Protein AF-A0A2U1KYH3-F1 (afdb_monomer_lite)

pLDDT: mean 78.87, std 19.78, range [24.53, 96.88]

Radius of gyration: 32.99 Å; chains: 1; bounding box: 86×54×106 Å

InterPro domains:
  IPR011709 DEAD-box helicase, OB fold [PF07717] (91-172)
  IPR011709 DEAD-box helicase, OB fold [PF07717] (262-343)
  IPR059023 RNA helicase, C-terminal domain [PF26026] (352-409)

Foldseek 3Di:
DVVVVQLLVLLLVLPPVQQFSVSSVVSLLVVLVVCVVVVNNVVSCVNNVHDPVVSVVVVVVVVVVVVVCVVVVVDVDPVVVCPCVPPPQVVLLVLQLVQPPQKWFWDQDPFAIWIQDPAFGTAAEDPSRSNRPDNDDPAGMKGARDWDDDPGIYTHGIHGHHPVSCVVRHDPVLVVQLLVLLLVLCVPQQFSVSSVVSLLVVLVVCVVVVNSVVSCVNNVHDPVVSVVVVVVVVVVVVVCVVLLLDVDPVVVCPCVPPVLVVVLVVQLVQPVQKWFWDQDPFAIFIQDPPAGTEAEDPSESCRPPRHDLAGMWGARDWDDDPGIYGDTIGGAHPLSCLQRYDDWDADDDQQWIADPVRQFIFHDHNVVSVLSNVLSVVVVVVVVVCSVPVNPPCDPPNLSVVLSSLSSSVGSNNNPGDPDDDPDPCPPVVVVVVVVVVVCVVVPPDPRPVVSVVSSVVVVVVPDDDDPPPPPPDDDDDDDDDDDDDDDDDDDD

Secondary structure (DSSP, 8-state):
-HHHHHHHHHHHHH-TTSSBHHHHHHHHHHHHHHHHHTT-HHHHHHHTT--HHHHHHHHHHHHHHHHHHHHTTS-S-HHHHTTTTT-HHHHHHHHHHHHTT-EEEEEEETTEEEEEETTTEEEEE-TTSGGGG-S--SSSEEEEEEEEESSSEEEEEEEEE-HHHHHHHSSHHHHHHHHHHHHHHHTTSSBHHHHHHHHHHHHHHHHHTT-HHHHHHHTT--HHHHHHHHHHHHHHHHHHHHTTS-S-TTGGGTTTT-HHHHHHHHHHHHTT-EEEEEEETTEEEEEETTTEEEEE-TTSTTTT-S--SSSEEE-S-EEESSSEEES--EEE-HHHHHHHSS--EE-SSTTEEEEGGGTEEEE--HHHHHHHHHHHHHHHHHHHHHHH-TT----S--HHHHHHHHHHHT------S-TT------HHHHHHHHHHHHHHHHTT---HHHHHHHHHHHHHHHSS--SSSSSSSS--S----------------

Organism: Artemisia annua (NCBI:txid35608)

Structure (mmCIF, N/CA/C/O backbone):
data_AF-A0A2U1KYH3-F1
#
_entry.id   AF-A0A2U1KYH3-F1
#
loop_
_atom_site.group_PDB
_atom_site.id
_atom_site.type_symbol
_atom_site.label_atom_id
_atom_site.label_alt_id
_atom_site.label_comp_id
_atom_site.label_asym_id
_atom_site.label_entity_id
_atom_site.label_seq_id
_atom_site.pdbx_PDB_ins_code
_atom_site.Cartn_x
_atom_site.Cartn_y
_atom_site.Cartn_z
_atom_site.occupancy
_atom_site.B_iso_or_equiv
_atom_site.auth_seq_id
_atom_site.auth_comp_id
_atom_site.auth_asym_id
_atom_site.auth_atom_id
_atom_site.pdbx_PDB_model_num
ATOM 1 N N . MET A 1 1 ? -3.238 9.992 -43.897 1.00 53.59 1 MET A N 1
ATOM 2 C CA . MET A 1 1 ? -3.005 8.532 -44.046 1.00 53.59 1 MET A CA 1
ATOM 3 C C . MET A 1 1 ? -1.708 8.155 -44.774 1.00 53.59 1 MET A C 1
ATOM 5 O O . MET A 1 1 ? -1.064 7.229 -44.307 1.00 53.59 1 MET A O 1
ATOM 9 N N . LYS A 1 2 ? -1.275 8.831 -45.859 1.00 61.88 2 LYS A N 1
ATOM 10 C CA . LYS A 1 2 ? -0.025 8.466 -46.575 1.00 61.88 2 LYS A CA 1
ATOM 11 C C . LYS A 1 2 ? 1.250 8.558 -45.713 1.00 61.88 2 LYS A C 1
ATOM 13 O O . LYS A 1 2 ? 2.054 7.641 -45.750 1.00 61.88 2 LYS A O 1
ATOM 18 N N . GLY A 1 3 ? 1.398 9.605 -44.894 1.00 66.50 3 GLY A N 1
ATOM 19 C CA . GLY A 1 3 ? 2.575 9.777 -44.024 1.00 66.50 3 GLY A CA 1
ATOM 20 C C . GLY A 1 3 ? 2.714 8.721 -42.919 1.00 66.50 3 GLY A C 1
ATOM 21 O O . GLY A 1 3 ? 3.819 8.273 -42.648 1.00 66.50 3 GLY A O 1
ATOM 22 N N . LEU A 1 4 ? 1.598 8.259 -42.337 1.00 71.31 4 LEU A N 1
ATOM 23 C CA . LEU A 1 4 ? 1.616 7.235 -41.284 1.00 71.31 4 LEU A CA 1
ATOM 24 C C . LEU A 1 4 ? 2.131 5.889 -41.817 1.00 71.31 4 LEU A C 1
ATOM 26 O O . LEU A 1 4 ? 3.005 5.286 -41.207 1.00 71.31 4 LEU A O 1
ATOM 30 N N . LYS A 1 5 ? 1.670 5.477 -43.006 1.00 75.75 5 LYS A N 1
ATOM 31 C CA . LYS A 1 5 ? 2.139 4.246 -43.662 1.00 75.75 5 LYS A CA 1
ATOM 32 C C . LYS A 1 5 ? 3.629 4.293 -44.014 1.00 75.75 5 LYS A C 1
ATOM 34 O O . LYS A 1 5 ? 4.300 3.270 -43.964 1.00 75.75 5 LYS A O 1
ATOM 39 N N . LEU A 1 6 ? 4.149 5.470 -44.372 1.00 80.44 6 LEU A N 1
ATOM 40 C CA . LEU A 1 6 ? 5.576 5.649 -44.655 1.00 80.44 6 LEU A CA 1
ATOM 41 C C . LEU A 1 6 ? 6.427 5.546 -43.382 1.00 80.44 6 LEU A C 1
ATOM 43 O O . LEU A 1 6 ? 7.482 4.921 -43.413 1.00 80.44 6 LEU A O 1
ATOM 47 N N . ALA A 1 7 ? 5.949 6.088 -42.259 1.00 78.81 7 ALA A N 1
ATOM 48 C CA . ALA A 1 7 ? 6.619 5.956 -40.966 1.00 78.81 7 ALA A CA 1
ATOM 49 C C . ALA A 1 7 ? 6.603 4.504 -40.446 1.00 78.81 7 ALA A C 1
ATOM 51 O O . ALA A 1 7 ? 7.620 4.012 -39.960 1.00 78.81 7 ALA A O 1
ATOM 52 N N . GLU A 1 8 ? 5.484 3.789 -40.601 1.00 81.69 8 GLU A N 1
ATOM 53 C CA . GLU A 1 8 ? 5.392 2.355 -40.279 1.00 81.69 8 GLU A CA 1
ATOM 54 C C . GLU A 1 8 ? 6.360 1.527 -41.142 1.00 81.69 8 GLU A C 1
ATOM 56 O O . GLU A 1 8 ? 7.094 0.686 -40.619 1.00 81.69 8 GLU A O 1
ATOM 61 N N . ALA A 1 9 ? 6.443 1.823 -42.444 1.00 81.88 9 ALA A N 1
ATOM 62 C CA . ALA A 1 9 ? 7.404 1.187 -43.343 1.00 81.88 9 ALA A CA 1
ATOM 63 C C . ALA A 1 9 ? 8.863 1.494 -42.961 1.00 81.88 9 ALA A C 1
ATOM 65 O O . ALA A 1 9 ? 9.711 0.606 -43.046 1.00 81.88 9 ALA A O 1
ATOM 66 N N . ALA A 1 10 ? 9.165 2.715 -42.508 1.00 84.19 10 ALA A N 1
ATOM 67 C CA . ALA A 1 10 ? 10.493 3.071 -42.011 1.00 84.19 10 ALA A CA 1
ATOM 68 C C . ALA A 1 10 ? 10.842 2.300 -40.726 1.00 84.19 10 ALA A C 1
ATOM 70 O O . ALA A 1 10 ? 11.925 1.727 -40.635 1.00 84.19 10 ALA A O 1
ATOM 71 N N . LYS A 1 11 ? 9.912 2.182 -39.766 1.00 86.00 11 LYS A N 1
ATOM 72 C CA . LYS A 1 11 ? 10.126 1.372 -38.551 1.00 86.00 11 LYS A CA 1
ATOM 73 C C . LYS A 1 11 ? 10.375 -0.105 -38.883 1.00 86.00 11 LYS A C 1
ATOM 75 O O . LYS A 1 11 ? 11.256 -0.725 -38.288 1.00 86.00 11 LYS A O 1
ATOM 80 N N . ALA A 1 12 ? 9.662 -0.653 -39.868 1.00 84.81 12 ALA A N 1
ATOM 81 C CA . ALA A 1 12 ? 9.851 -2.032 -40.318 1.00 84.81 12 ALA A CA 1
ATOM 82 C C . ALA A 1 12 ? 11.267 -2.304 -40.866 1.00 84.81 12 ALA A C 1
ATOM 84 O O . ALA A 1 12 ? 11.781 -3.409 -40.679 1.00 84.81 12 ALA A O 1
ATOM 85 N N . GLN A 1 13 ? 11.936 -1.308 -41.464 1.00 87.88 13 GLN A N 1
ATOM 86 C CA . GLN A 1 13 ? 13.327 -1.439 -41.935 1.00 87.88 13 GLN A CA 1
ATOM 87 C C . GLN A 1 13 ? 14.312 -1.677 -40.782 1.00 87.88 13 GLN A C 1
ATOM 89 O O . GLN A 1 13 ? 15.305 -2.380 -40.958 1.00 87.88 13 GLN A O 1
ATOM 94 N N . PHE A 1 14 ? 14.015 -1.161 -39.586 1.00 89.81 14 PHE A N 1
ATOM 95 C CA . PHE A 1 14 ? 14.838 -1.371 -38.393 1.00 89.81 14 PHE A CA 1
ATOM 96 C C . PHE A 1 14 ? 14.512 -2.666 -37.639 1.00 89.81 14 PHE A C 1
ATOM 98 O O . PHE A 1 14 ? 15.253 -3.052 -36.736 1.00 89.81 14 PHE A O 1
ATOM 105 N N . SER A 1 15 ? 13.433 -3.369 -37.995 1.00 85.19 15 SER A N 1
ATOM 106 C CA . SER A 1 15 ? 13.003 -4.576 -37.274 1.00 85.19 15 SER A CA 1
ATOM 107 C C . SER A 1 15 ? 14.056 -5.685 -37.262 1.00 85.19 15 SER A C 1
ATOM 109 O O . SER A 1 15 ? 14.092 -6.480 -36.334 1.00 85.19 15 SER A O 1
ATOM 111 N N . GLY A 1 16 ? 14.892 -5.792 -38.301 1.00 81.56 16 GLY A N 1
ATOM 112 C CA . GLY A 1 16 ? 15.810 -6.924 -38.462 1.00 81.56 16 GLY A CA 1
ATOM 113 C C . GLY A 1 16 ? 15.113 -8.295 -38.498 1.00 81.56 16 GLY A C 1
ATOM 114 O O . GLY A 1 16 ? 15.798 -9.308 -38.403 1.00 81.56 16 GLY A O 1
ATOM 115 N N . ARG A 1 17 ? 13.772 -8.330 -38.621 1.00 82.81 17 ARG A N 1
ATOM 116 C CA . ARG A 1 17 ? 12.914 -9.526 -38.496 1.00 82.81 17 ARG A CA 1
ATOM 117 C C . ARG A 1 17 ? 13.135 -10.331 -37.210 1.00 82.81 17 ARG A C 1
ATOM 119 O O . ARG A 1 17 ? 13.000 -11.550 -37.194 1.00 82.81 17 ARG A O 1
ATOM 126 N N . ASP A 1 18 ? 13.467 -9.647 -36.122 1.00 87.62 18 ASP A N 1
ATOM 127 C CA . ASP A 1 18 ? 13.776 -10.278 -34.839 1.00 87.62 18 ASP A CA 1
ATOM 128 C C . ASP A 1 18 ? 12.589 -10.274 -33.855 1.00 87.62 18 ASP A C 1
ATOM 130 O O . ASP A 1 18 ? 12.722 -10.697 -32.709 1.00 87.62 18 ASP A O 1
ATOM 134 N N . ASN A 1 19 ? 11.407 -9.836 -34.281 1.00 92.25 19 ASN A N 1
ATOM 135 C CA . ASN A 1 19 ? 10.214 -9.730 -33.444 1.00 92.25 19 ASN A CA 1
ATOM 136 C C . ASN A 1 19 ? 10.390 -8.820 -32.202 1.00 92.25 19 ASN A C 1
ATOM 138 O O . ASN A 1 19 ? 10.008 -9.180 -31.078 1.00 92.25 19 ASN A O 1
ATOM 142 N N . SER A 1 20 ? 11.039 -7.658 -32.348 1.00 94.38 20 SER A N 1
ATOM 143 C CA . SER A 1 20 ? 11.233 -6.724 -31.236 1.00 94.38 20 SER A CA 1
ATOM 144 C C . SER A 1 20 ? 11.179 -5.245 -31.634 1.00 94.38 20 SER A C 1
ATOM 146 O O . SER A 1 20 ? 12.121 -4.705 -32.215 1.00 94.38 20 SER A O 1
ATOM 148 N N . ASP A 1 21 ? 10.162 -4.532 -31.142 1.00 93.69 21 ASP A N 1
ATOM 149 C CA . ASP A 1 21 ? 10.045 -3.074 -31.265 1.00 93.69 21 ASP A CA 1
ATOM 150 C C . ASP A 1 21 ? 11.228 -2.340 -30.617 1.00 93.69 21 ASP A C 1
ATOM 152 O O . ASP A 1 21 ? 11.784 -1.415 -31.205 1.00 93.69 21 ASP A O 1
ATOM 156 N N . HIS A 1 22 ? 11.659 -2.777 -29.431 1.00 93.69 22 HIS A N 1
ATOM 157 C CA . HIS A 1 22 ? 12.738 -2.120 -28.688 1.00 93.69 22 HIS A CA 1
ATOM 158 C C . HIS A 1 22 ? 14.093 -2.213 -29.408 1.00 93.69 22 HIS A C 1
ATOM 160 O O . HIS A 1 22 ? 14.793 -1.212 -29.535 1.00 93.69 22 HIS A O 1
ATOM 166 N N . LEU A 1 23 ? 14.447 -3.387 -29.942 1.00 93.31 23 LEU A N 1
ATOM 167 C CA . LEU A 1 23 ? 15.618 -3.562 -30.811 1.00 93.31 23 LEU A CA 1
ATOM 168 C C . LEU A 1 23 ? 15.519 -2.740 -32.106 1.00 93.31 23 LEU A C 1
ATOM 170 O O . LEU A 1 23 ? 16.527 -2.182 -32.540 1.00 93.31 23 LEU A O 1
ATOM 174 N N . ALA A 1 24 ? 14.327 -2.598 -32.696 1.00 93.06 24 ALA A N 1
ATOM 175 C CA . ALA A 1 24 ? 14.135 -1.716 -33.847 1.00 93.06 24 ALA A CA 1
ATOM 176 C C . ALA A 1 24 ? 14.423 -0.245 -33.494 1.00 93.06 24 ALA A C 1
ATOM 178 O O . ALA A 1 24 ? 15.137 0.445 -34.224 1.00 93.06 24 ALA A O 1
ATOM 179 N N . LEU A 1 25 ? 13.934 0.224 -32.343 1.00 92.06 25 LEU A N 1
ATOM 180 C CA . LEU A 1 25 ? 14.223 1.571 -31.842 1.00 92.06 25 LEU A CA 1
ATOM 181 C C . LEU A 1 25 ? 15.712 1.759 -31.511 1.00 92.06 25 LEU A C 1
ATOM 183 O O . LEU A 1 25 ? 16.272 2.811 -31.819 1.00 92.06 25 LEU A O 1
ATOM 187 N N . LEU A 1 26 ? 16.365 0.739 -30.945 1.00 91.94 26 LEU A N 1
ATOM 188 C CA . LEU A 1 26 ? 17.802 0.757 -30.658 1.00 91.94 26 LEU A CA 1
ATOM 189 C C . LEU A 1 26 ? 18.621 0.937 -31.944 1.00 91.94 26 LEU A C 1
ATOM 191 O O . LEU A 1 26 ? 19.450 1.840 -32.019 1.00 91.94 26 LEU A O 1
ATOM 195 N N . ARG A 1 27 ? 18.320 0.165 -32.994 1.00 92.75 27 ARG A N 1
ATOM 196 C CA . ARG A 1 27 ? 18.986 0.298 -34.302 1.00 92.75 27 ARG A CA 1
ATOM 197 C C . ARG A 1 27 ? 18.735 1.654 -34.953 1.00 92.75 27 ARG A C 1
ATOM 199 O O . ARG A 1 27 ? 19.656 2.233 -35.526 1.00 92.75 27 ARG A O 1
ATOM 206 N N . ALA A 1 28 ? 17.511 2.174 -34.855 1.00 94.06 28 ALA A N 1
ATOM 207 C CA . ALA A 1 28 ? 17.188 3.504 -35.363 1.00 94.06 28 ALA A CA 1
ATOM 208 C C . ALA A 1 28 ? 18.034 4.587 -34.669 1.00 94.06 28 ALA A C 1
ATOM 210 O O . ALA A 1 28 ? 18.564 5.477 -35.342 1.00 94.06 28 ALA A O 1
ATOM 211 N N . PHE A 1 29 ? 18.205 4.479 -33.346 1.00 94.38 29 PHE A N 1
ATOM 212 C CA . PHE A 1 29 ? 19.055 5.368 -32.557 1.00 94.38 29 PHE A CA 1
ATOM 213 C C . PHE A 1 29 ? 20.539 5.228 -32.919 1.00 94.38 29 PHE A C 1
ATOM 215 O O . PHE A 1 29 ? 21.206 6.242 -33.125 1.00 94.38 29 PHE A O 1
ATOM 222 N N . ASP A 1 30 ? 21.058 4.005 -33.035 1.00 92.44 30 ASP A N 1
ATOM 223 C CA . ASP A 1 30 ? 22.470 3.765 -33.355 1.00 92.44 30 ASP A CA 1
ATOM 224 C C . ASP A 1 30 ? 22.827 4.274 -34.758 1.00 92.44 30 ASP A C 1
ATOM 226 O O . ASP A 1 30 ? 23.858 4.930 -34.941 1.00 92.44 30 ASP A O 1
ATOM 230 N N . GLY A 1 31 ? 21.939 4.064 -35.736 1.00 94.00 31 GLY A N 1
ATOM 231 C CA . GLY A 1 31 ? 22.087 4.616 -37.082 1.00 94.00 31 GLY A CA 1
ATOM 232 C C . GLY A 1 31 ? 22.068 6.146 -37.092 1.00 94.00 31 GLY A C 1
ATOM 233 O O . GLY A 1 31 ? 22.930 6.770 -37.716 1.00 94.00 31 GLY A O 1
ATOM 234 N N . TRP A 1 32 ? 21.167 6.770 -36.323 1.00 96.06 32 TRP A N 1
ATOM 235 C CA . TRP A 1 32 ? 21.182 8.224 -36.148 1.00 96.06 32 TRP A CA 1
ATOM 236 C C . TRP A 1 32 ? 22.474 8.697 -35.481 1.00 96.06 32 TRP A C 1
ATOM 238 O O . TRP A 1 32 ? 23.055 9.690 -35.912 1.00 96.06 32 TRP A O 1
ATOM 248 N N . LYS A 1 33 ? 22.974 7.981 -34.469 1.00 94.06 33 LYS A N 1
ATOM 249 C CA . LYS A 1 33 ? 24.205 8.361 -33.774 1.00 94.06 33 LYS A CA 1
ATOM 250 C C . LYS A 1 33 ? 25.423 8.295 -34.694 1.00 94.06 33 LYS A C 1
ATOM 252 O O . LYS A 1 33 ? 26.296 9.160 -34.601 1.00 94.06 33 LYS A O 1
ATOM 257 N N . ALA A 1 34 ? 25.473 7.313 -35.592 1.00 94.38 34 ALA A N 1
ATOM 258 C CA . ALA A 1 34 ? 26.490 7.233 -36.636 1.00 94.38 34 ALA A CA 1
ATOM 259 C C . ALA A 1 34 ? 26.385 8.404 -37.632 1.00 94.38 34 ALA A C 1
ATOM 261 O O . ALA A 1 34 ? 27.402 9.023 -37.942 1.00 94.38 34 ALA A O 1
ATOM 262 N N . ALA A 1 35 ? 25.172 8.764 -38.062 1.00 94.56 35 ALA A N 1
ATOM 263 C CA . ALA A 1 35 ? 24.935 9.910 -38.944 1.00 94.56 35 ALA A CA 1
ATOM 264 C C . ALA A 1 35 ? 25.272 11.257 -38.273 1.00 94.56 35 ALA A C 1
ATOM 266 O O . ALA A 1 35 ? 25.879 12.128 -38.890 1.00 94.56 35 ALA A O 1
ATOM 267 N N . GLU A 1 36 ? 24.958 11.432 -36.986 1.00 93.81 36 GLU A N 1
ATOM 268 C CA . GLU A 1 36 ? 25.286 12.650 -36.229 1.00 93.81 36 GLU A CA 1
ATOM 269 C C . GLU A 1 36 ? 26.813 12.846 -36.130 1.00 93.81 36 GLU A C 1
ATOM 271 O O . GLU A 1 36 ? 27.290 13.974 -36.234 1.00 93.81 36 GLU A O 1
ATOM 276 N N . ARG A 1 37 ? 27.604 11.761 -36.021 1.00 92.94 37 ARG A N 1
ATOM 277 C CA . ARG A 1 37 ? 29.084 11.829 -36.087 1.00 92.94 37 ARG A CA 1
ATOM 278 C C . ARG A 1 37 ? 29.595 12.320 -37.444 1.00 92.94 37 ARG A C 1
ATOM 280 O O . ARG A 1 37 ? 30.659 12.921 -37.504 1.00 92.94 37 ARG A O 1
ATOM 287 N N . GLN A 1 38 ? 28.836 12.073 -38.508 1.00 93.56 38 GLN A N 1
ATOM 288 C CA . GLN A 1 38 ? 29.122 12.523 -39.872 1.00 93.56 38 GLN A CA 1
ATOM 289 C C . GLN A 1 38 ? 28.406 13.840 -40.217 1.00 93.56 38 GLN A C 1
ATOM 291 O O . GLN A 1 38 ? 28.363 14.225 -41.379 1.00 93.56 38 GLN A O 1
ATOM 296 N N . GLN A 1 39 ? 27.818 14.523 -39.225 1.00 92.00 39 GLN A N 1
ATOM 297 C CA . GLN A 1 39 ? 27.040 15.759 -39.392 1.00 92.00 39 GLN A CA 1
ATOM 298 C C . GLN A 1 39 ? 25.805 15.633 -40.312 1.00 92.00 39 GLN A C 1
ATOM 300 O O . GLN A 1 39 ? 25.202 16.637 -40.680 1.00 92.00 39 GLN A O 1
ATOM 305 N N . SER A 1 40 ? 25.355 14.412 -40.618 1.00 93.25 40 SER A N 1
ATOM 306 C CA . SER A 1 40 ? 24.180 14.117 -41.457 1.00 93.25 40 SER A CA 1
ATOM 307 C C . SER A 1 40 ? 22.948 13.680 -40.647 1.00 93.25 40 SER A C 1
ATOM 309 O O . SER A 1 40 ? 21.957 13.193 -41.192 1.00 93.25 40 SER A O 1
ATOM 311 N N . GLY A 1 41 ? 22.965 13.877 -39.325 1.00 91.06 41 GLY A N 1
ATOM 312 C CA . GLY A 1 41 ? 21.908 13.407 -38.422 1.00 91.06 41 GLY A CA 1
ATOM 313 C C . GLY A 1 41 ? 20.515 13.982 -38.708 1.00 91.06 41 GLY A C 1
ATOM 314 O O . GLY A 1 41 ? 19.521 13.265 -38.582 1.00 91.06 41 GLY A O 1
ATOM 315 N N . HIS A 1 42 ? 20.420 15.239 -39.159 1.00 92.12 42 HIS A N 1
ATOM 316 C CA . HIS A 1 42 ? 19.142 15.839 -39.565 1.00 92.12 42 HIS A CA 1
ATOM 317 C C . HIS A 1 42 ? 18.555 15.148 -40.805 1.00 92.12 42 HIS A C 1
ATOM 319 O O . HIS A 1 42 ? 17.369 14.821 -40.831 1.00 92.12 42 HIS A O 1
ATOM 325 N N . GLU A 1 43 ? 19.388 14.874 -41.811 1.00 92.00 43 GLU A N 1
ATOM 326 C CA . GLU A 1 43 ? 18.976 14.164 -43.025 1.00 92.00 43 GLU A CA 1
ATOM 327 C C . GLU A 1 43 ? 18.542 12.727 -42.707 1.00 92.00 43 GLU A C 1
ATOM 329 O O . GLU A 1 43 ? 17.505 12.267 -43.189 1.00 92.00 43 GLU A O 1
ATOM 334 N N . TYR A 1 44 ? 19.279 12.040 -41.827 1.00 94.19 44 TYR A N 1
ATOM 335 C CA . TYR A 1 44 ? 18.904 10.710 -41.351 1.00 94.19 44 TYR A CA 1
ATOM 336 C C . TYR A 1 44 ? 17.523 10.713 -40.682 1.00 94.19 44 TYR A C 1
ATOM 338 O O . TYR A 1 44 ? 16.699 9.840 -40.961 1.00 94.19 44 TYR A O 1
ATOM 346 N N . CYS A 1 45 ? 17.249 11.702 -39.825 1.00 92.75 45 CYS A N 1
ATOM 347 C CA . CYS A 1 45 ? 15.948 11.843 -39.172 1.00 92.75 45 CYS A CA 1
ATOM 348 C C . CYS A 1 45 ? 14.831 12.074 -40.190 1.00 92.75 45 CYS A C 1
ATOM 350 O O . CYS A 1 45 ? 13.808 11.391 -40.146 1.00 92.75 45 CYS A O 1
ATOM 352 N N . TRP A 1 46 ? 15.058 12.990 -41.134 1.00 90.44 46 TRP A N 1
ATOM 353 C CA . TRP A 1 46 ? 14.106 13.318 -42.191 1.00 90.44 46 TRP A CA 1
ATOM 354 C C . TRP A 1 46 ? 13.745 12.093 -43.037 1.00 90.44 46 TRP A C 1
ATOM 356 O O . TRP A 1 46 ? 12.567 11.798 -43.236 1.00 90.44 46 TRP A O 1
ATOM 366 N N . ARG A 1 47 ? 14.752 11.336 -43.491 1.00 89.81 47 ARG A N 1
ATOM 367 C CA . ARG A 1 47 ? 14.557 10.141 -44.330 1.00 89.81 47 ARG A CA 1
ATOM 368 C C . ARG A 1 47 ? 13.801 9.018 -43.623 1.00 89.81 47 ARG A C 1
ATOM 370 O O . ARG A 1 47 ? 13.106 8.256 -44.288 1.00 89.81 47 ARG A O 1
ATOM 377 N N . ASN A 1 48 ? 13.936 8.917 -42.302 1.00 91.06 48 ASN A N 1
ATOM 378 C CA . ASN A 1 48 ? 13.373 7.826 -41.507 1.00 91.06 48 ASN A CA 1
ATOM 379 C C . ASN A 1 48 ? 12.148 8.234 -40.673 1.00 91.06 48 ASN A C 1
ATOM 381 O O . ASN A 1 48 ? 11.702 7.451 -39.839 1.00 91.06 48 ASN A O 1
ATOM 385 N N . PHE A 1 49 ? 11.593 9.434 -40.889 1.00 90.69 49 PHE A N 1
ATOM 386 C CA . PHE A 1 49 ? 10.447 9.964 -40.133 1.00 90.69 49 PHE A CA 1
ATOM 387 C C . PHE A 1 49 ? 10.687 10.015 -38.611 1.00 90.69 49 PHE A C 1
ATOM 389 O O . PHE A 1 49 ? 9.768 9.819 -37.815 1.00 90.69 49 PHE A O 1
ATOM 396 N N . LEU A 1 50 ? 11.931 10.280 -38.200 1.00 90.50 50 LEU A N 1
ATOM 397 C CA . LEU A 1 50 ? 12.334 10.381 -36.797 1.00 90.50 50 LEU A CA 1
ATOM 398 C C . LEU A 1 50 ? 12.433 11.847 -36.361 1.00 90.50 50 LEU A C 1
ATOM 400 O O . LEU A 1 50 ? 12.718 12.741 -37.155 1.00 90.50 50 LEU A O 1
ATOM 404 N N . SER A 1 51 ? 12.256 12.094 -35.064 1.00 91.94 51 SER A N 1
ATOM 405 C CA . SER A 1 51 ? 12.457 13.418 -34.472 1.00 91.94 51 SER A CA 1
ATOM 406 C C . SER A 1 51 ? 13.905 13.591 -34.010 1.00 91.94 51 SER A C 1
ATOM 408 O O . SER A 1 51 ? 14.346 12.939 -33.060 1.00 91.94 51 SER A O 1
ATOM 410 N N . SER A 1 52 ? 14.635 14.520 -34.638 1.00 91.12 52 SER A N 1
ATOM 411 C CA . SER A 1 52 ? 16.005 14.872 -34.228 1.00 91.12 52 SER A CA 1
ATOM 412 C C . SER A 1 52 ? 16.054 15.395 -32.786 1.00 91.12 52 SER A C 1
ATOM 414 O O . SER A 1 52 ? 16.959 15.046 -32.030 1.00 91.12 52 SER A O 1
ATOM 416 N N . GLN A 1 53 ? 15.045 16.166 -32.363 1.00 92.25 53 GLN A N 1
ATOM 417 C CA . GLN A 1 53 ? 14.943 16.660 -30.986 1.00 92.25 53 GLN A CA 1
ATOM 418 C C . GLN A 1 53 ? 14.795 15.506 -29.987 1.00 92.25 53 GLN A C 1
ATOM 420 O O . GLN A 1 53 ? 15.488 15.478 -28.971 1.00 92.25 53 GLN A O 1
ATOM 425 N N . THR A 1 54 ? 13.947 14.521 -30.298 1.00 91.19 54 THR A N 1
ATOM 426 C CA . THR A 1 54 ? 13.725 13.349 -29.440 1.00 91.19 54 THR A CA 1
ATOM 427 C C . THR A 1 54 ? 14.983 12.492 -29.334 1.00 91.19 54 THR A C 1
ATOM 429 O O . THR A 1 54 ? 15.363 12.105 -28.233 1.00 91.19 54 THR A O 1
ATOM 432 N N . LEU A 1 55 ? 15.680 12.236 -30.444 1.00 93.81 55 LEU A N 1
ATOM 433 C CA . LEU A 1 55 ? 16.917 11.448 -30.425 1.00 93.81 55 LEU A CA 1
ATOM 434 C C . LEU A 1 55 ? 18.045 12.154 -29.657 1.00 93.81 55 LEU A C 1
ATOM 436 O O . LEU A 1 55 ? 18.756 11.512 -28.883 1.00 93.81 55 LEU A O 1
ATOM 440 N N . ARG A 1 56 ? 18.158 13.484 -29.775 1.00 92.69 56 ARG A N 1
ATOM 441 C CA . ARG A 1 56 ? 19.079 14.285 -28.950 1.00 92.69 56 ARG A CA 1
ATOM 442 C C . ARG A 1 56 ? 18.720 14.250 -27.468 1.00 92.69 56 ARG A C 1
ATOM 444 O O . ARG A 1 56 ? 19.622 14.152 -26.637 1.00 92.69 56 ARG A O 1
ATOM 451 N N . ALA A 1 57 ? 17.432 14.291 -27.131 1.00 91.69 57 ALA A N 1
ATOM 452 C CA . ALA A 1 57 ? 16.977 14.135 -25.753 1.00 91.69 57 ALA A CA 1
ATOM 453 C C . ALA A 1 57 ? 17.346 12.748 -25.198 1.00 91.69 57 ALA A C 1
ATOM 455 O O . ALA A 1 57 ? 17.901 12.662 -24.106 1.00 91.69 57 ALA A O 1
ATOM 456 N N . ILE A 1 58 ? 17.140 11.678 -25.975 1.00 91.56 58 ILE A N 1
ATOM 457 C CA . ILE A 1 58 ? 17.552 10.315 -25.600 1.00 91.56 58 ILE A CA 1
ATOM 458 C C . ILE A 1 58 ? 19.075 10.236 -25.402 1.00 91.56 58 ILE A C 1
ATOM 460 O O . ILE A 1 58 ? 19.530 9.669 -24.411 1.00 91.56 58 ILE A O 1
ATOM 464 N N . ASP A 1 59 ? 19.880 10.833 -26.287 1.00 93.75 59 ASP A N 1
ATOM 465 C CA . ASP A 1 59 ? 21.345 10.870 -26.137 1.00 93.75 59 ASP A CA 1
ATOM 466 C C . ASP A 1 59 ? 21.784 11.606 -24.863 1.00 93.75 59 ASP A C 1
ATOM 468 O O . ASP A 1 59 ? 22.703 11.163 -24.171 1.00 93.75 59 ASP A O 1
ATOM 472 N N . SER A 1 60 ? 21.111 12.712 -24.535 1.00 93.06 60 SER A N 1
ATOM 473 C CA . SER A 1 60 ? 21.343 13.455 -23.296 1.00 93.06 60 SER A CA 1
ATOM 474 C C . SER A 1 60 ? 21.003 12.612 -22.065 1.00 93.06 60 SER A C 1
ATOM 476 O O . SER A 1 60 ? 21.835 12.476 -21.167 1.00 93.06 60 SER A O 1
ATOM 478 N N . LEU A 1 61 ? 19.839 11.954 -22.060 1.00 91.94 61 LEU A N 1
ATOM 479 C CA . LEU A 1 61 ? 19.418 11.067 -20.973 1.00 91.94 61 LEU A CA 1
ATOM 480 C C . LEU A 1 61 ? 20.389 9.896 -20.785 1.00 91.94 61 LEU A C 1
ATOM 482 O O . LEU A 1 61 ? 20.795 9.617 -19.659 1.00 91.94 61 LEU A O 1
ATOM 486 N N . LYS A 1 62 ? 20.844 9.249 -21.868 1.00 89.56 62 LYS A N 1
ATOM 487 C CA . LYS A 1 62 ? 21.847 8.169 -21.787 1.00 89.56 62 LYS A CA 1
ATOM 488 C C . LYS A 1 62 ? 23.143 8.643 -21.119 1.00 89.56 62 LYS A C 1
ATOM 490 O O . LYS A 1 62 ? 23.703 7.918 -20.298 1.00 89.56 62 LYS A O 1
ATOM 495 N N . LYS A 1 63 ? 23.605 9.861 -21.422 1.00 89.12 63 LYS A N 1
ATOM 496 C CA . LYS A 1 63 ? 24.790 10.458 -20.777 1.00 89.12 63 LYS A CA 1
ATOM 497 C C . LYS A 1 63 ? 24.560 10.749 -19.293 1.00 89.12 63 LYS A C 1
ATOM 499 O O . LYS A 1 63 ? 25.446 10.481 -18.488 1.00 89.12 63 LYS A O 1
ATOM 504 N N . GLN A 1 64 ? 23.381 11.247 -18.923 1.00 91.88 64 GLN A N 1
ATOM 505 C CA . GLN A 1 64 ? 23.027 11.485 -17.519 1.00 91.88 64 GLN A CA 1
ATOM 506 C C . GLN A 1 64 ? 22.980 10.178 -16.718 1.00 91.88 64 GLN A C 1
ATOM 508 O O . GLN A 1 64 ? 23.589 10.096 -15.654 1.00 91.88 64 GLN A O 1
ATOM 513 N N . PHE A 1 65 ? 22.348 9.127 -17.251 1.00 85.81 65 PHE A N 1
ATOM 514 C CA . PHE A 1 65 ? 22.351 7.807 -16.612 1.00 85.81 65 PHE A CA 1
ATOM 515 C C . PHE A 1 65 ? 23.763 7.237 -16.480 1.00 85.81 65 PHE A C 1
ATOM 517 O O . PHE A 1 65 ? 24.124 6.734 -15.421 1.00 85.81 65 PHE A O 1
ATOM 524 N N . SER A 1 66 ? 24.588 7.374 -17.520 1.00 85.94 66 SER A N 1
ATOM 525 C CA . SER A 1 66 ? 25.999 6.984 -17.461 1.00 85.94 66 SER A CA 1
ATOM 526 C C . SER A 1 66 ? 26.756 7.703 -16.344 1.00 85.94 66 SER A C 1
ATOM 528 O O . SER A 1 66 ? 27.603 7.085 -15.704 1.00 85.94 66 SER A O 1
ATOM 530 N N . TYR A 1 67 ? 26.487 8.993 -16.130 1.00 85.81 67 TYR A N 1
ATOM 531 C CA . TYR A 1 67 ? 27.105 9.755 -15.049 1.00 85.81 67 TYR A CA 1
ATOM 532 C C . TYR A 1 67 ? 26.658 9.232 -13.681 1.00 85.81 67 TYR A C 1
ATOM 534 O O . TYR A 1 67 ? 27.503 8.927 -12.849 1.00 85.81 67 TYR A O 1
ATOM 542 N N . LEU A 1 68 ? 25.351 9.043 -13.477 1.00 87.25 68 LEU A N 1
ATOM 543 C CA . LEU A 1 68 ? 24.798 8.545 -12.211 1.00 87.25 68 LEU A CA 1
ATOM 544 C C . LEU A 1 68 ? 25.295 7.136 -11.858 1.00 87.25 68 LEU A C 1
ATOM 546 O O . LEU A 1 68 ? 25.587 6.852 -10.698 1.00 87.25 68 LEU A O 1
ATOM 550 N N . LEU A 1 69 ? 25.431 6.251 -12.848 1.00 84.00 69 LEU A N 1
ATOM 551 C CA . LEU A 1 69 ? 25.984 4.907 -12.644 1.00 84.00 69 LEU A CA 1
ATOM 552 C C . LEU A 1 69 ? 27.455 4.940 -12.211 1.00 84.00 69 LEU A C 1
ATOM 554 O O . LEU A 1 69 ? 27.892 4.087 -11.443 1.00 84.00 69 LEU A O 1
ATOM 558 N N . ARG A 1 70 ? 28.213 5.933 -12.681 1.00 84.69 70 ARG A N 1
ATOM 559 C CA . ARG A 1 70 ? 29.601 6.137 -12.265 1.00 84.69 70 ARG A CA 1
ATOM 560 C C . ARG A 1 70 ? 29.691 6.773 -10.880 1.00 84.69 70 ARG A C 1
ATOM 562 O O . ARG A 1 70 ? 30.479 6.322 -10.061 1.00 84.69 70 ARG A O 1
ATOM 569 N N . ASP A 1 71 ? 28.876 7.792 -10.625 1.00 86.12 71 ASP A N 1
ATOM 570 C CA . ASP A 1 71 ? 28.823 8.523 -9.353 1.00 86.12 71 ASP A CA 1
ATOM 571 C C . ASP A 1 71 ? 28.393 7.618 -8.186 1.00 86.12 71 ASP A C 1
ATOM 573 O O . ASP A 1 71 ? 28.961 7.668 -7.102 1.00 86.12 71 ASP A O 1
ATOM 577 N N . SER A 1 72 ? 27.461 6.697 -8.445 1.00 86.00 72 SER A N 1
ATOM 578 C CA . SER A 1 72 ? 27.040 5.668 -7.483 1.00 86.00 72 SER A CA 1
ATOM 579 C C . SER A 1 72 ? 28.065 4.547 -7.255 1.00 86.00 72 SER A C 1
ATOM 581 O O . SER A 1 72 ? 27.821 3.671 -6.427 1.00 86.00 72 SER A O 1
ATOM 583 N N . GLY A 1 73 ? 29.184 4.529 -7.988 1.00 83.38 73 GLY A N 1
ATOM 584 C CA . GLY A 1 73 ? 30.197 3.472 -7.902 1.00 83.38 73 GLY A CA 1
ATOM 585 C C . GLY A 1 73 ? 29.784 2.132 -8.525 1.00 83.38 73 GLY A C 1
ATOM 586 O O . GLY A 1 73 ? 30.529 1.163 -8.424 1.00 83.38 73 GLY A O 1
ATOM 587 N N . LEU A 1 74 ? 28.624 2.054 -9.190 1.00 77.69 74 LEU A N 1
ATOM 588 C CA . LEU A 1 74 ? 28.151 0.826 -9.844 1.00 77.69 74 LEU A CA 1
ATOM 589 C C . LEU A 1 74 ? 28.934 0.496 -11.121 1.00 77.69 74 LEU A C 1
ATOM 591 O O . LEU A 1 74 ? 29.021 -0.669 -11.510 1.00 77.69 74 LEU A O 1
ATOM 595 N N . VAL A 1 75 ? 29.483 1.512 -11.794 1.00 82.12 75 VAL A N 1
ATOM 596 C CA . VAL A 1 75 ? 30.255 1.360 -13.032 1.00 82.12 75 VAL A CA 1
ATOM 597 C C . VAL A 1 75 ? 31.552 2.159 -12.944 1.00 82.12 75 VAL A C 1
ATOM 599 O O . VAL A 1 75 ? 31.559 3.379 -13.097 1.00 82.12 75 VAL A O 1
ATOM 602 N N . GLU A 1 76 ? 32.673 1.463 -12.764 1.00 76.44 76 GLU A N 1
ATOM 603 C CA . GLU A 1 76 ? 34.006 2.081 -12.776 1.00 76.44 76 GLU A CA 1
ATOM 604 C C . GLU A 1 76 ? 34.502 2.369 -14.203 1.00 76.44 76 GLU A C 1
ATOM 606 O O . GLU A 1 76 ? 35.110 3.410 -14.463 1.00 76.44 76 GLU A O 1
ATOM 611 N N . ASN A 1 77 ? 34.227 1.461 -15.150 1.00 77.69 77 ASN A N 1
ATOM 612 C CA . ASN A 1 77 ? 34.639 1.577 -16.549 1.00 77.69 77 ASN A CA 1
ATOM 613 C C . ASN A 1 77 ? 33.494 1.198 -17.502 1.00 77.69 77 ASN A C 1
ATOM 615 O O . ASN A 1 77 ? 33.145 0.026 -17.653 1.00 77.69 77 ASN A O 1
ATOM 619 N N . MET A 1 78 ? 32.959 2.204 -18.197 1.00 72.38 78 MET A N 1
ATOM 620 C CA . MET A 1 78 ? 31.818 2.044 -19.097 1.00 72.38 78 MET A CA 1
ATOM 621 C C . MET A 1 78 ? 32.125 1.173 -20.328 1.00 72.38 78 MET A C 1
ATOM 623 O O . MET A 1 78 ? 31.236 0.487 -20.825 1.00 72.38 78 MET A O 1
ATOM 627 N N . GLU A 1 79 ? 33.371 1.139 -20.806 1.00 72.06 79 GLU A N 1
ATOM 628 C CA . GLU A 1 79 ? 33.742 0.311 -21.962 1.00 72.06 79 GLU A CA 1
ATOM 629 C C . GLU A 1 79 ? 33.736 -1.182 -21.617 1.00 72.06 79 GLU A C 1
ATOM 631 O O . GLU A 1 79 ? 33.273 -1.999 -22.413 1.00 72.06 79 GLU A O 1
ATOM 636 N N . LYS A 1 80 ? 34.166 -1.540 -20.399 1.00 74.88 80 LYS A N 1
ATOM 637 C CA . LYS A 1 80 ? 34.111 -2.926 -19.903 1.00 74.88 80 LYS A CA 1
ATOM 638 C C . LYS A 1 80 ? 32.684 -3.377 -19.593 1.00 74.88 80 LYS A C 1
ATOM 640 O O . LYS A 1 80 ? 32.348 -4.534 -19.812 1.00 74.88 80 LYS A O 1
ATOM 645 N N . CYS A 1 81 ? 31.831 -2.483 -19.100 1.00 75.44 81 CYS A N 1
ATOM 646 C CA . CYS A 1 81 ? 30.444 -2.829 -18.781 1.00 75.44 81 CYS A CA 1
ATOM 647 C C . CYS A 1 81 ? 29.558 -2.986 -20.028 1.00 75.44 81 CYS A C 1
ATOM 649 O O . CYS A 1 81 ? 28.506 -3.614 -19.953 1.00 75.44 81 CYS A O 1
ATOM 651 N N . ASN A 1 82 ? 29.984 -2.462 -21.183 1.00 80.44 82 ASN A N 1
ATOM 652 C CA . ASN A 1 82 ? 29.198 -2.472 -22.417 1.00 80.44 82 ASN A CA 1
ATOM 653 C C . ASN A 1 82 ? 29.579 -3.604 -23.399 1.00 80.44 82 ASN A C 1
ATOM 655 O O . ASN A 1 82 ? 29.172 -3.572 -24.563 1.00 80.44 82 ASN A O 1
ATOM 659 N N . THR A 1 83 ? 30.344 -4.612 -22.959 1.00 82.62 83 THR A N 1
ATOM 660 C CA . THR A 1 83 ? 30.834 -5.721 -23.807 1.00 82.62 83 THR A CA 1
ATOM 661 C C . THR A 1 83 ? 29.711 -6.490 -24.508 1.00 82.62 83 THR A C 1
ATOM 663 O O . THR A 1 83 ? 29.832 -6.821 -25.683 1.00 82.62 83 THR A O 1
ATOM 666 N N . TRP A 1 84 ? 28.588 -6.717 -23.826 1.00 83.38 84 TRP A N 1
ATOM 667 C CA . TRP A 1 84 ? 27.460 -7.507 -24.340 1.00 83.38 84 TRP A CA 1
ATOM 668 C C . TRP A 1 84 ? 26.359 -6.659 -24.989 1.00 83.38 84 TRP A C 1
ATOM 670 O O . TRP A 1 84 ? 25.247 -7.131 -25.205 1.00 83.38 84 TRP A O 1
ATOM 680 N N . SER A 1 85 ? 26.659 -5.405 -25.328 1.00 83.56 85 SER A N 1
ATOM 681 C CA . SER A 1 85 ? 25.700 -4.441 -25.895 1.00 83.56 85 SER A CA 1
ATOM 682 C C . SER A 1 85 ? 25.070 -4.839 -27.227 1.00 83.56 85 SER A C 1
ATOM 684 O O . SER A 1 85 ? 24.086 -4.230 -27.633 1.00 83.56 85 SER A O 1
ATOM 686 N N . HIS A 1 86 ? 25.621 -5.847 -27.899 1.00 84.19 86 HIS A N 1
ATOM 687 C CA . HIS A 1 86 ? 25.115 -6.365 -29.168 1.00 84.19 86 HIS A CA 1
ATOM 688 C C . HIS A 1 86 ? 24.432 -7.736 -29.018 1.00 84.19 86 HIS A C 1
ATOM 690 O O . HIS A 1 86 ? 23.886 -8.252 -29.996 1.00 84.19 86 HIS A O 1
ATOM 696 N N . ASP A 1 87 ? 24.435 -8.333 -27.818 1.00 91.25 87 ASP A N 1
ATOM 697 C CA . ASP A 1 87 ? 23.768 -9.612 -27.569 1.00 91.25 87 ASP A CA 1
ATOM 698 C C . ASP A 1 87 ? 22.255 -9.404 -27.431 1.00 91.25 87 ASP A C 1
ATOM 700 O O . ASP A 1 87 ? 21.735 -8.944 -26.414 1.00 91.25 87 ASP A O 1
ATOM 704 N N . GLN A 1 88 ? 21.529 -9.781 -28.479 1.00 90.06 88 GLN A N 1
ATOM 705 C CA . GLN A 1 88 ? 20.081 -9.614 -28.545 1.00 90.06 88 GLN A CA 1
ATOM 706 C C . GLN A 1 88 ? 19.331 -10.426 -27.483 1.00 90.06 88 GLN A C 1
ATOM 708 O O . GLN A 1 88 ? 18.265 -9.993 -27.044 1.00 90.06 88 GLN A O 1
ATOM 713 N N . HIS A 1 89 ? 19.847 -11.584 -27.064 1.00 89.81 89 HIS A N 1
ATOM 714 C CA . HIS A 1 89 ? 19.189 -12.414 -26.053 1.00 89.81 89 HIS A CA 1
ATOM 715 C C . HIS A 1 89 ? 19.317 -11.775 -24.675 1.00 89.81 89 HIS A C 1
ATOM 717 O O . HIS A 1 89 ? 18.331 -11.708 -23.937 1.00 89.81 89 HIS A O 1
ATOM 723 N N . LEU A 1 90 ? 20.495 -11.233 -24.359 1.00 90.19 90 LEU A N 1
ATOM 724 C CA . LEU A 1 90 ? 20.698 -10.502 -23.114 1.00 90.19 90 LEU A CA 1
ATOM 725 C C . LEU A 1 90 ? 19.872 -9.211 -23.083 1.00 90.19 90 LEU A C 1
ATOM 727 O O . LEU A 1 90 ? 19.232 -8.915 -22.076 1.00 90.19 90 LEU A O 1
ATOM 731 N N . ILE A 1 91 ? 19.809 -8.474 -24.195 1.00 91.94 91 ILE A N 1
ATOM 732 C CA . ILE A 1 91 ? 18.970 -7.271 -24.290 1.00 91.94 91 ILE A CA 1
ATOM 733 C C . ILE A 1 91 ? 17.494 -7.620 -24.058 1.00 91.94 91 ILE A C 1
ATOM 735 O O . ILE A 1 91 ? 16.823 -6.941 -23.285 1.00 91.94 91 ILE A O 1
ATOM 739 N N . ARG A 1 92 ? 16.989 -8.709 -24.653 1.00 93.00 92 ARG A N 1
ATOM 740 C CA . ARG A 1 92 ? 15.627 -9.215 -24.394 1.00 93.00 92 ARG A CA 1
ATOM 741 C C . ARG A 1 92 ? 15.406 -9.559 -22.927 1.00 93.00 92 ARG A C 1
ATOM 743 O O . ARG A 1 92 ? 14.342 -9.253 -22.397 1.00 93.00 92 ARG A O 1
ATOM 750 N N . ALA A 1 93 ? 16.394 -10.171 -22.278 1.00 91.38 93 ALA A N 1
ATOM 751 C CA . ALA A 1 93 ? 16.330 -10.490 -20.858 1.00 91.38 93 ALA A CA 1
ATOM 752 C C . ALA A 1 93 ? 16.243 -9.234 -19.983 1.00 91.38 93 ALA A C 1
ATOM 754 O O . ALA A 1 93 ? 15.390 -9.157 -19.099 1.00 91.38 93 ALA A O 1
ATOM 755 N N . ILE A 1 94 ? 17.050 -8.215 -20.285 1.00 90.38 94 ILE A N 1
ATOM 756 C CA . ILE A 1 94 ? 17.020 -6.925 -19.586 1.00 90.38 94 ILE A CA 1
ATOM 757 C C . ILE A 1 94 ? 15.675 -6.223 -19.812 1.00 90.38 94 ILE A C 1
ATOM 759 O O . ILE A 1 94 ? 15.058 -5.774 -18.845 1.00 90.38 94 ILE A O 1
ATOM 763 N N . ILE A 1 95 ? 15.176 -6.189 -21.053 1.00 92.06 95 ILE A N 1
ATOM 764 C CA . ILE A 1 95 ? 13.850 -5.637 -21.379 1.00 92.06 95 ILE A CA 1
ATOM 765 C C . ILE A 1 95 ? 12.762 -6.376 -20.593 1.00 92.06 95 ILE A C 1
ATOM 767 O O . ILE A 1 95 ? 11.918 -5.732 -19.977 1.00 92.06 95 ILE A O 1
ATOM 771 N N . CYS A 1 96 ? 12.806 -7.712 -20.559 1.00 91.25 96 CYS A N 1
ATOM 772 C CA . CYS A 1 96 ? 11.887 -8.519 -19.761 1.00 91.25 96 CYS A CA 1
ATOM 773 C C . CYS A 1 96 ? 11.940 -8.124 -18.285 1.00 91.25 96 CYS A C 1
ATOM 775 O O . CYS A 1 96 ? 10.894 -7.894 -17.693 1.00 91.25 96 CYS A O 1
ATOM 777 N N . SER A 1 97 ? 13.134 -7.985 -17.704 1.00 88.00 97 SER A N 1
ATOM 778 C CA . SER A 1 97 ? 13.283 -7.622 -16.291 1.00 88.00 97 SER A CA 1
ATOM 779 C C . SER A 1 97 ? 12.738 -6.228 -15.964 1.00 88.00 97 SER A C 1
ATOM 781 O O . SER A 1 97 ? 12.134 -6.040 -14.912 1.00 88.00 97 SER A O 1
ATOM 783 N N . GLY A 1 98 ? 12.926 -5.261 -16.869 1.00 86.50 98 GLY A N 1
ATOM 784 C CA . GLY A 1 98 ? 12.516 -3.874 -16.658 1.00 86.50 98 GLY A CA 1
ATOM 785 C C . GLY A 1 98 ? 11.035 -3.617 -16.932 1.00 86.50 98 GLY A C 1
ATOM 786 O O . GLY A 1 98 ? 10.460 -2.717 -16.329 1.00 86.50 98 GLY A O 1
ATOM 787 N N . LEU A 1 99 ? 10.420 -4.396 -17.827 1.00 87.00 99 LEU A N 1
ATOM 788 C CA . LEU A 1 99 ? 9.019 -4.224 -18.228 1.00 87.00 99 LEU A CA 1
ATOM 789 C C . LEU A 1 99 ? 8.069 -5.259 -17.609 1.00 87.00 99 LEU A C 1
ATOM 791 O O . LEU A 1 99 ? 6.857 -5.154 -17.781 1.00 87.00 99 LEU A O 1
ATOM 795 N N . PHE A 1 100 ? 8.568 -6.258 -16.875 1.00 81.25 100 PHE A N 1
ATOM 796 C CA . PHE A 1 100 ? 7.708 -7.167 -16.115 1.00 81.25 100 PHE A CA 1
ATOM 797 C C . PHE A 1 100 ? 6.896 -6.378 -15.062 1.00 81.25 100 PHE A C 1
ATOM 799 O O . PHE A 1 100 ? 7.479 -5.553 -14.358 1.00 81.25 100 PHE A O 1
ATOM 806 N N . PRO A 1 101 ? 5.574 -6.608 -14.891 1.00 78.56 101 PRO A N 1
ATOM 807 C CA . PRO A 1 101 ? 4.765 -7.744 -15.350 1.00 78.56 101 PRO A CA 1
ATOM 808 C C . PRO A 1 101 ? 4.062 -7.567 -16.706 1.00 78.56 101 PRO A C 1
ATOM 810 O O . PRO A 1 101 ? 3.120 -8.309 -16.986 1.00 78.56 101 PRO A O 1
ATOM 813 N N . GLY A 1 102 ? 4.474 -6.618 -17.549 1.00 83.75 102 GLY A N 1
ATOM 814 C CA . GLY A 1 102 ? 3.929 -6.410 -18.893 1.00 83.75 102 GLY A CA 1
ATOM 815 C C . GLY A 1 102 ? 4.231 -7.576 -19.835 1.00 83.75 102 GLY A C 1
ATOM 816 O O . GLY A 1 102 ? 5.096 -7.468 -20.696 1.00 83.75 102 GLY A O 1
ATOM 817 N N . ILE A 1 103 ? 3.540 -8.707 -19.668 1.00 87.75 103 ILE A N 1
ATOM 818 C CA . ILE A 1 103 ? 3.744 -9.938 -20.436 1.00 87.75 103 ILE A CA 1
ATOM 819 C C . ILE A 1 103 ? 2.447 -10.457 -21.063 1.00 87.75 103 ILE A C 1
ATOM 821 O O . ILE A 1 103 ? 1.353 -10.361 -20.501 1.00 87.75 103 ILE A O 1
ATOM 825 N N . CYS A 1 104 ? 2.587 -11.036 -22.248 1.00 88.00 104 CYS A N 1
ATOM 826 C CA . CYS A 1 104 ? 1.522 -11.596 -23.055 1.00 88.00 104 CYS A CA 1
ATOM 827 C C . CYS A 1 104 ? 1.930 -12.978 -23.574 1.00 88.00 104 CYS A C 1
ATOM 829 O O . CYS A 1 104 ? 3.028 -13.154 -24.097 1.00 88.00 104 CYS A O 1
ATOM 831 N N . SER A 1 105 ? 1.025 -13.948 -23.466 1.00 86.62 105 SER A N 1
ATOM 832 C CA . SER A 1 105 ? 1.167 -15.267 -24.082 1.00 86.62 105 SER A CA 1
ATOM 833 C C . SER A 1 105 ? 0.900 -15.186 -25.582 1.00 86.62 105 SER A C 1
ATOM 835 O O . SER A 1 105 ? -0.031 -14.499 -26.020 1.00 86.62 105 SER A O 1
ATOM 837 N N . VAL A 1 106 ? 1.713 -15.903 -26.353 1.00 91.38 106 VAL A N 1
ATOM 838 C CA . VAL A 1 106 ? 1.636 -16.015 -27.808 1.00 91.38 106 VAL A CA 1
ATOM 839 C C . VAL A 1 106 ? 1.165 -17.413 -28.180 1.00 91.38 106 VAL A C 1
ATOM 841 O O . VAL A 1 106 ? 1.770 -18.411 -27.798 1.00 91.38 106 VAL A O 1
ATOM 844 N N . VAL A 1 107 ? 0.099 -17.491 -28.974 1.00 87.06 107 VAL A N 1
ATOM 845 C CA . VAL A 1 107 ? -0.392 -18.750 -29.542 1.00 87.06 107 VAL A CA 1
ATOM 846 C C . VAL A 1 107 ? -0.508 -18.597 -31.053 1.00 87.06 107 VAL A C 1
ATOM 848 O O . VAL A 1 107 ? -1.418 -17.927 -31.549 1.00 87.06 107 VAL A O 1
ATOM 851 N N . ASN A 1 108 ? 0.407 -19.228 -31.790 1.00 87.06 108 ASN A N 1
ATOM 852 C CA . ASN A 1 108 ? 0.365 -19.265 -33.251 1.00 87.06 108 ASN A CA 1
ATOM 853 C C . ASN A 1 108 ? -0.770 -20.190 -33.725 1.00 87.06 108 ASN A C 1
ATOM 855 O O . ASN A 1 108 ? -0.867 -21.340 -33.296 1.00 87.06 108 ASN A O 1
ATOM 859 N N . LYS A 1 109 ? -1.627 -19.686 -34.614 1.00 84.75 109 LYS A N 1
ATOM 860 C CA . LYS A 1 109 ? -2.643 -20.442 -35.364 1.00 84.75 109 LYS A CA 1
ATOM 861 C C . LYS A 1 109 ? -2.214 -20.528 -36.832 1.00 84.75 109 LYS A C 1
ATOM 863 O O . LYS A 1 109 ? -1.327 -19.797 -37.253 1.00 84.75 109 LYS A O 1
ATOM 868 N N . GLU A 1 110 ? -2.888 -21.355 -37.635 1.00 76.75 110 GLU A N 1
ATOM 869 C CA . GLU A 1 110 ? -2.530 -21.585 -39.051 1.00 76.75 110 GLU A CA 1
ATOM 870 C C . GLU A 1 110 ? -2.374 -20.308 -39.899 1.00 76.75 110 GLU A C 1
ATOM 872 O O . GLU A 1 110 ? -1.590 -20.298 -40.844 1.00 76.75 110 GLU A O 1
ATOM 877 N N . LYS A 1 111 ? -3.124 -19.237 -39.596 1.00 79.31 111 LYS A N 1
ATOM 878 C CA . LYS A 1 111 ? -3.113 -17.977 -40.367 1.00 79.31 111 LYS A CA 1
ATOM 879 C C . LYS A 1 111 ? -3.058 -16.707 -39.512 1.00 79.31 111 LYS A C 1
ATOM 881 O O . LYS A 1 111 ? -3.243 -15.615 -40.043 1.00 79.31 111 LYS A O 1
ATOM 886 N N . SER A 1 112 ? -2.889 -16.823 -38.196 1.00 83.50 112 SER A N 1
ATOM 887 C CA . SER A 1 112 ? -2.867 -15.657 -37.305 1.00 83.50 112 SER A CA 1
ATOM 888 C C . SER A 1 112 ? -2.236 -15.967 -35.956 1.00 83.50 112 SER A C 1
ATOM 890 O O . SER A 1 112 ? -2.149 -17.120 -35.543 1.00 83.50 112 SER A O 1
ATOM 892 N N . VAL A 1 113 ? -1.858 -14.922 -35.225 1.00 88.94 113 VAL A N 1
ATOM 893 C CA . VAL A 1 113 ? -1.388 -15.037 -33.844 1.00 88.94 113 VAL A CA 1
ATOM 894 C C . VAL A 1 113 ? -2.502 -14.623 -32.888 1.00 88.94 113 VAL A C 1
ATOM 896 O O . VAL A 1 113 ? -3.125 -13.574 -33.046 1.00 88.94 113 VAL A O 1
ATOM 899 N N . SER A 1 114 ? -2.767 -15.456 -31.883 1.00 90.56 114 SER A N 1
ATOM 900 C CA . SER A 1 114 ? -3.642 -15.123 -30.762 1.00 90.56 114 SER A CA 1
ATOM 901 C C . SER A 1 114 ? -2.797 -14.690 -29.576 1.00 90.56 114 SER A C 1
ATOM 903 O O . SER A 1 114 ? -1.932 -15.436 -29.124 1.00 90.56 114 SER A O 1
ATOM 905 N N . LEU A 1 115 ? -3.110 -13.519 -29.034 1.00 92.00 115 LEU A N 1
ATOM 906 C CA . LEU A 1 115 ? -2.392 -12.921 -27.919 1.00 92.00 115 LEU A CA 1
ATOM 907 C C . LEU A 1 115 ? -3.302 -12.825 -26.701 1.00 92.00 115 LEU A C 1
ATOM 909 O O . LEU A 1 115 ? -4.476 -12.459 -26.829 1.00 92.00 115 LEU A O 1
ATOM 913 N N . LYS A 1 116 ? -2.779 -13.193 -25.528 1.00 78.62 116 LYS A N 1
ATOM 914 C CA . LYS A 1 116 ? -3.529 -13.115 -24.271 1.00 78.62 116 LYS A CA 1
ATOM 915 C C . LYS A 1 116 ? -2.684 -12.614 -23.108 1.00 78.62 116 LYS A C 1
ATOM 917 O O . LYS A 1 116 ? -1.582 -13.111 -22.890 1.00 78.62 116 LYS A O 1
ATOM 922 N N . THR A 1 117 ? -3.235 -11.706 -22.311 1.00 78.12 117 THR A N 1
ATOM 923 C CA . THR A 1 117 ? -2.686 -11.340 -20.998 1.00 78.12 117 THR A CA 1
ATOM 924 C C . THR A 1 117 ? -3.484 -12.024 -19.891 1.00 78.12 117 THR A C 1
ATOM 926 O O . THR A 1 117 ? -4.621 -12.455 -20.096 1.00 78.12 117 THR A O 1
ATOM 929 N N . MET A 1 118 ? -2.888 -12.135 -18.701 1.00 67.94 118 MET A N 1
ATOM 930 C CA . MET A 1 118 ? -3.579 -12.700 -17.537 1.00 67.94 118 MET A CA 1
ATOM 931 C C . MET A 1 118 ? -4.756 -11.818 -17.088 1.00 67.94 118 MET A C 1
ATOM 933 O O . MET A 1 118 ? -5.792 -12.336 -16.686 1.00 67.94 118 MET A O 1
ATOM 937 N N . GLU A 1 119 ? -4.599 -10.496 -17.180 1.00 62.81 119 GLU A N 1
ATOM 938 C CA . GLU A 1 119 ? -5.579 -9.527 -16.680 1.00 62.81 119 GLU A CA 1
ATOM 939 C C . GLU A 1 119 ? -6.749 -9.299 -17.641 1.00 62.81 119 GLU A C 1
ATOM 941 O O . GLU A 1 119 ? -7.894 -9.215 -17.204 1.00 62.81 119 GLU A O 1
ATOM 946 N N . ASP A 1 120 ? -6.475 -9.193 -18.943 1.00 73.06 120 ASP A N 1
ATOM 947 C CA . ASP A 1 120 ? -7.469 -8.755 -19.932 1.00 73.06 120 ASP A CA 1
ATOM 948 C C . ASP A 1 120 ? -7.964 -9.897 -20.829 1.00 73.06 120 ASP A C 1
ATOM 950 O O . ASP A 1 120 ? -8.883 -9.709 -21.629 1.00 73.06 120 ASP A O 1
ATOM 954 N N . GLY A 1 121 ? -7.368 -11.088 -20.723 1.00 80.88 121 GLY A N 1
ATOM 955 C CA . GLY A 1 121 ? -7.648 -12.179 -21.646 1.00 80.88 121 GLY A CA 1
ATOM 956 C C . GLY A 1 121 ? -7.158 -11.818 -23.056 1.00 80.88 121 GLY A C 1
ATOM 957 O O . GLY A 1 121 ? -5.976 -11.514 -23.198 1.00 80.88 121 GLY A O 1
ATOM 958 N N . PRO A 1 122 ? -7.992 -11.886 -24.113 1.00 88.12 122 PRO A N 1
ATOM 959 C CA . PRO A 1 122 ? -7.575 -11.568 -25.481 1.00 88.12 122 PRO A CA 1
ATOM 960 C C . PRO A 1 122 ? -7.124 -10.113 -25.663 1.00 88.12 122 PRO A C 1
ATOM 962 O O . PRO A 1 122 ? -7.856 -9.177 -25.346 1.00 88.12 122 PRO A O 1
ATOM 965 N N . VAL A 1 123 ? -5.949 -9.933 -26.261 1.00 90.94 123 VAL A N 1
ATOM 966 C CA . VAL A 1 123 ? -5.377 -8.619 -26.595 1.00 90.94 123 VAL A CA 1
ATOM 967 C C . VAL A 1 123 ? -4.894 -8.591 -28.045 1.00 90.94 123 VAL A C 1
ATOM 969 O O . VAL A 1 123 ? -4.773 -9.632 -28.692 1.00 90.94 123 VAL A O 1
ATOM 972 N N . LEU A 1 124 ? -4.617 -7.398 -28.567 1.00 93.75 124 LEU A N 1
ATOM 973 C CA . LEU A 1 124 ? -4.086 -7.177 -29.914 1.00 93.75 124 LEU A CA 1
ATOM 974 C C . LEU A 1 124 ? -2.793 -6.361 -29.853 1.00 93.75 124 LEU A C 1
ATOM 976 O O . LEU A 1 124 ? -2.555 -5.640 -28.890 1.00 93.75 124 LEU A O 1
ATOM 980 N N . LEU A 1 125 ? -1.965 -6.434 -30.892 1.00 92.12 125 LEU A N 1
ATOM 981 C CA . LEU A 1 125 ? -0.842 -5.509 -31.057 1.00 92.12 125 LEU A CA 1
ATOM 982 C C . LEU A 1 125 ? -1.311 -4.233 -31.745 1.00 92.12 125 LEU A C 1
ATOM 984 O O . LEU A 1 125 ? -2.139 -4.270 -32.657 1.00 92.12 125 LEU A O 1
ATOM 988 N N . TYR A 1 126 ? -0.776 -3.096 -31.316 1.00 89.75 126 TYR A N 1
ATOM 989 C CA . TYR A 1 126 ? -1.006 -1.833 -32.004 1.00 89.75 126 TYR A CA 1
ATOM 990 C C . TYR A 1 126 ? -0.384 -1.868 -33.413 1.00 89.75 126 TYR A C 1
ATOM 992 O O . TYR A 1 126 ? 0.666 -2.477 -33.614 1.00 89.75 126 TYR A O 1
ATOM 1000 N N . SER A 1 127 ? -1.004 -1.195 -34.392 1.00 85.31 127 SER A N 1
ATOM 1001 C CA . SER A 1 127 ? -0.631 -1.298 -35.820 1.00 85.31 127 SER A CA 1
ATOM 1002 C C . SER A 1 127 ? 0.812 -0.894 -36.136 1.00 85.31 127 SER A C 1
ATOM 1004 O O . SER A 1 127 ? 1.381 -1.345 -37.122 1.00 85.31 127 SER A O 1
ATOM 1006 N N . ASN A 1 128 ? 1.407 -0.047 -35.296 1.00 84.81 128 ASN A N 1
ATOM 1007 C CA . ASN A 1 128 ? 2.776 0.438 -35.446 1.00 84.81 128 ASN A CA 1
ATOM 1008 C C . ASN A 1 128 ? 3.830 -0.497 -34.826 1.00 84.81 128 ASN A C 1
ATOM 1010 O O . ASN A 1 128 ? 5.018 -0.162 -34.838 1.00 84.81 128 ASN A O 1
ATOM 1014 N N . SER A 1 129 ? 3.422 -1.617 -34.228 1.00 89.88 129 SER A N 1
ATOM 1015 C CA . SER A 1 129 ? 4.354 -2.627 -33.738 1.00 89.88 129 SER A CA 1
ATOM 1016 C C . SER A 1 129 ? 4.909 -3.426 -34.911 1.00 89.88 129 SER A C 1
ATOM 1018 O O . SER A 1 129 ? 4.147 -3.837 -35.793 1.00 89.88 129 SER A O 1
ATOM 1020 N N . VAL A 1 130 ? 6.216 -3.702 -34.899 1.00 89.06 130 VAL A N 1
ATOM 1021 C CA . VAL A 1 130 ? 6.852 -4.571 -35.905 1.00 89.06 130 VAL A CA 1
ATOM 1022 C C . VAL A 1 130 ? 6.276 -5.989 -35.875 1.00 89.06 130 VAL A C 1
ATOM 1024 O O . VAL A 1 130 ? 6.204 -6.630 -36.912 1.00 89.06 130 VAL A O 1
ATOM 1027 N N . ASN A 1 131 ? 5.760 -6.416 -34.718 1.00 90.12 131 ASN A N 1
ATOM 1028 C CA . ASN A 1 131 ? 5.153 -7.730 -34.510 1.00 90.12 131 ASN A CA 1
ATOM 1029 C C . ASN A 1 131 ? 3.695 -7.804 -34.999 1.00 90.12 131 ASN A C 1
ATOM 1031 O O . ASN A 1 131 ? 3.116 -8.884 -35.048 1.00 90.12 131 ASN A O 1
ATOM 1035 N N . SER A 1 132 ? 3.058 -6.668 -35.320 1.00 86.69 132 SER A N 1
ATOM 1036 C CA . SER A 1 132 ? 1.624 -6.631 -35.663 1.00 86.69 132 SER A CA 1
ATOM 1037 C C . SER A 1 132 ? 1.300 -7.246 -37.026 1.00 86.69 132 SER A C 1
ATOM 1039 O O . SER A 1 132 ? 0.163 -7.653 -37.254 1.00 86.69 132 SER A O 1
ATOM 1041 N N . GLN A 1 133 ? 2.287 -7.288 -37.925 1.00 76.94 133 GLN A N 1
ATOM 1042 C CA . GLN A 1 133 ? 2.140 -7.771 -39.300 1.00 76.94 133 GLN A CA 1
ATOM 1043 C C . GLN A 1 133 ? 2.743 -9.165 -39.506 1.00 76.94 133 GLN A C 1
ATOM 1045 O O . GLN A 1 133 ? 2.614 -9.726 -40.595 1.00 76.94 133 GLN A O 1
ATOM 1050 N N . ASP A 1 134 ? 3.388 -9.728 -38.482 1.00 82.50 134 ASP A N 1
ATOM 1051 C CA . ASP A 1 134 ? 4.017 -11.037 -38.582 1.00 82.50 134 ASP A CA 1
ATOM 1052 C C . ASP A 1 134 ? 2.968 -12.148 -38.390 1.00 82.50 134 ASP A C 1
ATOM 1054 O O . ASP A 1 134 ? 2.258 -12.178 -37.380 1.00 82.50 134 ASP A O 1
ATOM 1058 N N . PRO A 1 135 ? 2.845 -13.092 -39.345 1.00 81.50 135 PRO A N 1
ATOM 1059 C CA . PRO A 1 135 ? 1.841 -14.155 -39.275 1.00 81.50 135 PRO A CA 1
ATOM 1060 C C . PRO A 1 135 ? 2.162 -15.200 -38.198 1.00 81.50 135 PRO A C 1
ATOM 1062 O O . PRO A 1 135 ? 1.284 -15.965 -37.801 1.00 81.50 135 PRO A O 1
ATOM 1065 N N . THR A 1 136 ? 3.412 -15.236 -37.735 1.00 87.00 136 THR A N 1
ATOM 1066 C CA . THR A 1 136 ? 3.921 -16.175 -36.737 1.00 87.00 136 THR A CA 1
ATOM 1067 C C . THR A 1 136 ? 4.989 -15.497 -35.893 1.00 87.00 136 THR A C 1
ATOM 1069 O O . THR A 1 136 ? 5.944 -14.955 -36.450 1.00 87.00 136 THR A O 1
ATOM 1072 N N . ILE A 1 137 ? 4.884 -15.603 -34.570 1.00 90.31 137 ILE A N 1
ATOM 1073 C CA . ILE A 1 137 ? 5.921 -15.137 -33.643 1.00 90.31 137 ILE A CA 1
ATOM 1074 C C . ILE A 1 137 ? 6.635 -16.377 -33.080 1.00 90.31 137 ILE A C 1
ATOM 1076 O O . ILE A 1 137 ? 5.979 -17.231 -32.481 1.00 90.31 137 ILE A O 1
ATOM 1080 N N . PRO A 1 138 ? 7.960 -16.524 -33.264 1.00 87.56 138 PRO A N 1
ATOM 1081 C CA . PRO A 1 138 ? 8.692 -17.752 -32.932 1.00 87.56 138 PRO A CA 1
ATOM 1082 C C . PRO A 1 138 ? 8.955 -17.936 -31.428 1.00 87.56 138 PRO A C 1
ATOM 1084 O O . PRO A 1 138 ? 9.626 -18.885 -31.034 1.00 87.56 138 PRO A O 1
ATOM 1087 N N . TYR A 1 139 ? 8.436 -17.041 -30.587 1.00 90.88 139 TYR A N 1
ATOM 1088 C CA . TYR A 1 139 ? 8.593 -17.081 -29.140 1.00 90.88 139 TYR A CA 1
ATOM 1089 C C . TYR A 1 139 ? 7.234 -17.241 -28.448 1.00 90.88 139 TYR A C 1
ATOM 1091 O O . TYR A 1 139 ? 6.247 -16.669 -28.915 1.00 90.88 139 TYR A O 1
ATOM 1099 N N . PRO A 1 140 ? 7.180 -17.956 -27.312 1.00 88.81 140 PRO A N 1
ATOM 1100 C CA . PRO A 1 140 ? 5.935 -18.203 -26.584 1.00 88.81 140 PRO A CA 1
ATOM 1101 C C . PRO A 1 140 ? 5.398 -16.969 -25.845 1.00 88.81 140 PRO A C 1
ATOM 1103 O O . PRO A 1 140 ? 4.228 -16.950 -25.452 1.00 88.81 140 PRO A O 1
ATOM 1106 N N . TRP A 1 141 ? 6.220 -15.928 -25.677 1.00 93.06 141 TRP A N 1
ATOM 1107 C CA . TRP A 1 141 ? 5.865 -14.732 -24.918 1.00 93.06 141 TRP A CA 1
ATOM 1108 C C . TRP A 1 141 ? 6.246 -13.444 -25.646 1.00 93.06 141 TRP A C 1
ATOM 1110 O O . TRP A 1 141 ? 7.262 -13.370 -26.339 1.00 93.06 141 TRP A O 1
ATOM 1120 N N . LEU A 1 142 ? 5.449 -12.403 -25.417 1.00 94.81 142 LEU A N 1
ATOM 1121 C CA . LEU A 1 142 ? 5.779 -11.010 -25.701 1.00 94.81 142 LEU A CA 1
ATOM 1122 C C . LEU A 1 142 ? 5.831 -10.237 -24.386 1.00 94.81 142 LEU A C 1
ATOM 1124 O O . LEU A 1 142 ? 4.898 -10.308 -23.590 1.00 94.81 142 LEU A O 1
ATOM 1128 N N . VAL A 1 143 ? 6.877 -9.446 -24.197 1.00 93.44 143 VAL A N 1
ATOM 1129 C CA . VAL A 1 143 ? 6.928 -8.389 -23.184 1.00 93.44 143 VAL A CA 1
ATOM 1130 C C . VAL A 1 143 ? 6.514 -7.078 -23.842 1.00 93.44 143 VAL A C 1
ATOM 1132 O O . VAL A 1 143 ? 6.902 -6.835 -24.984 1.00 93.44 143 VAL A O 1
ATOM 1135 N N . PHE A 1 144 ? 5.727 -6.248 -23.164 1.00 94.00 144 PHE A N 1
ATOM 1136 C CA . PHE A 1 144 ? 5.228 -4.975 -23.684 1.00 94.00 144 PHE A CA 1
ATOM 1137 C C . PHE A 1 144 ? 5.394 -3.840 -22.669 1.00 94.00 144 PHE A C 1
ATOM 1139 O O . PHE A 1 144 ? 5.398 -4.083 -21.464 1.00 94.00 144 PHE A O 1
ATOM 1146 N N . ASN A 1 145 ? 5.511 -2.605 -23.159 1.00 88.81 145 ASN A N 1
ATOM 1147 C CA . ASN A 1 145 ? 5.666 -1.426 -22.302 1.00 88.81 145 ASN A CA 1
ATOM 1148 C C . ASN A 1 145 ? 4.313 -0.865 -21.837 1.00 88.81 145 ASN A C 1
ATOM 1150 O O . ASN A 1 145 ? 4.088 -0.642 -20.652 1.00 88.81 145 ASN A O 1
ATOM 1154 N N . GLU A 1 146 ? 3.383 -0.662 -22.772 1.00 83.69 146 GLU A N 1
ATOM 1155 C CA . GLU A 1 146 ? 2.092 -0.036 -22.482 1.00 83.69 146 GLU A CA 1
ATOM 1156 C C . GLU A 1 146 ? 0.933 -0.818 -23.096 1.00 83.69 146 GLU A C 1
ATOM 1158 O O . GLU A 1 146 ? 1.059 -1.440 -24.153 1.00 83.69 146 GLU A O 1
ATOM 1163 N N . LYS A 1 147 ? -0.236 -0.734 -22.453 1.00 85.56 147 LYS A N 1
ATOM 1164 C CA . LYS A 1 147 ? -1.505 -1.195 -23.019 1.00 85.56 147 LYS A CA 1
ATOM 1165 C C . LYS A 1 147 ? -2.525 -0.064 -23.030 1.00 85.56 147 LYS A C 1
ATOM 1167 O O . LYS A 1 147 ? -2.637 0.691 -22.069 1.00 85.56 147 LYS A O 1
ATOM 1172 N N . VAL A 1 148 ? -3.290 0.036 -24.112 1.00 84.38 148 VAL A N 1
ATOM 1173 C CA . VAL A 1 148 ? -4.344 1.043 -24.282 1.00 84.38 148 VAL A CA 1
ATOM 1174 C C . VAL A 1 148 ? -5.662 0.335 -24.556 1.00 84.38 148 VAL A C 1
ATOM 1176 O O . VAL A 1 148 ? -5.736 -0.536 -25.424 1.00 84.38 148 VAL A O 1
ATOM 1179 N N . LYS A 1 149 ? -6.714 0.713 -23.826 1.00 83.38 149 LYS A N 1
ATOM 1180 C CA . LYS A 1 149 ? -8.063 0.173 -24.006 1.00 83.38 149 LYS A CA 1
ATOM 1181 C C . LYS A 1 149 ? -8.939 1.195 -24.720 1.00 83.38 149 LYS A C 1
ATOM 1183 O O . LYS A 1 149 ? -9.156 2.287 -24.208 1.00 83.38 149 LYS A O 1
ATOM 1188 N N . VAL A 1 150 ? -9.439 0.814 -25.892 1.00 80.69 150 VAL A N 1
ATOM 1189 C CA . VAL A 1 150 ? -10.469 1.573 -26.619 1.00 80.69 150 VAL A CA 1
ATOM 1190 C C . VAL A 1 150 ? -11.706 0.680 -26.745 1.00 80.69 150 VAL A C 1
ATOM 1192 O O . VAL A 1 150 ? -12.437 0.523 -25.774 1.00 80.69 150 VAL A O 1
ATOM 1195 N N . ASN A 1 151 ? -11.871 -0.007 -27.879 1.00 83.56 151 ASN A N 1
ATOM 1196 C CA . ASN A 1 151 ? -12.876 -1.067 -28.071 1.00 83.56 151 ASN A CA 1
ATOM 1197 C C . ASN A 1 151 ? -12.304 -2.465 -27.784 1.00 83.56 151 ASN A C 1
ATOM 1199 O O . ASN A 1 151 ? -13.024 -3.432 -27.555 1.00 83.56 151 ASN A O 1
ATOM 1203 N N . SER A 1 152 ? -10.981 -2.575 -27.820 1.00 87.50 152 SER A N 1
ATOM 1204 C CA . SER A 1 152 ? -10.198 -3.758 -27.480 1.00 87.50 152 SER A CA 1
ATOM 1205 C C . SER A 1 152 ? -8.913 -3.285 -26.804 1.00 87.50 152 SER A C 1
ATOM 1207 O O . SER A 1 152 ? -8.595 -2.089 -26.841 1.00 87.50 152 SER A O 1
ATOM 1209 N N . VAL A 1 153 ? -8.205 -4.198 -26.147 1.00 87.88 153 VAL A N 1
ATOM 1210 C CA . VAL A 1 153 ? -6.926 -3.891 -25.500 1.00 87.88 153 VAL A CA 1
ATOM 1211 C C . VAL A 1 153 ? -5.806 -4.056 -26.521 1.00 87.88 153 VAL A C 1
ATOM 1213 O O . VAL A 1 153 ? -5.648 -5.132 -27.097 1.00 87.88 153 VAL A O 1
ATOM 1216 N N . PHE A 1 154 ? -5.044 -2.986 -26.741 1.00 92.44 154 PHE A N 1
ATOM 1217 C CA . PHE A 1 154 ? -3.907 -2.957 -27.656 1.00 92.44 154 PHE A CA 1
ATOM 1218 C C . PHE A 1 154 ? -2.599 -2.799 -26.887 1.00 92.44 154 PHE A C 1
ATOM 1220 O O . PHE A 1 154 ? -2.464 -1.867 -26.095 1.00 92.44 154 PHE A O 1
ATOM 1227 N N . LEU A 1 155 ? -1.633 -3.671 -27.158 1.00 91.38 155 LEU A N 1
ATOM 1228 C CA . LEU A 1 155 ? -0.280 -3.612 -26.617 1.00 91.38 155 LEU A CA 1
ATOM 1229 C C . LEU A 1 155 ? 0.619 -2.753 -27.514 1.00 91.38 155 LEU A C 1
ATOM 1231 O O . LEU A 1 155 ? 0.565 -2.861 -28.745 1.00 91.38 155 LEU A O 1
ATOM 1235 N N . ARG A 1 156 ? 1.453 -1.919 -26.895 1.00 89.19 156 ARG A N 1
ATOM 1236 C CA . ARG A 1 156 ? 2.450 -1.062 -27.546 1.00 89.19 156 ARG A CA 1
ATOM 1237 C C . ARG A 1 156 ? 3.853 -1.433 -27.091 1.00 89.19 156 ARG A C 1
ATOM 1239 O O . ARG A 1 156 ? 4.047 -1.832 -25.946 1.00 89.19 156 ARG A O 1
ATOM 1246 N N . ASP A 1 157 ? 4.792 -1.268 -28.020 1.00 91.38 157 ASP A N 1
ATOM 1247 C CA . ASP A 1 157 ? 6.220 -1.542 -27.860 1.00 91.38 157 ASP A CA 1
ATOM 1248 C C . ASP A 1 157 ? 6.470 -2.938 -27.291 1.00 91.38 157 ASP A C 1
ATOM 1250 O O . ASP A 1 157 ? 6.630 -3.138 -26.091 1.00 91.38 157 ASP A O 1
ATOM 1254 N N . SER A 1 158 ? 6.450 -3.928 -28.180 1.00 94.25 158 SER A N 1
ATOM 1255 C CA . SER A 1 158 ? 6.511 -5.341 -27.827 1.00 94.25 158 SER A CA 1
ATOM 1256 C C . SER A 1 158 ? 7.823 -6.004 -28.249 1.00 94.25 158 SER A C 1
ATOM 1258 O O . SER A 1 158 ? 8.364 -5.741 -29.325 1.00 94.25 158 SER A O 1
ATOM 1260 N N . THR A 1 159 ? 8.326 -6.906 -27.412 1.00 95.62 159 THR A N 1
ATOM 1261 C CA . THR A 1 159 ? 9.524 -7.710 -27.665 1.00 95.62 159 THR A CA 1
ATOM 1262 C C . THR A 1 159 ? 9.257 -9.167 -27.342 1.00 95.62 159 THR A C 1
ATOM 1264 O O . THR A 1 159 ? 8.838 -9.502 -26.238 1.00 95.62 159 THR A O 1
ATOM 1267 N N . ALA A 1 160 ? 9.530 -10.039 -28.305 1.00 94.94 160 ALA A N 1
ATOM 1268 C CA . ALA A 1 160 ? 9.377 -11.474 -28.150 1.00 94.94 160 ALA A CA 1
ATOM 1269 C C . ALA A 1 160 ? 10.479 -12.079 -27.268 1.00 94.94 160 ALA A C 1
ATOM 1271 O O . ALA A 1 160 ? 11.654 -11.737 -27.422 1.00 94.94 160 ALA A O 1
ATOM 1272 N N . VAL A 1 161 ? 10.116 -12.956 -26.332 1.00 94.69 161 VAL A N 1
ATOM 1273 C CA . VAL A 1 161 ? 11.049 -13.546 -25.357 1.00 94.69 161 VAL A CA 1
ATOM 1274 C C . VAL A 1 161 ? 10.772 -15.035 -25.136 1.00 94.69 161 VAL A C 1
ATOM 1276 O O . VAL A 1 161 ? 9.635 -15.495 -25.226 1.00 94.69 161 VAL A O 1
ATOM 1279 N N . SER A 1 162 ? 11.826 -15.807 -24.864 1.00 92.25 162 SER A N 1
ATOM 1280 C CA . SER A 1 162 ? 11.730 -17.250 -24.617 1.00 92.25 162 SER A CA 1
ATOM 1281 C C . SER A 1 162 ? 11.252 -17.570 -23.200 1.00 92.25 162 SER A C 1
ATOM 1283 O O . SER A 1 162 ? 11.318 -16.725 -22.307 1.00 92.25 162 SER A O 1
ATOM 1285 N N . ASP A 1 163 ? 10.841 -18.822 -22.975 1.00 85.62 163 ASP A N 1
ATOM 1286 C CA . ASP A 1 163 ? 10.467 -19.316 -21.644 1.00 85.62 163 ASP A CA 1
ATOM 1287 C C . ASP A 1 163 ? 11.583 -19.097 -20.621 1.00 85.62 163 ASP A C 1
ATOM 1289 O O . ASP A 1 163 ? 11.331 -18.594 -19.532 1.00 85.62 163 ASP A O 1
ATOM 1293 N N . SER A 1 164 ? 12.835 -19.396 -20.984 1.00 86.25 164 SER A N 1
ATOM 1294 C CA . SER A 1 164 ? 13.986 -19.228 -20.090 1.00 86.25 164 SER A CA 1
ATOM 1295 C C . SER A 1 164 ? 14.166 -17.780 -19.637 1.00 86.25 164 SER A C 1
ATOM 1297 O O . SER A 1 164 ? 14.503 -17.536 -18.481 1.00 86.25 164 SER A O 1
ATOM 1299 N N . VAL A 1 165 ? 13.915 -16.811 -20.524 1.00 89.44 165 VAL A N 1
ATOM 1300 C CA . VAL A 1 165 ? 13.985 -15.387 -20.172 1.00 89.44 165 VAL A CA 1
ATOM 1301 C C . VAL A 1 165 ? 12.894 -15.033 -19.167 1.00 89.44 165 VAL A C 1
ATOM 1303 O O . VAL A 1 165 ? 13.187 -14.410 -18.152 1.00 89.44 165 VAL A O 1
ATOM 1306 N N . VAL A 1 166 ? 11.658 -15.471 -19.402 1.00 83.75 166 VAL A N 1
ATOM 1307 C CA . VAL A 1 166 ? 10.537 -15.210 -18.486 1.00 83.75 166 VAL A CA 1
ATOM 1308 C C . VAL A 1 166 ? 10.738 -15.914 -17.146 1.00 83.75 166 VAL A C 1
ATOM 1310 O O . VAL A 1 166 ? 10.460 -15.331 -16.110 1.00 83.75 166 VAL A O 1
ATOM 1313 N N . LEU A 1 167 ? 11.264 -17.136 -17.130 1.00 79.38 167 LEU A N 1
ATOM 1314 C CA . LEU A 1 167 ? 11.497 -17.882 -15.892 1.00 79.38 167 LEU A CA 1
ATOM 1315 C C . LEU A 1 167 ? 12.591 -17.255 -15.019 1.00 79.38 167 LEU A C 1
ATOM 1317 O O . LEU A 1 167 ? 12.455 -17.236 -13.798 1.00 79.38 167 LEU A O 1
ATOM 1321 N N . ILE A 1 168 ? 13.666 -16.753 -15.634 1.00 80.06 168 ILE A N 1
ATOM 1322 C CA . ILE A 1 168 ? 14.816 -16.192 -14.908 1.00 80.06 168 ILE A CA 1
ATOM 1323 C C . ILE A 1 168 ? 14.588 -14.714 -14.561 1.00 80.06 168 ILE A C 1
ATOM 1325 O O . ILE A 1 168 ? 14.914 -14.284 -13.457 1.00 80.06 168 ILE A O 1
ATOM 1329 N N . PHE A 1 169 ? 14.026 -13.934 -15.489 1.00 80.31 169 PHE A N 1
ATOM 1330 C CA . PHE A 1 169 ? 13.906 -12.474 -15.378 1.00 80.31 169 PHE A CA 1
ATOM 1331 C C . PHE A 1 169 ? 12.466 -11.985 -15.170 1.00 80.31 169 PHE A C 1
ATOM 1333 O O . PHE A 1 169 ? 12.255 -10.822 -14.829 1.00 80.31 169 PHE A O 1
ATOM 1340 N N . GLY A 1 170 ? 11.468 -12.850 -15.351 1.00 70.19 170 GLY A N 1
ATOM 1341 C CA . GLY A 1 170 ? 10.062 -12.551 -15.111 1.00 70.19 170 GLY A CA 1
ATOM 1342 C C . GLY A 1 170 ? 9.613 -12.946 -13.703 1.00 70.19 170 GLY A C 1
ATOM 1343 O O . GLY A 1 170 ? 9.223 -14.079 -13.440 1.00 70.19 170 GLY A O 1
ATOM 1344 N N . GLY A 1 171 ? 9.598 -11.973 -12.792 1.00 65.19 171 GLY A N 1
ATOM 1345 C CA . GLY A 1 171 ? 8.539 -11.858 -11.782 1.00 65.19 171 GLY A CA 1
ATOM 1346 C C . GLY A 1 171 ? 8.464 -12.807 -10.593 1.00 65.19 171 GLY A C 1
ATOM 1347 O O . GLY A 1 171 ? 7.708 -12.506 -9.674 1.00 65.19 171 GLY A O 1
ATOM 1348 N N . SER A 1 172 ? 9.191 -13.917 -10.549 1.00 55.97 172 SER A N 1
ATOM 1349 C CA . SER A 1 172 ? 9.137 -14.824 -9.391 1.00 55.97 172 SER A CA 1
ATOM 1350 C C . SER A 1 172 ? 10.027 -14.334 -8.244 1.00 55.97 172 SER A C 1
ATOM 1352 O O . SER A 1 172 ? 9.606 -14.324 -7.088 1.00 55.97 172 SER A O 1
ATOM 1354 N N . VAL A 1 173 ? 11.225 -13.835 -8.560 1.00 53.84 173 VAL A N 1
ATOM 1355 C CA . VAL A 1 173 ? 12.191 -13.387 -7.547 1.00 53.84 173 VAL A CA 1
ATOM 1356 C C . VAL A 1 173 ? 11.800 -12.029 -6.956 1.00 53.84 173 VAL A C 1
ATOM 1358 O O . VAL A 1 173 ? 11.691 -11.908 -5.743 1.00 53.84 173 VAL A O 1
ATOM 1361 N N . SER A 1 174 ? 11.515 -11.005 -7.768 1.00 59.84 174 SER A N 1
ATOM 1362 C CA . SER A 1 174 ? 11.229 -9.655 -7.245 1.00 59.84 174 SER A CA 1
ATOM 1363 C C . SER A 1 174 ? 9.898 -9.563 -6.499 1.00 59.84 174 SER A C 1
ATOM 1365 O O . SER A 1 174 ? 9.840 -8.949 -5.437 1.00 59.84 174 SER A O 1
ATOM 1367 N N . ARG A 1 175 ? 8.835 -10.203 -7.006 1.00 65.19 175 ARG A N 1
ATOM 1368 C CA . ARG A 1 175 ? 7.526 -10.205 -6.343 1.00 65.19 175 ARG A CA 1
ATOM 1369 C C . ARG A 1 175 ? 7.561 -10.984 -5.033 1.00 65.19 175 ARG A C 1
ATOM 1371 O O . ARG A 1 175 ? 7.092 -10.463 -4.030 1.00 65.19 175 ARG A O 1
ATOM 1378 N N . GLY A 1 176 ? 8.143 -12.185 -5.030 1.00 67.81 176 GLY A N 1
ATOM 1379 C CA . GLY A 1 176 ? 8.273 -12.990 -3.815 1.00 67.81 176 GLY A CA 1
ATOM 1380 C C . GLY A 1 176 ? 9.145 -12.307 -2.758 1.00 67.81 176 GLY A C 1
ATOM 1381 O O . GLY A 1 176 ? 8.791 -12.300 -1.582 1.00 67.81 176 GLY A O 1
ATOM 1382 N N . LEU A 1 177 ? 10.242 -11.660 -3.168 1.00 72.56 177 LEU A N 1
ATOM 1383 C CA . LEU A 1 177 ? 11.082 -10.882 -2.255 1.00 72.56 177 LEU A CA 1
ATOM 1384 C C . LEU A 1 177 ? 10.376 -9.617 -1.740 1.00 72.56 177 LEU A C 1
ATOM 1386 O O . LEU A 1 177 ? 10.523 -9.292 -0.565 1.00 72.56 177 LEU A O 1
ATOM 1390 N N . ALA A 1 178 ? 9.579 -8.933 -2.566 1.00 76.00 178 ALA A N 1
ATOM 1391 C CA . ALA A 1 178 ? 8.784 -7.783 -2.134 1.00 76.00 178 ALA A CA 1
ATOM 1392 C C . ALA A 1 178 ? 7.652 -8.188 -1.173 1.00 76.00 178 ALA A C 1
ATOM 1394 O O . ALA A 1 178 ? 7.437 -7.528 -0.156 1.00 76.00 178 ALA A O 1
ATOM 1395 N N . GLU A 1 179 ? 6.954 -9.293 -1.451 1.00 82.25 179 GLU A N 1
ATOM 1396 C CA . GLU A 1 179 ? 5.942 -9.869 -0.557 1.00 82.25 179 GLU A CA 1
ATOM 1397 C C . GLU A 1 179 ? 6.580 -10.305 0.774 1.00 82.25 179 GLU A C 1
ATOM 1399 O O . GLU A 1 179 ? 6.052 -9.987 1.841 1.00 82.25 179 GLU A O 1
ATOM 1404 N N . ALA A 1 180 ? 7.764 -10.926 0.734 1.00 82.94 180 ALA A N 1
ATOM 1405 C CA . ALA A 1 180 ? 8.529 -11.279 1.928 1.00 82.94 180 ALA A CA 1
ATOM 1406 C C . ALA A 1 180 ? 8.992 -10.043 2.720 1.00 82.94 180 ALA A C 1
ATOM 1408 O O . ALA A 1 180 ? 8.863 -10.027 3.943 1.00 82.94 180 ALA A O 1
ATOM 1409 N N . ALA A 1 181 ? 9.480 -8.993 2.051 1.00 85.31 181 ALA A N 1
ATOM 1410 C CA . ALA A 1 181 ? 9.856 -7.734 2.696 1.00 85.31 181 ALA A CA 1
ATOM 1411 C C . ALA A 1 181 ? 8.643 -7.078 3.379 1.00 85.31 181 ALA A C 1
ATOM 1413 O O . ALA A 1 181 ? 8.714 -6.679 4.542 1.00 85.31 181 ALA A O 1
ATOM 1414 N N . LYS A 1 182 ? 7.485 -7.046 2.706 1.00 89.62 182 LYS A N 1
ATOM 1415 C CA . LYS A 1 182 ? 6.238 -6.539 3.295 1.00 89.62 182 LYS A CA 1
ATOM 1416 C C . LYS A 1 182 ? 5.791 -7.369 4.504 1.00 89.62 182 LYS A C 1
ATOM 1418 O O . LYS A 1 182 ? 5.391 -6.797 5.518 1.00 89.62 182 LYS A O 1
ATOM 1423 N N . ALA A 1 183 ? 5.894 -8.697 4.429 1.00 87.94 183 ALA A N 1
ATOM 1424 C CA . ALA A 1 183 ? 5.587 -9.586 5.549 1.00 87.94 183 ALA A CA 1
ATOM 1425 C C . ALA A 1 183 ? 6.520 -9.348 6.751 1.00 87.94 183 ALA A C 1
ATOM 1427 O O . ALA A 1 183 ? 6.051 -9.328 7.890 1.00 87.94 183 ALA A O 1
ATOM 1428 N N . GLN A 1 184 ? 7.812 -9.087 6.509 1.00 90.50 184 GLN A N 1
ATOM 1429 C CA . GLN A 1 184 ? 8.762 -8.709 7.564 1.00 90.50 184 GLN A CA 1
ATOM 1430 C C . GLN A 1 184 ? 8.345 -7.408 8.255 1.00 90.50 184 GLN A C 1
ATOM 1432 O O . GLN A 1 184 ? 8.296 -7.364 9.484 1.00 90.50 184 GLN A O 1
ATOM 1437 N N . PHE A 1 185 ? 7.965 -6.375 7.495 1.00 92.75 185 PHE A N 1
ATOM 1438 C CA . PHE A 1 185 ? 7.458 -5.132 8.084 1.00 92.75 185 PHE A CA 1
ATOM 1439 C C . PHE A 1 185 ? 6.161 -5.332 8.869 1.00 92.75 185 PHE A C 1
ATOM 1441 O O . PHE A 1 185 ? 5.954 -4.696 9.902 1.00 92.75 185 PHE A O 1
ATOM 1448 N N . SER A 1 186 ? 5.288 -6.231 8.418 1.00 90.81 186 SER A N 1
ATOM 1449 C CA . SER A 1 186 ? 4.039 -6.519 9.123 1.00 90.81 186 SER A CA 1
ATOM 1450 C C . SER A 1 186 ? 4.255 -7.110 10.512 1.00 90.81 186 SER A C 1
ATOM 1452 O O . SER A 1 186 ? 3.392 -6.940 11.366 1.00 90.81 186 SER A O 1
ATOM 1454 N N . GLY A 1 187 ? 5.380 -7.787 10.769 1.00 85.38 187 GLY A N 1
ATOM 1455 C CA . GLY A 1 187 ? 5.674 -8.361 12.087 1.00 85.38 187 GLY A CA 1
ATOM 1456 C C . GLY A 1 187 ? 4.646 -9.394 12.568 1.00 85.38 187 GLY A C 1
ATOM 1457 O O . GLY A 1 187 ? 4.609 -9.691 13.754 1.00 85.38 187 GLY A O 1
ATOM 1458 N N . ARG A 1 188 ? 3.822 -9.941 11.658 1.00 83.31 188 ARG A N 1
ATOM 1459 C CA . ARG A 1 188 ? 2.636 -10.773 11.953 1.00 83.31 188 ARG A CA 1
ATOM 1460 C C . ARG A 1 188 ? 1.541 -10.061 12.755 1.00 83.31 188 ARG A C 1
ATOM 1462 O O . ARG A 1 188 ? 0.725 -10.708 13.397 1.00 83.31 188 ARG A O 1
ATOM 1469 N N . ASP A 1 189 ? 1.463 -8.738 12.646 1.00 89.38 189 ASP A N 1
ATOM 1470 C CA . ASP A 1 189 ? 0.453 -7.927 13.329 1.00 89.38 189 ASP A CA 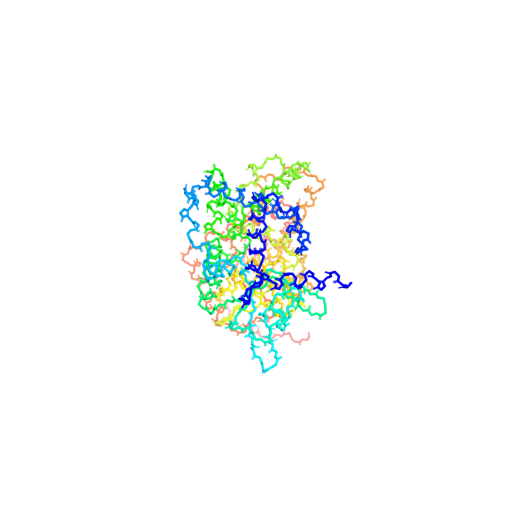1
ATOM 1471 C C . ASP A 1 189 ? -0.836 -7.751 12.507 1.00 89.38 189 ASP A C 1
ATOM 1473 O O . ASP A 1 189 ? -1.652 -6.871 12.778 1.00 89.38 189 ASP A O 1
ATOM 1477 N N . ASN A 1 190 ? -1.048 -8.548 11.461 1.00 93.25 190 ASN A N 1
ATOM 1478 C CA . ASN A 1 190 ? -2.281 -8.541 10.670 1.00 93.25 190 ASN A CA 1
ATOM 1479 C C . ASN A 1 190 ? -2.738 -7.140 10.193 1.00 93.25 190 ASN A C 1
ATOM 1481 O O . ASN A 1 190 ? -3.931 -6.810 10.198 1.00 93.25 190 ASN A O 1
ATOM 1485 N N . SER A 1 191 ? -1.792 -6.275 9.820 1.00 95.56 191 SER A N 1
ATOM 1486 C CA . SER A 1 191 ? -2.075 -4.909 9.371 1.00 95.56 191 SER A CA 1
ATOM 1487 C C . SER A 1 191 ? -1.121 -4.463 8.268 1.00 95.56 191 SER A C 1
ATOM 1489 O O . SER A 1 191 ? 0.093 -4.369 8.470 1.00 95.56 191 SER A O 1
ATOM 1491 N N . ASP A 1 192 ? -1.693 -4.148 7.104 1.00 95.50 192 ASP A N 1
ATOM 1492 C CA . ASP A 1 192 ? -0.986 -3.527 5.983 1.00 95.50 192 ASP A CA 1
ATOM 1493 C C . ASP A 1 192 ? -0.511 -2.113 6.350 1.00 95.50 192 ASP A C 1
ATOM 1495 O O . ASP A 1 192 ? 0.608 -1.717 6.029 1.00 95.50 192 ASP A O 1
ATOM 1499 N N . HIS A 1 193 ? -1.342 -1.367 7.075 1.00 95.81 193 HIS A N 1
ATOM 1500 C CA . HIS A 1 193 ? -1.069 0.012 7.469 1.00 95.81 193 HIS A CA 1
ATOM 1501 C C . HIS A 1 193 ? 0.090 0.112 8.475 1.00 95.81 193 HIS A C 1
ATOM 1503 O O . HIS A 1 193 ? 0.959 0.971 8.323 1.00 95.81 193 HIS A O 1
ATOM 1509 N N . LEU A 1 194 ? 0.167 -0.797 9.458 1.00 95.06 194 LEU A N 1
ATOM 1510 C CA . LEU A 1 194 ? 1.314 -0.873 10.374 1.00 95.06 194 LEU A CA 1
ATOM 1511 C C . LEU A 1 194 ? 2.597 -1.305 9.651 1.00 95.06 194 LEU A C 1
ATOM 1513 O O . LEU A 1 194 ? 3.674 -0.802 9.972 1.00 95.06 194 LEU A O 1
ATOM 1517 N N . ALA A 1 195 ? 2.495 -2.190 8.651 1.00 95.12 195 ALA A N 1
ATOM 1518 C CA . ALA A 1 195 ? 3.640 -2.563 7.822 1.00 95.12 195 ALA A CA 1
ATOM 1519 C C . ALA A 1 195 ? 4.199 -1.344 7.065 1.00 95.12 195 ALA A C 1
ATOM 1521 O O . ALA A 1 195 ? 5.408 -1.111 7.070 1.00 95.12 195 ALA A O 1
ATOM 1522 N N . LEU A 1 196 ? 3.324 -0.520 6.475 1.00 94.56 196 LEU A N 1
ATOM 1523 C CA . LEU A 1 196 ? 3.725 0.723 5.807 1.00 94.56 196 LEU A CA 1
ATOM 1524 C C . LEU A 1 196 ? 4.348 1.733 6.779 1.00 94.56 196 LEU A C 1
ATOM 1526 O O . LEU A 1 196 ? 5.362 2.346 6.443 1.00 94.56 196 LEU A O 1
ATOM 1530 N N . LEU A 1 197 ? 3.786 1.876 7.985 1.00 94.81 197 LEU A N 1
ATOM 1531 C CA . LEU A 1 197 ? 4.332 2.755 9.024 1.00 94.81 197 LEU A CA 1
ATOM 1532 C C . LEU A 1 197 ? 5.773 2.366 9.384 1.00 94.81 197 LEU A C 1
ATOM 1534 O O . LEU A 1 197 ? 6.663 3.213 9.383 1.00 94.81 197 LEU A O 1
ATOM 1538 N N . ARG A 1 198 ? 6.032 1.073 9.600 1.00 95.38 198 ARG A N 1
ATOM 1539 C CA . ARG A 1 198 ? 7.374 0.563 9.931 1.00 95.38 198 ARG A CA 1
ATOM 1540 C C . ARG A 1 198 ? 8.365 0.701 8.785 1.00 95.38 198 ARG A C 1
ATOM 1542 O O . ARG A 1 198 ? 9.518 1.055 9.026 1.00 95.38 198 ARG A O 1
ATOM 1549 N N . ALA A 1 199 ? 7.925 0.453 7.551 1.00 95.75 199 ALA A N 1
ATOM 1550 C CA . ALA A 1 199 ? 8.748 0.678 6.366 1.00 95.75 199 ALA A CA 1
ATOM 1551 C C . ALA A 1 199 ? 9.152 2.159 6.244 1.00 95.75 199 ALA A C 1
ATOM 1553 O O . ALA A 1 199 ? 10.307 2.474 5.950 1.00 95.75 199 ALA A O 1
ATOM 1554 N N . PHE A 1 200 ? 8.221 3.077 6.523 1.00 96.62 200 PHE A N 1
ATOM 1555 C CA . PHE A 1 200 ? 8.494 4.512 6.525 1.00 96.62 200 PHE A CA 1
ATOM 1556 C C . PHE A 1 200 ? 9.450 4.924 7.652 1.00 96.62 200 PHE A C 1
ATOM 1558 O O . PHE A 1 200 ? 10.408 5.655 7.396 1.00 96.62 200 PHE A O 1
ATOM 1565 N N . ASP A 1 201 ? 9.233 4.448 8.880 1.00 94.94 201 ASP A N 1
ATOM 1566 C CA . ASP A 1 201 ? 10.091 4.773 10.025 1.00 94.94 201 ASP A CA 1
ATOM 1567 C C . ASP A 1 201 ? 11.521 4.251 9.827 1.00 94.94 201 ASP A C 1
ATOM 1569 O O . ASP A 1 201 ? 12.492 4.976 10.077 1.00 94.94 201 ASP A O 1
ATOM 1573 N N . GLY A 1 202 ? 11.662 3.032 9.296 1.00 95.69 202 GLY A N 1
ATOM 1574 C CA . GLY A 1 202 ? 12.957 2.465 8.931 1.00 95.69 202 GLY A CA 1
ATOM 1575 C C . GLY A 1 202 ? 13.655 3.264 7.829 1.00 95.69 202 GLY A C 1
ATOM 1576 O O . GLY A 1 202 ? 14.839 3.585 7.962 1.00 95.69 202 GLY A O 1
ATOM 1577 N N . TRP A 1 203 ? 12.923 3.684 6.792 1.00 96.00 203 TRP A N 1
ATOM 1578 C CA . TRP A 1 203 ? 13.478 4.569 5.768 1.00 96.00 203 TRP A CA 1
ATOM 1579 C C . TRP A 1 203 ? 13.890 5.929 6.341 1.00 96.00 203 TRP A C 1
ATOM 1581 O O . TRP A 1 203 ? 14.979 6.406 6.032 1.00 96.00 203 TRP A O 1
ATOM 1591 N N . LYS A 1 204 ? 13.091 6.549 7.221 1.00 95.75 204 LYS A N 1
ATOM 1592 C CA . LYS A 1 204 ? 13.464 7.821 7.867 1.00 95.75 204 LYS A CA 1
ATOM 1593 C C . LYS A 1 204 ? 14.734 7.693 8.698 1.00 95.75 204 LYS A C 1
ATOM 1595 O O . LYS A 1 204 ? 15.528 8.633 8.710 1.00 95.75 204 LYS A O 1
ATOM 1600 N N . ALA A 1 205 ? 14.932 6.571 9.388 1.00 95.81 205 ALA A N 1
ATOM 1601 C CA . ALA A 1 205 ? 16.167 6.302 10.118 1.00 95.81 205 ALA A CA 1
ATOM 1602 C C . ALA A 1 205 ? 17.371 6.154 9.169 1.00 95.81 205 ALA A C 1
ATOM 1604 O O . ALA A 1 205 ? 18.412 6.760 9.422 1.00 95.81 205 ALA A O 1
ATOM 1605 N N . ALA A 1 206 ? 17.212 5.434 8.055 1.00 92.75 206 ALA A N 1
ATOM 1606 C CA . ALA A 1 206 ? 18.251 5.285 7.033 1.00 92.75 206 ALA A CA 1
ATOM 1607 C C . ALA A 1 206 ? 18.577 6.611 6.319 1.00 92.75 206 ALA A C 1
ATOM 1609 O O . ALA A 1 206 ? 19.740 6.932 6.091 1.00 92.75 206 ALA A O 1
ATOM 1610 N N . GLU A 1 207 ? 17.573 7.440 6.020 1.00 91.69 207 GLU A N 1
ATOM 1611 C CA . GLU A 1 207 ? 17.773 8.751 5.387 1.00 91.69 207 GLU A CA 1
ATOM 1612 C C . GLU A 1 207 ? 18.586 9.692 6.299 1.00 91.69 207 GLU A C 1
ATOM 1614 O O . GLU A 1 207 ? 19.431 10.436 5.805 1.00 91.69 207 GLU A O 1
ATOM 1619 N N . ARG A 1 208 ? 18.421 9.616 7.634 1.00 94.06 208 ARG A N 1
ATOM 1620 C CA . ARG A 1 208 ? 19.278 10.352 8.594 1.00 94.06 20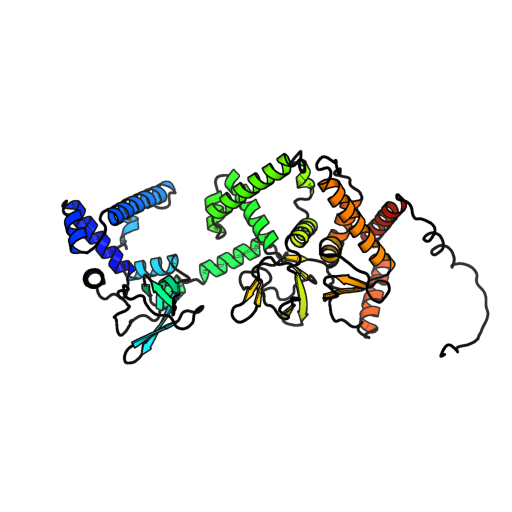8 ARG A CA 1
ATOM 1621 C C . ARG A 1 208 ? 20.745 9.918 8.530 1.00 94.06 208 ARG A C 1
ATOM 1623 O O . ARG A 1 208 ? 21.619 10.715 8.847 1.00 94.06 208 ARG A O 1
ATOM 1630 N N . GLN A 1 209 ? 21.002 8.678 8.124 1.00 93.69 209 GLN A N 1
ATOM 1631 C CA . GLN A 1 209 ? 22.338 8.105 7.940 1.00 93.69 209 GLN A CA 1
ATOM 1632 C C . GLN A 1 209 ? 22.814 8.186 6.480 1.00 93.69 209 GLN A C 1
ATOM 1634 O O . GLN A 1 209 ? 23.808 7.561 6.130 1.00 93.69 209 GLN A O 1
ATOM 1639 N N . GLN A 1 210 ? 22.103 8.926 5.618 1.00 89.44 210 GLN A N 1
ATOM 1640 C CA . GLN A 1 210 ? 22.378 9.044 4.179 1.00 89.44 210 GLN A CA 1
ATOM 1641 C C . GLN A 1 210 ? 22.349 7.708 3.402 1.00 89.44 210 GLN A C 1
ATOM 1643 O O . GLN A 1 210 ? 22.781 7.650 2.255 1.00 89.44 210 GLN A O 1
ATOM 1648 N N . SER A 1 211 ? 21.766 6.650 3.973 1.00 82.19 211 SER A N 1
ATOM 1649 C CA . SER A 1 211 ? 21.638 5.314 3.367 1.00 82.19 211 SER A CA 1
ATOM 1650 C C . SER A 1 211 ? 20.213 4.999 2.889 1.00 82.19 211 SER A C 1
ATOM 1652 O O . SER A 1 211 ? 19.881 3.859 2.563 1.00 82.19 211 SER A O 1
ATOM 1654 N N . GLY A 1 212 ? 19.338 6.006 2.807 1.00 75.75 212 GLY A N 1
ATOM 1655 C CA . GLY A 1 212 ? 17.927 5.809 2.465 1.00 75.75 212 GLY A CA 1
ATOM 1656 C C . GLY A 1 212 ? 17.683 5.224 1.069 1.00 75.75 212 GLY A C 1
ATOM 1657 O O . GLY A 1 212 ? 16.733 4.462 0.892 1.00 75.75 212 GLY A O 1
ATOM 1658 N N . HIS A 1 213 ? 18.560 5.495 0.093 1.00 69.44 213 HIS A N 1
ATOM 1659 C CA . HIS A 1 213 ? 18.496 4.860 -1.230 1.00 69.44 213 HIS A CA 1
ATOM 1660 C C . HIS A 1 213 ? 18.746 3.346 -1.151 1.00 69.44 213 HIS A C 1
ATOM 1662 O O . HIS A 1 213 ? 17.975 2.564 -1.706 1.00 69.44 213 HIS A O 1
ATOM 1668 N N . GLU A 1 214 ? 19.780 2.924 -0.417 1.00 69.31 214 GLU A N 1
ATOM 1669 C CA . GLU A 1 214 ? 20.084 1.505 -0.198 1.00 69.31 214 GLU A CA 1
ATOM 1670 C C . GLU A 1 214 ? 18.943 0.808 0.554 1.00 69.31 214 GLU A C 1
ATOM 1672 O O . GLU A 1 214 ? 18.523 -0.287 0.177 1.00 69.31 214 GLU A O 1
ATOM 1677 N N . TYR A 1 215 ? 18.378 1.469 1.570 1.00 78.50 215 TYR A N 1
ATOM 1678 C CA . TYR A 1 215 ? 17.215 0.960 2.295 1.00 78.50 215 TYR A CA 1
ATOM 1679 C C . TYR A 1 215 ? 16.021 0.724 1.363 1.00 78.50 215 TYR A C 1
ATOM 1681 O O . TYR A 1 215 ? 15.384 -0.328 1.434 1.00 78.50 215 TYR A O 1
ATOM 1689 N N . CYS A 1 216 ? 15.728 1.678 0.473 1.00 73.75 216 CYS A N 1
ATOM 1690 C CA . CYS A 1 216 ? 14.646 1.544 -0.502 1.00 73.75 216 CYS A CA 1
ATOM 1691 C C . CYS A 1 216 ? 14.886 0.364 -1.446 1.00 73.75 216 CYS A C 1
ATOM 1693 O O . CYS A 1 216 ? 13.990 -0.456 -1.642 1.00 73.75 216 CYS A O 1
ATOM 1695 N N . TRP A 1 217 ? 16.108 0.254 -1.973 1.00 69.81 217 TRP A N 1
ATOM 1696 C CA . TRP A 1 217 ? 16.508 -0.823 -2.873 1.00 69.81 217 TRP A CA 1
ATOM 1697 C C . TRP A 1 217 ? 16.338 -2.204 -2.232 1.00 69.81 217 TRP A C 1
ATOM 1699 O O . TRP A 1 217 ? 15.690 -3.080 -2.802 1.00 69.81 217 TRP A O 1
ATOM 1709 N N . ARG A 1 218 ? 16.856 -2.385 -1.012 1.00 70.62 218 ARG A N 1
ATOM 1710 C CA . ARG A 1 218 ? 16.807 -3.667 -0.289 1.00 70.62 218 ARG A CA 1
ATOM 1711 C C . ARG A 1 218 ? 15.393 -4.121 0.068 1.00 70.62 218 ARG A C 1
ATOM 1713 O O . ARG A 1 218 ? 15.176 -5.314 0.248 1.00 70.62 218 ARG A O 1
ATOM 1720 N N . ASN A 1 219 ? 14.459 -3.182 0.188 1.00 76.56 219 ASN A N 1
ATOM 1721 C CA . ASN A 1 219 ? 13.101 -3.439 0.662 1.00 76.56 219 ASN A CA 1
ATOM 1722 C C . ASN A 1 219 ? 12.024 -3.226 -0.413 1.00 76.56 219 ASN A C 1
ATOM 1724 O O . ASN A 1 219 ? 10.840 -3.227 -0.084 1.00 76.56 219 ASN A O 1
ATOM 1728 N N . PHE A 1 220 ? 12.412 -3.059 -1.683 1.00 81.44 220 PHE A N 1
ATOM 1729 C CA . PHE A 1 220 ? 11.488 -2.861 -2.810 1.00 81.44 220 PHE A CA 1
ATOM 1730 C C . PHE A 1 220 ? 10.567 -1.637 -2.643 1.00 81.44 220 PHE A C 1
ATOM 1732 O O . PHE A 1 220 ? 9.397 -1.661 -3.026 1.00 81.44 220 PHE A O 1
ATOM 1739 N N . LEU A 1 221 ? 11.092 -0.555 -2.061 1.00 80.44 221 LEU A N 1
ATOM 1740 C CA . LEU A 1 221 ? 10.360 0.692 -1.826 1.00 80.44 221 LEU A CA 1
ATOM 1741 C C . LEU A 1 221 ? 10.786 1.775 -2.825 1.00 80.44 221 LEU A C 1
ATOM 1743 O O . LEU A 1 221 ? 11.928 1.811 -3.279 1.00 80.44 221 LEU A O 1
ATOM 1747 N N . SER A 1 222 ? 9.889 2.716 -3.127 1.00 82.75 222 SER A N 1
ATOM 1748 C CA . SER A 1 222 ? 10.235 3.909 -3.909 1.00 82.75 222 SER A CA 1
ATOM 1749 C C . SER A 1 222 ? 10.701 5.044 -2.997 1.00 82.75 222 SER A C 1
ATOM 1751 O O . SER A 1 222 ? 9.938 5.550 -2.170 1.00 82.75 222 SER A O 1
ATOM 1753 N N . SER A 1 223 ? 11.936 5.510 -3.211 1.00 79.44 223 SER A N 1
ATOM 1754 C CA . SER A 1 223 ? 12.469 6.694 -2.527 1.00 79.44 223 SER A CA 1
ATOM 1755 C C . SER A 1 223 ? 11.657 7.956 -2.849 1.00 79.44 223 SER A C 1
ATOM 1757 O O . SER A 1 223 ? 11.408 8.766 -1.956 1.00 79.44 223 SER A O 1
ATOM 1759 N N . GLN A 1 224 ? 11.175 8.117 -4.092 1.00 79.69 224 GLN A N 1
ATOM 1760 C CA . GLN A 1 224 ? 10.343 9.273 -4.449 1.00 79.69 224 GLN A CA 1
ATOM 1761 C C . GLN A 1 224 ? 9.015 9.263 -3.685 1.00 79.69 224 GLN A C 1
ATOM 1763 O O . GLN A 1 224 ? 8.624 10.291 -3.132 1.00 79.69 224 GLN A O 1
ATOM 1768 N N . THR A 1 225 ? 8.348 8.107 -3.601 1.00 82.38 225 THR A N 1
ATOM 1769 C CA . THR A 1 225 ? 7.086 7.968 -2.861 1.00 82.38 225 THR A CA 1
ATOM 1770 C C . THR A 1 225 ? 7.276 8.243 -1.372 1.00 82.38 225 THR A C 1
ATOM 1772 O O . THR A 1 225 ? 6.502 8.997 -0.789 1.00 82.38 225 THR A O 1
ATOM 1775 N N . LEU A 1 226 ? 8.327 7.701 -0.752 1.00 90.56 226 LEU A N 1
ATOM 1776 C CA . LEU A 1 226 ? 8.597 7.928 0.671 1.00 90.56 226 LEU A CA 1
ATOM 1777 C C . LEU A 1 226 ? 8.919 9.398 0.977 1.00 90.56 226 LEU A C 1
ATOM 1779 O O . LEU A 1 226 ? 8.416 9.949 1.957 1.00 90.56 226 LEU A O 1
ATOM 1783 N N . ARG A 1 227 ? 9.667 10.078 0.098 1.00 88.31 227 ARG A N 1
ATOM 1784 C CA . ARG A 1 227 ? 9.892 11.531 0.194 1.00 88.31 227 ARG A CA 1
ATOM 1785 C C . ARG A 1 227 ? 8.602 12.333 0.035 1.00 88.31 227 ARG A C 1
ATOM 1787 O O . ARG A 1 227 ? 8.407 13.305 0.765 1.00 88.31 227 ARG A O 1
ATOM 1794 N N . ALA A 1 228 ? 7.713 11.925 -0.869 1.00 90.44 228 ALA A N 1
ATOM 1795 C CA . ALA A 1 228 ? 6.400 12.548 -1.015 1.00 90.44 228 ALA A CA 1
ATOM 1796 C C . ALA A 1 228 ? 5.552 12.377 0.258 1.00 90.44 228 ALA A C 1
ATOM 1798 O O . ALA A 1 228 ? 4.981 13.354 0.740 1.00 90.44 228 ALA A O 1
ATOM 1799 N N . ILE A 1 229 ? 5.546 11.183 0.861 1.00 93.56 229 ILE A N 1
ATOM 1800 C CA . ILE A 1 229 ? 4.867 10.920 2.141 1.00 93.56 229 ILE A CA 1
ATOM 1801 C C . ILE A 1 229 ? 5.468 11.777 3.268 1.00 93.56 229 ILE A C 1
ATOM 1803 O O . ILE A 1 229 ? 4.719 12.374 4.039 1.00 93.56 229 ILE A O 1
ATOM 1807 N N . ASP A 1 230 ? 6.798 11.911 3.354 1.00 95.44 230 ASP A N 1
ATOM 1808 C CA . ASP A 1 230 ? 7.452 12.775 4.355 1.00 95.44 230 ASP A CA 1
ATOM 1809 C C . ASP A 1 230 ? 7.071 14.251 4.186 1.00 95.44 230 ASP A C 1
ATOM 1811 O O . ASP A 1 230 ? 6.861 14.960 5.171 1.00 95.44 230 ASP A O 1
ATOM 1815 N N . SER A 1 231 ? 6.948 14.710 2.939 1.00 94.81 231 SER A N 1
ATOM 1816 C CA . SER A 1 231 ? 6.461 16.053 2.622 1.00 94.81 231 SER A CA 1
ATOM 1817 C C . SER A 1 231 ? 5.009 16.246 3.077 1.00 94.81 231 SER A C 1
ATOM 1819 O O . SER A 1 231 ? 4.720 17.195 3.807 1.00 94.81 231 SER A O 1
ATOM 1821 N N . LEU A 1 232 ? 4.113 15.310 2.743 1.00 95.94 232 LEU A N 1
ATOM 1822 C CA . LEU A 1 232 ? 2.706 15.347 3.163 1.00 95.94 232 LEU A CA 1
ATOM 1823 C C . LEU A 1 232 ? 2.559 15.317 4.689 1.00 95.94 232 LEU A C 1
ATOM 1825 O O . LEU A 1 232 ? 1.798 16.100 5.253 1.00 95.94 232 LEU A O 1
ATOM 1829 N N . LYS A 1 233 ? 3.343 14.489 5.385 1.00 94.19 233 LYS A N 1
ATOM 1830 C CA . LYS A 1 233 ? 3.348 14.430 6.853 1.00 94.19 233 LYS A CA 1
ATOM 1831 C C . LYS A 1 233 ? 3.731 15.779 7.478 1.00 94.19 233 LYS A C 1
ATOM 1833 O O . LYS A 1 233 ? 3.108 16.198 8.453 1.00 94.19 233 LYS A O 1
ATOM 1838 N N . LYS A 1 234 ? 4.709 16.493 6.904 1.00 92.88 234 LYS A N 1
ATOM 1839 C CA . LYS A 1 234 ? 5.076 17.855 7.343 1.00 92.88 234 LYS A CA 1
ATOM 1840 C C . LYS A 1 234 ? 3.970 18.870 7.059 1.00 92.88 234 LYS A C 1
ATOM 1842 O O . LYS A 1 234 ? 3.732 19.742 7.889 1.00 92.88 234 LYS A O 1
ATOM 1847 N N . GLN A 1 235 ? 3.281 18.750 5.926 1.00 95.56 235 GLN A N 1
ATOM 1848 C CA . GLN A 1 235 ? 2.146 19.617 5.600 1.00 95.56 235 GLN A CA 1
ATOM 1849 C C . GLN A 1 235 ? 0.983 19.409 6.577 1.00 95.56 235 GLN A C 1
ATOM 1851 O O . GLN A 1 235 ? 0.492 20.382 7.143 1.00 95.56 235 GLN A O 1
ATOM 1856 N N . PHE A 1 236 ? 0.603 18.160 6.871 1.00 94.00 236 PHE A N 1
ATOM 1857 C CA . PHE A 1 236 ? -0.413 17.869 7.889 1.00 94.00 236 PHE A CA 1
ATOM 1858 C C . PHE A 1 236 ? 0.002 18.370 9.272 1.00 94.00 236 PHE A C 1
ATOM 1860 O O . PHE A 1 236 ? -0.801 18.981 9.971 1.00 94.00 236 PHE A O 1
ATOM 1867 N N . SER A 1 237 ? 1.274 18.196 9.643 1.00 91.12 237 SER A N 1
ATOM 1868 C CA . SER A 1 237 ? 1.823 18.759 10.879 1.00 91.12 237 SER A CA 1
ATOM 1869 C C . SER A 1 237 ? 1.668 20.276 10.952 1.00 91.12 237 SER A C 1
ATOM 1871 O O . SER A 1 237 ? 1.369 20.801 12.023 1.00 91.12 237 SER A O 1
ATOM 1873 N N . TYR A 1 238 ? 1.912 20.980 9.848 1.00 91.50 238 TYR A N 1
ATOM 1874 C CA . TYR A 1 238 ? 1.768 22.428 9.794 1.00 91.50 238 TYR A CA 1
ATOM 1875 C C . TYR A 1 238 ? 0.304 22.842 9.965 1.00 91.50 238 TYR A C 1
ATOM 1877 O O . TYR A 1 238 ? 0.026 23.691 10.803 1.00 91.50 238 TYR A O 1
ATOM 1885 N N . LEU A 1 239 ? -0.624 22.196 9.253 1.00 93.56 239 LEU A N 1
ATOM 1886 C CA . LEU A 1 239 ? -2.062 22.479 9.343 1.00 93.56 239 LEU A CA 1
ATOM 1887 C C . LEU A 1 239 ? -2.627 22.213 10.749 1.00 93.56 239 LEU A C 1
ATOM 1889 O O . LEU A 1 239 ? -3.399 23.011 11.278 1.00 93.56 239 LEU A O 1
ATOM 1893 N N . LEU A 1 240 ? -2.211 21.119 11.394 1.00 90.12 240 LEU A N 1
ATOM 1894 C CA . LEU A 1 240 ? -2.617 20.807 12.770 1.00 90.12 240 LEU A CA 1
ATOM 1895 C C . LEU A 1 240 ? -2.110 21.848 13.776 1.00 90.12 240 LEU A C 1
ATOM 1897 O O . LEU A 1 240 ? -2.809 22.174 14.734 1.00 90.12 240 LEU A O 1
ATOM 1901 N N . ARG A 1 241 ? -0.916 22.401 13.545 1.00 88.69 241 ARG A N 1
ATOM 1902 C CA . ARG A 1 241 ? -0.380 23.487 14.369 1.00 88.69 241 ARG A CA 1
ATOM 1903 C C . ARG A 1 241 ? -1.086 24.813 14.105 1.00 88.69 241 ARG A C 1
ATOM 1905 O O . ARG A 1 241 ? -1.421 25.517 15.049 1.00 88.69 241 ARG A O 1
ATOM 1912 N N . ASP A 1 242 ? -1.320 25.137 12.839 1.00 90.56 242 ASP A N 1
ATOM 1913 C CA . ASP A 1 242 ? -1.979 26.377 12.419 1.00 90.56 242 ASP A CA 1
ATOM 1914 C C . ASP A 1 242 ? -3.431 26.452 12.920 1.00 90.56 242 ASP A C 1
ATOM 1916 O O . ASP A 1 242 ? -3.868 27.475 13.440 1.00 90.56 242 ASP A O 1
ATOM 1920 N N . SER A 1 243 ? -4.143 25.321 12.900 1.00 89.31 243 SER A N 1
ATOM 1921 C CA . SER A 1 243 ? -5.482 25.192 13.496 1.00 89.31 243 SER A CA 1
ATOM 1922 C C . SER A 1 243 ? -5.506 25.269 15.031 1.00 89.31 243 SER A C 1
ATOM 1924 O O . SER A 1 243 ? -6.583 25.318 15.624 1.00 89.31 243 SER A O 1
ATOM 1926 N N . GLY A 1 244 ? -4.346 25.269 15.697 1.00 86.12 244 GLY A N 1
ATOM 1927 C CA . GLY A 1 244 ? -4.237 25.282 17.156 1.00 86.12 244 GLY A CA 1
ATOM 1928 C C . GLY A 1 244 ? -4.578 23.952 17.834 1.00 86.12 244 GLY A C 1
ATOM 1929 O O . GLY A 1 244 ? -4.625 23.906 19.059 1.00 86.12 244 GLY A O 1
ATOM 1930 N N . LEU A 1 245 ? -4.798 22.874 17.071 1.00 84.00 245 LEU A N 1
ATOM 1931 C CA . LEU A 1 245 ? -5.058 21.538 17.621 1.00 84.00 245 LEU A CA 1
ATOM 1932 C C . LEU A 1 245 ? -3.803 20.908 18.239 1.00 84.00 245 LEU A C 1
ATOM 1934 O O . LEU A 1 245 ? -3.916 20.116 19.176 1.00 84.00 245 LEU A O 1
ATOM 1938 N N . VAL A 1 246 ? -2.620 21.253 17.718 1.00 83.00 246 VAL A N 1
ATOM 1939 C CA . VAL A 1 246 ? -1.323 20.719 18.154 1.00 83.00 246 VAL A CA 1
ATOM 1940 C C . VAL A 1 246 ? -0.336 21.852 18.422 1.00 83.00 246 VAL A C 1
ATOM 1942 O O . VAL A 1 246 ? 0.122 22.514 17.496 1.00 83.00 246 VAL A O 1
ATOM 1945 N N . GLU A 1 247 ? 0.054 22.043 19.682 1.00 74.31 247 GLU A N 1
ATOM 1946 C CA . GLU A 1 247 ? 1.038 23.072 20.052 1.00 74.31 247 GLU A CA 1
ATOM 1947 C C . GLU A 1 247 ? 2.479 22.543 20.019 1.00 74.31 247 GLU A C 1
ATOM 1949 O O . GLU A 1 247 ? 3.362 23.167 19.428 1.00 74.31 247 GLU A O 1
ATOM 1954 N N . ASN A 1 248 ? 2.724 21.366 20.612 1.00 73.38 248 ASN A N 1
ATOM 1955 C CA . ASN A 1 248 ? 4.047 20.742 20.664 1.00 73.38 248 ASN A CA 1
ATOM 1956 C C . ASN A 1 248 ? 4.017 19.306 20.123 1.00 73.38 248 ASN A C 1
ATOM 1958 O O . ASN A 1 248 ? 3.524 18.386 20.774 1.00 73.38 248 ASN A O 1
ATOM 1962 N N . MET A 1 249 ? 4.636 19.114 18.958 1.00 71.38 249 MET A N 1
ATOM 1963 C CA . MET A 1 249 ? 4.724 17.816 18.288 1.00 71.38 249 MET A CA 1
ATOM 1964 C C . MET A 1 249 ? 5.477 16.738 19.077 1.00 71.38 249 MET A C 1
ATOM 1966 O O . MET A 1 249 ? 5.192 15.555 18.898 1.00 71.38 249 MET A O 1
ATOM 1970 N N . GLU A 1 250 ? 6.420 17.098 19.950 1.00 70.62 250 GLU A N 1
ATOM 1971 C CA . GLU A 1 250 ? 7.155 16.110 20.752 1.00 70.62 250 GLU A CA 1
ATOM 1972 C C . GLU A 1 250 ? 6.267 15.499 21.839 1.00 70.62 250 GLU A C 1
ATOM 1974 O O . GLU A 1 250 ? 6.307 14.289 22.060 1.00 70.62 250 GLU A O 1
ATOM 1979 N N . LYS A 1 251 ? 5.385 16.306 22.444 1.00 71.31 251 LYS A N 1
ATOM 1980 C CA . LYS A 1 251 ? 4.396 15.823 23.419 1.00 71.31 251 LYS A CA 1
ATOM 1981 C C . LYS A 1 251 ? 3.304 14.969 22.769 1.00 71.31 251 LYS A C 1
ATOM 1983 O O . LYS A 1 251 ? 2.788 14.060 23.403 1.00 71.31 251 LYS A O 1
ATOM 1988 N N . CYS A 1 252 ? 2.978 15.202 21.497 1.00 76.38 252 CYS A N 1
ATOM 1989 C CA . CYS A 1 252 ? 1.921 14.457 20.804 1.00 76.38 252 CYS A CA 1
ATOM 1990 C C . CYS A 1 252 ? 2.288 13.007 20.442 1.00 76.38 252 CYS A C 1
ATOM 1992 O O . CYS A 1 252 ? 1.413 12.248 20.034 1.00 76.38 252 CYS A O 1
ATOM 1994 N N . ASN A 1 253 ? 3.554 12.598 20.582 1.00 85.62 253 ASN A N 1
ATOM 1995 C CA . ASN A 1 253 ? 4.009 11.258 20.195 1.00 85.62 253 ASN A CA 1
ATOM 1996 C C . ASN A 1 253 ? 4.168 10.281 21.373 1.00 85.62 253 ASN A C 1
ATOM 1998 O O . ASN A 1 253 ? 4.654 9.168 21.162 1.00 85.62 253 ASN A O 1
ATOM 2002 N N . THR A 1 254 ? 3.727 10.638 22.588 1.00 83.38 254 THR A N 1
ATOM 2003 C CA . THR A 1 254 ? 3.878 9.804 23.799 1.00 83.38 254 THR A CA 1
ATOM 2004 C C . THR A 1 254 ? 3.338 8.383 23.628 1.00 83.38 254 THR A C 1
ATOM 2006 O O . THR A 1 254 ? 3.910 7.440 24.171 1.00 83.38 254 THR A O 1
ATOM 2009 N N . TRP A 1 255 ? 2.270 8.198 22.847 1.00 83.56 255 TRP A N 1
ATOM 2010 C CA . TRP A 1 255 ? 1.669 6.883 22.585 1.00 83.56 255 TRP A CA 1
ATOM 2011 C C . TRP A 1 255 ? 1.872 6.378 21.150 1.00 83.56 255 TRP A C 1
ATOM 2013 O O . TRP A 1 255 ? 1.211 5.435 20.729 1.00 83.56 255 TRP A O 1
ATOM 2023 N N . SER A 1 256 ? 2.809 6.960 20.396 1.00 86.81 256 SER A N 1
ATOM 2024 C CA . SER A 1 256 ? 3.049 6.603 18.985 1.00 86.81 256 SER A CA 1
ATOM 2025 C C . SER A 1 256 ? 3.532 5.162 18.758 1.00 86.81 256 SER A C 1
ATOM 2027 O O . SER A 1 256 ? 3.487 4.678 17.633 1.00 86.81 256 SER A O 1
ATOM 2029 N N . HIS A 1 257 ? 3.973 4.463 19.807 1.00 86.50 257 HIS A N 1
ATOM 2030 C CA . HIS A 1 257 ? 4.395 3.060 19.744 1.00 86.50 257 HIS A CA 1
ATOM 2031 C C . HIS A 1 257 ? 3.314 2.062 20.189 1.00 86.50 257 HIS A C 1
ATOM 2033 O O . HIS A 1 257 ? 3.515 0.853 20.061 1.00 86.50 257 HIS A O 1
ATOM 2039 N N . ASP A 1 258 ? 2.174 2.5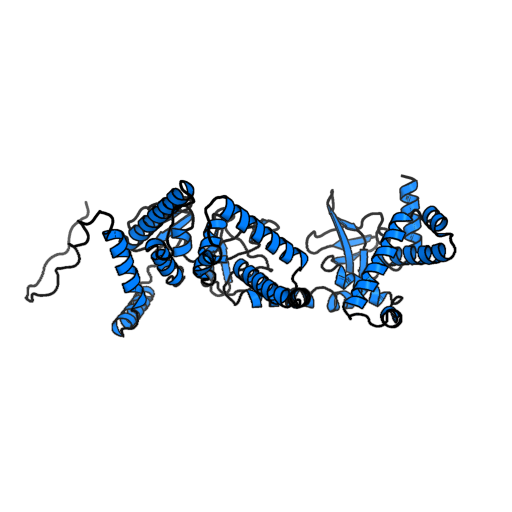36 20.698 1.00 88.94 258 ASP A N 1
ATOM 2040 C CA . ASP A 1 258 ? 1.065 1.670 21.094 1.00 88.94 258 ASP A CA 1
ATOM 2041 C C . ASP A 1 258 ? 0.264 1.250 19.854 1.00 88.94 258 ASP A C 1
ATOM 2043 O O . ASP A 1 258 ? -0.504 2.017 19.269 1.00 88.94 258 ASP A O 1
ATOM 2047 N N . GLN A 1 259 ? 0.460 0.003 19.430 1.00 89.81 259 GLN A N 1
ATOM 2048 C CA . GLN A 1 259 ? -0.164 -0.522 18.220 1.00 89.81 259 GLN A CA 1
ATOM 2049 C C . GLN A 1 259 ? -1.687 -0.603 18.323 1.00 89.81 259 GLN A C 1
ATOM 2051 O O . GLN A 1 259 ? -2.367 -0.459 17.305 1.00 89.81 259 GLN A O 1
ATOM 2056 N N . HIS A 1 260 ? -2.230 -0.839 19.521 1.00 88.94 260 HIS A N 1
ATOM 2057 C CA . HIS A 1 260 ? -3.674 -0.915 19.712 1.00 88.94 260 HIS A CA 1
ATOM 2058 C C . HIS A 1 260 ? -4.297 0.466 19.510 1.00 88.94 260 HIS A C 1
ATOM 2060 O O . HIS A 1 260 ? -5.278 0.590 18.780 1.00 88.94 260 HIS A O 1
ATOM 2066 N N . LEU A 1 261 ? -3.661 1.520 20.030 1.00 90.06 261 LEU A N 1
ATOM 2067 C CA . LEU A 1 261 ? -4.078 2.897 19.759 1.00 90.06 261 LEU A CA 1
ATOM 2068 C C . LEU A 1 261 ? -3.923 3.286 18.284 1.00 90.06 261 LEU A C 1
ATOM 2070 O O . LEU A 1 261 ? -4.810 3.927 17.726 1.00 90.06 261 LEU A O 1
ATOM 2074 N N . ILE A 1 262 ? -2.853 2.868 17.605 1.00 93.75 262 ILE A N 1
ATOM 2075 C CA . ILE A 1 262 ? -2.717 3.142 16.165 1.00 93.75 262 ILE A CA 1
ATOM 2076 C C . ILE A 1 262 ? -3.854 2.480 15.370 1.00 93.75 262 ILE A C 1
ATOM 2078 O O . ILE A 1 262 ? -4.460 3.128 14.514 1.00 93.75 262 ILE A O 1
ATOM 2082 N N . ARG A 1 263 ? -4.199 1.218 15.671 1.00 94.38 263 ARG A N 1
ATOM 2083 C CA . ARG A 1 263 ? -5.352 0.529 15.055 1.00 94.38 263 ARG A CA 1
ATOM 2084 C C . ARG A 1 263 ? -6.653 1.275 15.286 1.00 94.38 263 ARG A C 1
ATOM 2086 O O . ARG A 1 263 ? -7.479 1.335 14.381 1.00 94.38 263 ARG A O 1
ATOM 2093 N N . THR A 1 264 ? -6.816 1.847 16.470 1.00 93.06 264 THR A N 1
ATOM 2094 C CA . THR A 1 264 ? -7.976 2.657 16.820 1.00 93.06 264 THR A CA 1
ATOM 2095 C C . THR A 1 264 ? -8.135 3.865 15.913 1.00 93.06 264 THR A C 1
ATOM 2097 O O . THR A 1 264 ? -9.208 4.072 15.346 1.00 93.06 264 THR A O 1
ATOM 2100 N N . ILE A 1 265 ? -7.060 4.627 15.711 1.00 94.44 265 ILE A N 1
ATOM 2101 C CA . ILE A 1 265 ? -7.089 5.798 14.828 1.00 94.44 265 ILE A CA 1
ATOM 2102 C C . ILE A 1 265 ? -7.302 5.379 13.366 1.00 94.44 265 ILE A C 1
ATOM 2104 O O . ILE A 1 265 ? -8.082 6.013 12.657 1.00 94.44 265 ILE A O 1
ATOM 2108 N N . ILE A 1 266 ? -6.686 4.273 12.927 1.00 95.94 266 ILE A N 1
ATOM 2109 C CA . ILE A 1 266 ? -6.928 3.703 11.591 1.00 95.94 266 ILE A CA 1
ATOM 2110 C C . ILE A 1 266 ? -8.404 3.315 11.429 1.00 95.94 266 ILE A C 1
ATOM 2112 O O . ILE A 1 266 ? -9.013 3.650 10.419 1.00 95.94 266 ILE A O 1
ATOM 2116 N N . CYS A 1 267 ? -8.998 2.650 12.423 1.00 96.12 267 CYS A N 1
ATOM 2117 C CA . CYS A 1 267 ? -10.416 2.299 12.412 1.00 96.12 267 CYS A CA 1
ATOM 2118 C C . CYS A 1 267 ? -11.288 3.549 12.286 1.00 96.12 267 CYS A C 1
ATOM 2120 O O . CYS A 1 267 ? -12.156 3.585 11.422 1.00 96.12 267 CYS A O 1
ATOM 2122 N N . SER A 1 268 ? -11.021 4.586 13.084 1.00 94.81 268 SER A N 1
ATOM 2123 C CA . SER A 1 268 ? -11.776 5.841 13.032 1.00 94.81 268 SER A CA 1
ATOM 2124 C C . SER A 1 268 ? -11.696 6.533 11.670 1.00 94.81 268 SER A C 1
ATOM 2126 O O . SER A 1 268 ? -12.674 7.149 11.257 1.00 94.81 268 SER A O 1
ATOM 2128 N N . GLY A 1 269 ? -10.549 6.463 10.988 1.00 95.38 269 GLY A N 1
ATOM 2129 C CA . GLY A 1 269 ? -10.354 7.101 9.684 1.00 95.38 269 GLY A CA 1
ATOM 2130 C C . GLY A 1 269 ? -10.911 6.307 8.501 1.00 95.38 269 GLY A C 1
ATOM 2131 O O . GLY A 1 269 ? -11.294 6.909 7.503 1.00 95.38 269 GLY A O 1
ATOM 2132 N N . LEU A 1 270 ? -10.945 4.974 8.596 1.00 95.81 270 LEU A N 1
ATOM 2133 C CA . LEU A 1 270 ? -11.377 4.092 7.503 1.00 95.81 270 LEU A CA 1
ATOM 2134 C C . LEU A 1 270 ? -12.827 3.618 7.632 1.00 95.81 270 LEU A C 1
ATOM 2136 O O . LEU A 1 270 ? -13.405 3.135 6.659 1.00 95.81 270 LEU A O 1
ATOM 2140 N N . PHE A 1 271 ? -13.443 3.737 8.809 1.00 94.38 271 PHE A N 1
ATOM 2141 C CA . PHE A 1 271 ? -14.860 3.428 8.983 1.00 94.38 271 PHE A CA 1
ATOM 2142 C C . PHE A 1 271 ? -15.719 4.334 8.070 1.00 94.38 271 PHE A C 1
ATOM 2144 O O . PHE A 1 271 ? -15.469 5.537 8.015 1.00 94.38 271 PHE A O 1
ATOM 2151 N N . PRO A 1 272 ? -16.739 3.812 7.352 1.00 93.19 272 PRO A N 1
ATOM 2152 C CA . PRO A 1 272 ? -17.406 2.513 7.510 1.00 93.19 272 PRO A CA 1
ATOM 2153 C C . PRO A 1 272 ? -16.823 1.352 6.686 1.00 93.19 272 PRO A C 1
ATOM 2155 O O . PRO A 1 272 ? -17.482 0.320 6.560 1.00 93.19 272 PRO A O 1
ATOM 2158 N N . GLY A 1 273 ? -15.611 1.474 6.137 1.00 94.69 273 GLY A N 1
ATOM 2159 C CA . GLY A 1 273 ? -14.895 0.388 5.461 1.00 94.69 273 GLY A CA 1
ATOM 2160 C C . GLY A 1 273 ? -14.525 -0.743 6.424 1.00 94.69 273 GLY A C 1
ATOM 2161 O O . GLY A 1 273 ? -13.401 -0.809 6.913 1.00 94.69 273 GLY A O 1
ATOM 2162 N N . ILE A 1 274 ? -15.484 -1.625 6.725 1.00 94.50 274 ILE A N 1
ATOM 2163 C CA . ILE A 1 274 ? -15.350 -2.727 7.686 1.00 94.50 274 ILE A CA 1
ATOM 2164 C C . ILE A 1 274 ? -15.805 -4.068 7.100 1.00 94.50 274 ILE A C 1
ATOM 2166 O O . ILE A 1 274 ? -16.764 -4.166 6.330 1.00 94.50 274 ILE A O 1
ATOM 2170 N N . CYS A 1 275 ? -15.110 -5.128 7.493 1.00 93.00 275 CYS A N 1
ATOM 2171 C CA . CYS A 1 275 ? -15.326 -6.497 7.061 1.00 93.00 275 CYS A CA 1
ATOM 2172 C C . CYS A 1 275 ? -15.340 -7.440 8.270 1.00 93.00 275 CYS A C 1
ATOM 2174 O O . CYS A 1 275 ? -14.440 -7.397 9.107 1.00 93.00 275 CYS A O 1
ATOM 2176 N N . SER A 1 276 ? -16.333 -8.330 8.343 1.00 91.19 276 SER A N 1
ATOM 2177 C CA . SER A 1 276 ? -16.391 -9.388 9.356 1.00 91.19 276 SER A CA 1
ATOM 2178 C C . SER A 1 276 ? -15.413 -10.507 9.027 1.00 91.19 276 SER A C 1
ATOM 2180 O O . SER A 1 276 ? -15.344 -10.933 7.868 1.00 91.19 276 SER A O 1
ATOM 2182 N N . VAL A 1 277 ? -14.750 -11.039 10.046 1.00 91.31 277 VAL A N 1
ATOM 2183 C CA . VAL A 1 277 ? -13.820 -12.163 9.946 1.00 91.31 277 VAL A CA 1
ATOM 2184 C C . VAL A 1 277 ? -14.425 -13.386 10.620 1.00 91.31 277 VAL A C 1
ATOM 2186 O O . VAL A 1 277 ? -14.796 -13.355 11.790 1.00 91.31 277 VAL A O 1
ATOM 2189 N N . VAL A 1 278 ? -14.499 -14.497 9.889 1.00 87.81 278 VAL A N 1
ATOM 2190 C CA . VAL A 1 278 ? -14.914 -15.791 10.441 1.00 87.81 278 VAL A CA 1
ATOM 2191 C C . VAL A 1 278 ? -13.885 -16.851 10.070 1.00 87.81 278 VAL A C 1
ATOM 2193 O O . VAL A 1 278 ? -13.824 -17.295 8.921 1.00 87.81 278 VAL A O 1
ATOM 2196 N N . ASN A 1 279 ? -13.092 -17.280 11.052 1.00 86.31 279 ASN A N 1
ATOM 2197 C CA . ASN A 1 279 ? -12.143 -18.380 10.889 1.00 86.31 279 ASN A CA 1
ATOM 2198 C C . ASN A 1 279 ? -12.899 -19.718 10.779 1.00 86.31 279 ASN A C 1
ATOM 2200 O O . ASN A 1 279 ? -13.679 -20.079 11.663 1.00 86.31 279 ASN A O 1
ATOM 2204 N N . LYS A 1 280 ? -12.677 -20.453 9.685 1.00 83.81 280 LYS A N 1
ATOM 2205 C CA . LYS A 1 280 ? -13.100 -21.851 9.485 1.00 83.81 280 LYS A CA 1
ATOM 2206 C C . LYS A 1 280 ? -11.880 -22.764 9.638 1.00 83.81 280 LYS A C 1
ATOM 2208 O O . LYS A 1 280 ? -10.755 -22.285 9.616 1.00 83.81 280 LYS A O 1
ATOM 2213 N N . GLU A 1 281 ? -12.088 -24.081 9.704 1.00 77.56 281 GLU A N 1
ATOM 2214 C CA . GLU A 1 281 ? -11.011 -25.067 9.933 1.00 77.56 281 GLU A CA 1
ATOM 2215 C C . GLU A 1 281 ? -9.791 -24.929 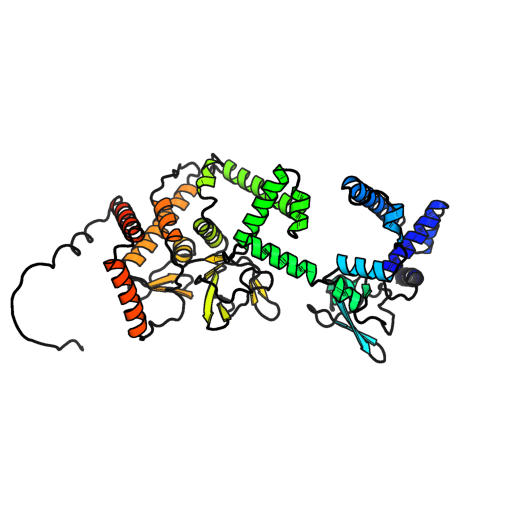9.003 1.00 77.56 281 GLU A C 1
ATOM 2217 O O . GLU A 1 281 ? -8.677 -25.225 9.421 1.00 77.56 281 GLU A O 1
ATOM 2222 N N . LYS A 1 282 ? -9.987 -24.504 7.745 1.00 80.38 282 LYS A N 1
ATOM 2223 C CA . LYS A 1 282 ? -8.919 -24.405 6.730 1.00 80.38 282 LYS A CA 1
ATOM 2224 C C . LYS A 1 282 ? -8.893 -23.077 5.965 1.00 80.38 282 LYS A C 1
ATOM 2226 O O . LYS A 1 282 ? -8.231 -22.984 4.937 1.00 80.38 282 LYS A O 1
ATOM 2231 N N . SER A 1 283 ? -9.678 -22.084 6.379 1.00 84.12 283 SER A N 1
ATOM 2232 C CA . SER A 1 283 ? -9.842 -20.849 5.599 1.00 84.12 283 SER A CA 1
ATOM 2233 C C . SER A 1 283 ? -10.465 -19.732 6.421 1.00 84.12 283 SER A C 1
ATOM 2235 O O . SER A 1 283 ? -11.298 -20.004 7.286 1.00 84.12 283 SER A O 1
ATOM 2237 N N . VAL A 1 284 ? -10.209 -18.485 6.043 1.00 89.00 284 VAL A N 1
ATOM 2238 C CA . VAL A 1 284 ? -10.909 -17.317 6.586 1.00 89.00 284 VAL A CA 1
ATOM 2239 C C . VAL A 1 284 ? -12.053 -16.914 5.655 1.00 89.00 284 VAL A C 1
ATOM 2241 O O . VAL A 1 284 ? -11.873 -16.776 4.447 1.00 89.00 284 VAL A O 1
ATOM 2244 N N . SER A 1 285 ? -13.253 -16.737 6.207 1.00 90.50 285 SER A N 1
ATOM 2245 C CA . SER A 1 285 ? -14.403 -16.184 5.490 1.00 90.50 285 SER A CA 1
ATOM 2246 C C . SER A 1 285 ? -14.546 -14.708 5.824 1.00 90.50 285 SER A C 1
ATOM 2248 O O . SER A 1 285 ? -14.705 -14.353 6.990 1.00 90.50 285 SER A O 1
ATOM 2250 N N . LEU A 1 286 ? -14.566 -13.875 4.789 1.00 93.06 286 LEU A N 1
ATOM 2251 C CA . LEU A 1 286 ? -14.656 -12.426 4.900 1.00 93.06 286 LEU A CA 1
ATOM 2252 C C . LEU A 1 286 ? -15.962 -11.931 4.289 1.00 93.06 286 LEU A C 1
ATOM 2254 O O . LEU A 1 286 ? -16.367 -12.411 3.225 1.00 93.06 286 LEU A O 1
ATOM 2258 N N . LYS A 1 287 ? -16.644 -11.013 4.980 1.00 91.25 287 LYS A N 1
ATOM 2259 C CA . LYS A 1 287 ? -17.895 -10.428 4.488 1.00 91.25 287 LYS A CA 1
ATOM 2260 C C . LYS A 1 287 ? -18.020 -8.940 4.793 1.00 91.25 287 LYS A C 1
ATOM 2262 O O . LYS A 1 287 ? -17.737 -8.511 5.910 1.00 91.25 287 LYS A O 1
ATOM 2267 N N . THR A 1 288 ? -18.501 -8.182 3.818 1.00 92.00 288 THR A N 1
ATOM 2268 C CA . THR A 1 288 ? -18.895 -6.776 3.968 1.00 92.00 288 THR A CA 1
ATOM 2269 C C . THR A 1 288 ? -20.415 -6.645 3.942 1.00 92.00 288 THR A C 1
ATOM 2271 O O . THR A 1 288 ? -21.124 -7.530 3.457 1.00 92.00 288 THR A O 1
ATOM 2274 N N . MET A 1 289 ? -20.916 -5.521 4.460 1.00 87.62 289 MET A N 1
ATOM 2275 C CA . MET A 1 289 ? -22.350 -5.216 4.476 1.00 87.62 289 MET A CA 1
ATOM 2276 C C . MET A 1 289 ? -22.929 -5.104 3.064 1.00 87.62 289 MET A C 1
ATOM 2278 O O . MET A 1 289 ? -24.024 -5.591 2.804 1.00 87.62 289 MET A O 1
ATOM 2282 N N . GLU A 1 290 ? -22.187 -4.463 2.162 1.00 87.00 290 GLU A N 1
ATOM 2283 C CA . GLU A 1 290 ? -22.666 -4.099 0.826 1.00 87.00 290 GLU A CA 1
ATOM 2284 C C . GLU A 1 290 ? -22.535 -5.239 -0.188 1.00 87.00 290 GLU A C 1
ATOM 2286 O O . GLU A 1 290 ? -23.418 -5.424 -1.022 1.00 87.00 290 GLU A O 1
ATOM 2291 N N . ASP A 1 291 ? -21.444 -6.010 -0.125 1.00 89.12 291 ASP A N 1
ATOM 2292 C CA . ASP A 1 291 ? -21.113 -7.000 -1.160 1.00 89.12 291 ASP A CA 1
ATOM 2293 C C . ASP A 1 291 ? -21.292 -8.449 -0.692 1.00 89.12 291 ASP A C 1
ATOM 2295 O O . ASP A 1 291 ? -21.180 -9.381 -1.492 1.00 89.12 291 ASP A O 1
ATOM 2299 N N . GLY A 1 292 ? -21.553 -8.672 0.599 1.00 90.25 292 GLY A N 1
ATOM 2300 C CA . GLY A 1 292 ? -21.551 -10.011 1.170 1.00 90.25 292 GLY A CA 1
ATOM 2301 C C . GLY A 1 292 ? -20.133 -10.598 1.140 1.00 90.25 292 GLY A C 1
ATOM 2302 O O . GLY A 1 292 ? -19.233 -9.981 1.702 1.00 90.25 292 GLY A O 1
ATOM 2303 N N . PRO A 1 293 ? -19.895 -11.792 0.562 1.00 92.06 293 PRO A N 1
ATOM 2304 C CA . PRO A 1 293 ? -18.564 -12.400 0.525 1.00 92.06 293 PRO A CA 1
ATOM 2305 C C . PRO A 1 293 ? -17.529 -11.563 -0.239 1.00 92.06 293 PRO A C 1
ATOM 2307 O O . PRO A 1 293 ? -17.725 -11.228 -1.407 1.00 92.06 293 PRO A O 1
ATOM 2310 N N . VAL A 1 294 ? -16.386 -11.313 0.399 1.00 94.44 294 VAL A N 1
ATOM 2311 C CA . VAL A 1 294 ? -15.235 -10.620 -0.199 1.00 94.44 294 VAL A CA 1
ATOM 2312 C C . VAL A 1 294 ? -13.954 -11.432 -0.012 1.00 94.44 294 VAL A C 1
ATOM 2314 O O . VAL A 1 294 ? -13.911 -12.370 0.785 1.00 94.44 294 VAL A O 1
ATOM 2317 N N . LEU A 1 295 ? -12.903 -11.074 -0.745 1.00 93.88 295 LEU A N 1
ATOM 2318 C CA . LEU A 1 295 ? -11.568 -11.664 -0.631 1.00 93.88 295 LEU A CA 1
ATOM 2319 C C . LEU A 1 295 ? -10.527 -10.578 -0.332 1.00 93.88 295 LEU A C 1
ATOM 2321 O O . LEU A 1 295 ? -10.751 -9.399 -0.594 1.00 93.88 295 LEU A O 1
ATOM 2325 N N . LEU A 1 296 ? -9.368 -10.969 0.195 1.00 93.31 296 LEU A N 1
ATOM 2326 C CA . LEU A 1 296 ? -8.211 -10.077 0.291 1.00 93.31 296 LEU A CA 1
ATOM 2327 C C . LEU A 1 296 ? -7.401 -10.155 -0.997 1.00 93.31 296 LEU A C 1
ATOM 2329 O O . LEU A 1 296 ? -7.215 -11.235 -1.562 1.00 93.31 296 LEU A O 1
ATOM 2333 N N . TYR A 1 297 ? -6.908 -9.013 -1.464 1.00 89.31 297 TYR A N 1
ATOM 2334 C CA . TYR A 1 297 ? -5.976 -8.991 -2.581 1.00 89.31 297 TYR A CA 1
ATOM 2335 C C . TYR A 1 297 ? -4.660 -9.673 -2.184 1.00 89.31 297 TYR A C 1
ATOM 2337 O O . TYR A 1 297 ? -4.216 -9.563 -1.044 1.00 89.31 297 TYR A O 1
ATOM 2345 N N . SER A 1 298 ? -3.999 -10.347 -3.129 1.00 84.88 298 SER A N 1
ATOM 2346 C CA . SER A 1 298 ? -2.811 -11.176 -2.855 1.00 84.88 298 SER A CA 1
ATOM 2347 C C . SER A 1 298 ? -1.621 -10.419 -2.255 1.00 84.88 298 SER A C 1
ATOM 2349 O O . SER A 1 298 ? -0.712 -11.036 -1.723 1.00 84.88 298 SER A O 1
ATOM 2351 N N . ASN A 1 299 ? -1.589 -9.090 -2.385 1.00 82.75 299 ASN A N 1
ATOM 2352 C CA . ASN A 1 299 ? -0.527 -8.247 -1.838 1.00 82.75 299 ASN A CA 1
ATOM 2353 C C . ASN A 1 299 ? -0.804 -7.802 -0.392 1.00 82.75 299 ASN A C 1
ATOM 2355 O O . ASN A 1 299 ? 0.063 -7.164 0.206 1.00 82.75 299 ASN A O 1
ATOM 2359 N N . SER A 1 300 ? -1.993 -8.074 0.157 1.00 91.31 300 SER A N 1
ATOM 2360 C CA . SER A 1 300 ? -2.294 -7.803 1.559 1.00 91.31 300 SER A CA 1
ATOM 2361 C C . SER A 1 300 ? -1.570 -8.815 2.438 1.00 91.31 300 SER A C 1
ATOM 2363 O O . SER A 1 300 ? -1.570 -10.015 2.143 1.00 91.31 300 SER A O 1
ATOM 2365 N N . VAL A 1 301 ? -1.004 -8.339 3.548 1.00 92.12 301 VAL A N 1
ATOM 2366 C CA . VAL A 1 301 ? -0.317 -9.186 4.541 1.00 92.12 301 VAL A CA 1
ATOM 2367 C C . VAL A 1 301 ? -1.251 -10.227 5.159 1.00 92.12 301 VAL A C 1
ATOM 2369 O O . VAL A 1 301 ? -0.796 -11.280 5.579 1.00 92.12 301 VAL A O 1
ATOM 2372 N N . ASN A 1 302 ? -2.561 -9.968 5.155 1.00 92.62 302 ASN A N 1
ATOM 2373 C CA . ASN A 1 302 ? -3.576 -10.875 5.687 1.00 92.62 302 ASN A CA 1
ATOM 2374 C C . ASN A 1 302 ? -4.054 -11.923 4.669 1.00 92.62 302 ASN A C 1
ATOM 2376 O O . ASN A 1 302 ? -4.806 -12.822 5.033 1.00 92.62 302 ASN A O 1
ATOM 2380 N N . SER A 1 303 ? -3.665 -11.820 3.391 1.00 88.75 303 SER A N 1
ATOM 2381 C CA . SER A 1 303 ? -4.205 -12.687 2.329 1.00 88.75 303 SER A CA 1
ATOM 2382 C C . SER A 1 303 ? -3.739 -14.141 2.414 1.00 88.75 303 SER A C 1
ATOM 2384 O O . SER A 1 303 ? -4.450 -15.032 1.955 1.00 88.75 303 SER A O 1
ATOM 2386 N N . GLN A 1 304 ? -2.561 -14.374 3.000 1.00 80.62 304 GLN A N 1
ATOM 2387 C CA . GLN A 1 304 ? -1.948 -15.699 3.148 1.00 80.62 304 GLN A CA 1
ATOM 2388 C C . GLN A 1 304 ? -2.019 -16.229 4.586 1.00 80.62 304 GLN A C 1
ATOM 2390 O O . GLN A 1 304 ? -1.491 -17.302 4.873 1.00 80.62 304 GLN A O 1
ATOM 2395 N N . GLU A 1 305 ? -2.660 -15.492 5.495 1.00 85.31 305 GLU A N 1
ATOM 2396 C CA . GLU A 1 305 ? -2.773 -15.904 6.890 1.00 85.31 305 GLU A CA 1
ATOM 2397 C C . GLU A 1 305 ? -3.875 -16.966 7.039 1.00 85.31 305 GLU A C 1
ATOM 2399 O O . GLU A 1 305 ? -5.021 -16.732 6.639 1.00 85.31 305 GLU A O 1
ATOM 2404 N N . PRO A 1 306 ? -3.574 -18.143 7.621 1.00 85.19 306 PRO A N 1
ATOM 2405 C CA . PRO A 1 306 ? -4.552 -19.224 7.753 1.00 85.19 306 PRO A CA 1
ATOM 2406 C C . PRO A 1 306 ? -5.679 -18.869 8.729 1.00 85.19 306 PRO A C 1
ATOM 2408 O O . PRO A 1 306 ? -6.793 -19.385 8.618 1.00 85.19 306 PRO A O 1
ATOM 2411 N N . THR A 1 307 ? -5.385 -17.990 9.687 1.00 88.50 307 THR A N 1
ATOM 2412 C CA . THR A 1 307 ? -6.312 -17.504 10.706 1.00 88.50 307 THR A CA 1
ATOM 2413 C C . THR A 1 307 ? -6.007 -16.050 11.015 1.00 88.50 307 THR A C 1
ATOM 2415 O O . THR A 1 307 ? -4.844 -15.697 11.194 1.00 88.50 307 THR A O 1
ATOM 2418 N N . ILE A 1 308 ? -7.042 -15.228 11.161 1.00 90.56 308 ILE A N 1
ATOM 2419 C CA . ILE A 1 308 ? -6.901 -13.839 11.610 1.00 90.56 308 ILE A CA 1
ATOM 2420 C C . ILE A 1 308 ? -7.449 -13.761 13.044 1.00 90.56 308 ILE A C 1
ATOM 2422 O O . ILE A 1 308 ? -8.639 -14.025 13.240 1.00 90.56 308 ILE A O 1
ATOM 2426 N N . PRO A 1 309 ? -6.625 -13.436 14.059 1.00 88.25 309 PRO A N 1
ATOM 2427 C CA . PRO A 1 309 ? -7.005 -13.456 15.477 1.00 88.25 309 PRO A CA 1
ATOM 2428 C C . PRO A 1 309 ? -7.800 -12.206 15.899 1.00 88.25 309 PRO A C 1
ATOM 2430 O O . PRO A 1 309 ? -7.654 -11.709 17.009 1.00 88.25 309 PRO A O 1
ATOM 2433 N N . TYR A 1 310 ? -8.627 -11.681 14.996 1.00 90.69 310 TYR A N 1
ATOM 2434 C CA . TYR A 1 310 ? -9.462 -10.507 15.212 1.00 90.69 310 TYR A CA 1
ATOM 2435 C C . TYR A 1 310 ? -10.827 -10.714 14.550 1.00 90.69 310 TYR A C 1
ATOM 2437 O O . TYR A 1 310 ? -10.890 -11.317 13.475 1.00 90.69 310 TYR A O 1
ATOM 2445 N N . PRO A 1 311 ? -11.912 -10.195 15.145 1.00 89.38 311 PRO A N 1
ATOM 2446 C CA . PRO A 1 311 ? -13.259 -10.327 14.592 1.00 89.38 311 PRO A CA 1
ATOM 2447 C C . PRO A 1 311 ? -13.509 -9.456 13.355 1.00 89.38 311 PRO A C 1
ATOM 2449 O O . PRO A 1 311 ? -14.402 -9.769 12.563 1.00 89.38 311 PRO A O 1
ATOM 2452 N N . TRP A 1 312 ? -12.727 -8.388 13.164 1.00 92.31 312 TRP A N 1
ATOM 2453 C CA . TRP A 1 312 ? -12.957 -7.407 12.107 1.00 92.31 312 TRP A CA 1
ATOM 2454 C C . TRP A 1 312 ? -11.671 -7.034 11.370 1.00 92.31 312 TRP A C 1
ATOM 2456 O O . TRP A 1 312 ? -10.586 -6.988 11.953 1.00 92.31 312 TRP A O 1
ATOM 2466 N N . LEU A 1 313 ? -11.819 -6.704 10.089 1.00 95.62 313 LEU A N 1
ATOM 2467 C CA . LEU A 1 313 ? -10.830 -5.971 9.302 1.00 95.62 313 LEU A CA 1
ATOM 2468 C C . LEU A 1 313 ? -11.428 -4.626 8.896 1.00 95.62 313 LEU A C 1
ATOM 2470 O O . LEU A 1 313 ? -12.555 -4.586 8.407 1.00 95.62 313 LEU A O 1
ATOM 2474 N N . VAL A 1 314 ? -10.664 -3.548 9.032 1.00 96.88 314 VAL A N 1
ATOM 2475 C CA . VAL A 1 314 ? -10.958 -2.270 8.368 1.00 96.88 314 VAL A CA 1
ATOM 2476 C C . VAL A 1 314 ? -10.115 -2.128 7.108 1.00 96.88 314 VAL A C 1
ATOM 2478 O O . VAL A 1 314 ? -8.984 -2.618 7.075 1.00 96.88 314 VAL A O 1
ATOM 2481 N N . PHE A 1 315 ? -10.665 -1.493 6.078 1.00 96.44 315 PHE A N 1
ATOM 2482 C CA . PHE A 1 315 ? -10.035 -1.340 4.766 1.00 96.44 315 PHE A CA 1
ATOM 2483 C C . PHE A 1 315 ? -10.355 0.030 4.168 1.00 96.44 315 PHE A C 1
ATOM 2485 O O . PHE A 1 315 ? -11.404 0.601 4.462 1.00 96.44 315 PHE A O 1
ATOM 2492 N N . ASN A 1 316 ? -9.471 0.534 3.311 1.00 93.31 316 ASN A N 1
ATOM 2493 C CA . ASN A 1 316 ? -9.668 1.796 2.605 1.00 93.31 316 ASN A CA 1
ATOM 2494 C C . ASN A 1 316 ? -10.337 1.583 1.238 1.00 93.31 316 ASN A C 1
ATOM 2496 O O . ASN A 1 316 ? -11.394 2.144 0.955 1.00 93.31 316 ASN A O 1
ATOM 2500 N N . GLU A 1 317 ? -9.750 0.729 0.393 1.00 88.31 317 GLU A N 1
ATOM 2501 C CA . GLU A 1 317 ? -10.224 0.523 -0.978 1.00 88.31 317 GLU A CA 1
ATOM 2502 C C . GLU A 1 317 ? -10.637 -0.925 -1.259 1.00 88.31 317 GLU A C 1
ATOM 2504 O O . GLU A 1 317 ? -9.971 -1.894 -0.875 1.00 88.31 317 GLU A O 1
ATOM 2509 N N . LYS A 1 318 ? -11.723 -1.070 -2.026 1.00 91.25 318 LYS A N 1
ATOM 2510 C CA . LYS A 1 318 ? -12.159 -2.341 -2.610 1.00 91.25 318 LYS A CA 1
ATOM 2511 C C . LYS A 1 318 ? -12.253 -2.227 -4.127 1.00 91.25 318 LYS A C 1
ATOM 2513 O O . LYS A 1 318 ? -12.663 -1.201 -4.663 1.00 91.25 318 LYS A O 1
ATOM 2518 N N . VAL A 1 319 ? -11.904 -3.300 -4.829 1.00 89.19 319 VAL A N 1
ATOM 2519 C CA . VAL A 1 319 ? -11.993 -3.391 -6.291 1.00 89.19 319 VAL A CA 1
ATOM 2520 C C . VAL A 1 319 ? -12.822 -4.604 -6.690 1.00 89.19 319 VAL A C 1
ATOM 2522 O O . VAL A 1 319 ? -12.680 -5.683 -6.116 1.00 89.19 319 VAL A O 1
ATOM 2525 N N . LYS A 1 320 ? -13.685 -4.441 -7.696 1.00 86.94 320 LYS A N 1
ATOM 2526 C CA . LYS A 1 320 ? -14.465 -5.536 -8.275 1.00 86.94 320 LYS A CA 1
ATOM 2527 C C . LYS A 1 320 ? -13.929 -5.872 -9.659 1.00 86.94 320 LYS A C 1
ATOM 2529 O O . LYS A 1 320 ? -13.963 -5.035 -10.556 1.00 86.94 320 LYS A O 1
ATOM 2534 N N . VAL A 1 321 ? -13.457 -7.105 -9.813 1.00 78.81 321 VAL A N 1
ATOM 2535 C CA . VAL A 1 321 ? -13.096 -7.677 -11.120 1.00 78.81 321 VAL A CA 1
ATOM 2536 C C . VAL A 1 321 ? -14.058 -8.831 -11.407 1.00 78.81 321 VAL A C 1
ATOM 2538 O O . VAL A 1 321 ? -15.155 -8.596 -11.898 1.00 78.81 321 VAL A O 1
ATOM 2541 N N . ASN A 1 322 ? -13.709 -10.049 -10.978 1.00 79.25 322 ASN A N 1
ATOM 2542 C CA . ASN A 1 322 ? -14.598 -11.224 -10.976 1.00 79.25 322 ASN A CA 1
ATOM 2543 C C . ASN A 1 322 ? -15.217 -11.485 -9.593 1.00 79.25 322 ASN A C 1
ATOM 2545 O O . ASN A 1 322 ? -16.240 -12.148 -9.450 1.00 79.25 322 ASN A O 1
ATOM 2549 N N . SER A 1 323 ? -14.575 -10.966 -8.555 1.00 87.19 323 SER A N 1
ATOM 2550 C CA . SER A 1 323 ? -15.016 -10.973 -7.163 1.00 87.19 323 SER A CA 1
ATOM 2551 C C . SER A 1 323 ? -14.596 -9.644 -6.540 1.00 87.19 323 SER A C 1
ATOM 2553 O O . SER A 1 323 ? -13.821 -8.896 -7.148 1.00 87.19 323 SER A O 1
ATOM 2555 N N . VAL A 1 324 ? -15.144 -9.318 -5.373 1.00 90.75 324 VAL A N 1
ATOM 2556 C CA . VAL A 1 324 ? -14.767 -8.103 -4.644 1.00 90.75 324 VAL A CA 1
ATOM 2557 C C . VAL A 1 324 ? -13.523 -8.397 -3.813 1.00 90.75 324 VAL A C 1
ATOM 2559 O O . VAL A 1 324 ? -13.522 -9.326 -3.004 1.00 90.75 324 VAL A O 1
ATOM 2562 N N . PHE A 1 325 ? -12.470 -7.612 -4.032 1.00 92.81 325 PHE A N 1
ATOM 2563 C CA . PHE A 1 325 ? -11.196 -7.716 -3.331 1.00 92.81 325 PHE A CA 1
ATOM 2564 C C . PHE A 1 325 ? -10.925 -6.455 -2.517 1.00 92.81 325 PHE A C 1
ATOM 2566 O O . PHE A 1 325 ? -10.969 -5.355 -3.068 1.00 92.81 325 PHE A O 1
ATOM 2573 N N . LEU A 1 326 ? -10.591 -6.615 -1.239 1.00 94.62 326 LEU A N 1
ATOM 2574 C CA . LEU A 1 326 ? -10.070 -5.532 -0.404 1.00 94.62 326 LEU A CA 1
ATOM 2575 C C . LEU A 1 326 ? -8.564 -5.393 -0.667 1.00 94.62 326 LEU A C 1
ATOM 2577 O O . LEU A 1 326 ? -7.839 -6.394 -0.638 1.00 94.62 326 LEU A O 1
ATOM 2581 N N . ARG A 1 327 ? -8.103 -4.179 -0.986 1.00 90.75 327 ARG A N 1
ATOM 2582 C CA . ARG A 1 327 ? -6.705 -3.910 -1.376 1.00 90.75 327 ARG A CA 1
ATOM 2583 C C . ARG A 1 327 ? -5.753 -3.918 -0.185 1.00 90.75 327 ARG A C 1
ATOM 2585 O O . ARG A 1 327 ? -4.661 -4.474 -0.272 1.00 90.75 327 ARG A O 1
ATOM 2592 N N . ASP A 1 328 ? -6.188 -3.314 0.904 1.00 92.62 328 ASP A N 1
ATOM 2593 C CA . ASP A 1 328 ? -5.467 -3.165 2.159 1.00 92.62 328 ASP A CA 1
ATOM 2594 C C . ASP A 1 328 ? -6.383 -3.558 3.317 1.00 92.62 328 ASP A C 1
ATOM 2596 O O . ASP A 1 328 ? -7.610 -3.546 3.198 1.00 92.62 328 ASP A O 1
ATOM 2600 N N . SER A 1 329 ? -5.789 -3.975 4.431 1.00 95.88 329 SER A N 1
ATOM 2601 C CA . SER A 1 329 ? -6.554 -4.319 5.621 1.00 95.88 329 SER A CA 1
ATOM 2602 C C . SER A 1 329 ? -5.774 -4.099 6.913 1.00 95.88 329 SER A C 1
ATOM 2604 O O . SER A 1 329 ? -4.553 -4.262 6.976 1.00 95.88 329 SER A O 1
ATOM 2606 N N . THR A 1 330 ? -6.497 -3.755 7.975 1.00 96.81 330 THR A N 1
ATOM 2607 C CA . THR A 1 330 ? -6.002 -3.755 9.356 1.00 96.81 330 THR A CA 1
ATOM 2608 C C . THR A 1 330 ? -6.982 -4.495 10.241 1.00 96.81 330 THR A C 1
ATOM 2610 O O . THR A 1 330 ? -8.161 -4.160 10.283 1.00 96.81 330 THR A O 1
ATOM 2613 N N . ALA A 1 331 ? -6.482 -5.483 10.971 1.00 94.88 331 ALA A N 1
ATOM 2614 C CA . ALA A 1 331 ? -7.273 -6.220 11.936 1.00 94.88 331 ALA A CA 1
ATOM 2615 C C . ALA A 1 331 ? -7.570 -5.387 13.193 1.00 94.88 331 ALA A C 1
ATOM 2617 O O . ALA A 1 331 ? -6.664 -4.736 13.724 1.00 94.88 331 ALA A O 1
ATOM 2618 N N . VAL A 1 332 ? -8.829 -5.382 13.643 1.00 94.25 332 VAL A N 1
ATOM 2619 C CA . VAL A 1 332 ? -9.305 -4.582 14.786 1.00 94.25 332 VAL A CA 1
ATOM 2620 C C . VAL A 1 332 ? -10.262 -5.378 15.675 1.00 94.25 332 VAL A C 1
ATOM 2622 O O . VAL A 1 332 ? -10.913 -6.326 15.231 1.00 94.25 332 VAL A O 1
ATOM 2625 N N . SER A 1 333 ? -10.313 -5.010 16.955 1.00 91.38 333 SER A N 1
ATOM 2626 C CA . SER A 1 333 ? -11.101 -5.701 17.977 1.00 91.38 333 SER A CA 1
ATOM 2627 C C . SER A 1 333 ? -12.520 -5.137 18.113 1.00 91.38 333 SER A C 1
ATOM 2629 O O . SER A 1 333 ? -12.840 -4.084 17.559 1.00 91.38 333 SER A O 1
ATOM 2631 N N . ASP A 1 334 ? -13.367 -5.820 18.884 1.00 88.19 334 ASP A N 1
ATOM 2632 C CA . ASP A 1 334 ? -14.733 -5.368 19.167 1.00 88.19 334 ASP A CA 1
ATOM 2633 C C . ASP A 1 334 ? -14.739 -4.032 19.924 1.00 88.19 334 ASP A C 1
ATOM 2635 O O . ASP A 1 334 ? -15.511 -3.136 19.580 1.00 88.19 334 ASP A O 1
ATOM 2639 N N . SER A 1 335 ? -13.838 -3.859 20.901 1.00 89.50 335 SER A N 1
ATOM 2640 C CA . SER A 1 335 ? -13.729 -2.613 21.678 1.00 89.50 335 SER A CA 1
ATOM 2641 C C . SER A 1 335 ? -13.382 -1.417 20.793 1.00 89.50 335 SER A C 1
ATOM 2643 O O . SER A 1 335 ? -13.963 -0.341 20.944 1.00 89.50 335 SER A O 1
ATOM 2645 N N . VAL A 1 336 ? -12.470 -1.617 19.833 1.00 92.75 336 VAL A N 1
ATOM 2646 C CA . VAL A 1 336 ? -12.073 -0.581 18.870 1.00 92.75 336 VAL A CA 1
ATOM 2647 C C . VAL A 1 336 ? -13.264 -0.158 18.016 1.00 92.75 336 VAL A C 1
ATOM 2649 O O . VAL A 1 336 ? -13.540 1.035 17.902 1.00 92.75 336 VAL A O 1
ATOM 2652 N N . VAL A 1 337 ? -14.005 -1.123 17.462 1.00 92.50 337 VAL A N 1
ATOM 2653 C CA . VAL A 1 337 ? -15.181 -0.834 16.629 1.00 92.50 337 VAL A CA 1
ATOM 2654 C C . VAL A 1 337 ? -16.280 -0.155 17.446 1.00 92.50 337 VAL A C 1
ATOM 2656 O O . VAL A 1 337 ? -16.866 0.814 16.975 1.00 92.50 337 VAL A O 1
ATOM 2659 N N . LEU A 1 338 ? -16.549 -0.605 18.674 1.00 91.62 338 LEU A N 1
ATOM 2660 C CA . LEU A 1 338 ? -17.595 -0.031 19.527 1.00 91.62 338 LEU A CA 1
ATOM 2661 C C . LEU A 1 338 ? -17.334 1.432 19.895 1.00 91.62 338 LEU A C 1
ATOM 2663 O O . LEU A 1 338 ? -18.268 2.233 19.860 1.00 91.62 338 LEU A O 1
ATOM 2667 N N . ILE A 1 339 ? -16.095 1.791 20.237 1.00 91.38 339 ILE A N 1
ATOM 2668 C CA . ILE A 1 339 ? -15.769 3.165 20.638 1.00 91.38 339 ILE A CA 1
ATOM 2669 C C . ILE A 1 339 ? -15.550 4.067 19.411 1.00 91.38 339 ILE A C 1
ATOM 2671 O O . ILE A 1 339 ? -16.136 5.149 19.347 1.00 91.38 339 ILE A O 1
ATOM 2675 N N . PHE A 1 340 ? -14.773 3.618 18.418 1.00 91.31 340 PHE A N 1
ATOM 2676 C CA . PHE A 1 340 ? -14.269 4.455 17.312 1.00 91.31 340 PHE A CA 1
ATOM 2677 C C . PHE A 1 340 ? -14.886 4.154 15.942 1.00 91.31 340 PHE A C 1
ATOM 2679 O O . PHE A 1 340 ? -14.526 4.779 14.946 1.00 91.31 340 PHE A O 1
ATOM 2686 N N . GLY A 1 341 ? -15.811 3.202 15.867 1.00 90.19 341 GLY A N 1
ATOM 2687 C CA . GLY A 1 341 ? -16.678 3.039 14.707 1.00 90.19 341 GLY A CA 1
ATOM 2688 C C . GLY A 1 341 ? -17.810 4.070 14.693 1.00 90.19 341 GLY A C 1
ATOM 2689 O O . GLY A 1 341 ? -17.741 5.141 15.297 1.00 90.19 341 GLY A O 1
ATOM 2690 N N . GLY A 1 342 ? -18.898 3.720 14.016 1.00 88.44 342 GLY A N 1
ATOM 2691 C CA . GLY A 1 342 ? -20.074 4.573 13.875 1.00 88.44 342 GLY A CA 1
ATOM 2692 C C . GLY A 1 342 ? -20.934 4.705 15.136 1.00 88.44 342 GLY A C 1
ATOM 2693 O O . GLY A 1 342 ? -20.561 4.331 16.250 1.00 88.44 342 GLY A O 1
ATOM 2694 N N . SER A 1 343 ? -22.138 5.243 14.947 1.00 90.31 343 SER A N 1
ATOM 2695 C CA . SER A 1 343 ? -23.120 5.422 16.016 1.00 90.31 343 SER A CA 1
ATOM 2696 C C . SER A 1 343 ? -23.600 4.079 16.568 1.00 90.31 343 SER A C 1
ATOM 2698 O O . SER A 1 343 ? -24.063 3.212 15.821 1.00 90.31 343 SER A O 1
ATOM 2700 N N . VAL A 1 344 ? -23.522 3.928 17.891 1.00 92.06 344 VAL A N 1
ATOM 2701 C CA . VAL A 1 344 ? -23.982 2.737 18.609 1.00 92.06 344 VAL A CA 1
ATOM 2702 C C . VAL A 1 344 ? -25.382 2.989 19.160 1.00 92.06 344 VAL A C 1
ATOM 2704 O O . VAL A 1 344 ? -25.651 4.023 19.764 1.00 92.06 344 VAL A O 1
ATOM 2707 N N . SER A 1 345 ? -26.273 2.024 18.972 1.00 90.62 345 SER A N 1
ATOM 2708 C CA . SER A 1 345 ? -27.648 2.043 19.477 1.00 90.62 345 SER A CA 1
ATOM 2709 C C . SER A 1 345 ? -27.927 0.801 20.318 1.00 90.62 345 SER A C 1
ATOM 2711 O O . SER A 1 345 ? -27.270 -0.229 20.160 1.00 90.62 345 SER A O 1
ATOM 2713 N N . ARG A 1 346 ? -28.894 0.885 21.237 1.00 91.19 346 ARG A N 1
ATOM 2714 C CA . ARG A 1 346 ? -29.344 -0.283 22.005 1.00 91.19 346 ARG A CA 1
ATOM 2715 C C . ARG A 1 346 ? -30.205 -1.182 21.120 1.00 91.19 346 ARG A C 1
ATOM 2717 O O . ARG A 1 346 ? -31.030 -0.703 20.346 1.00 91.19 346 ARG A O 1
ATOM 2724 N N . GLY A 1 347 ? -29.986 -2.486 21.229 1.00 85.38 347 GLY A N 1
ATOM 2725 C CA . GLY A 1 347 ? -30.780 -3.507 20.564 1.00 85.38 347 GLY A CA 1
ATOM 2726 C C . GLY A 1 347 ? -32.027 -3.895 21.360 1.00 85.38 347 GLY A C 1
ATOM 2727 O O . GLY A 1 347 ? -32.477 -3.183 22.248 1.00 85.38 347 GLY A O 1
ATOM 2728 N N . VAL A 1 348 ? -32.582 -5.061 21.023 1.00 79.75 348 VAL A N 1
ATOM 2729 C CA . VAL A 1 348 ? -33.862 -5.555 21.569 1.00 79.75 348 VAL A CA 1
ATOM 2730 C C . VAL A 1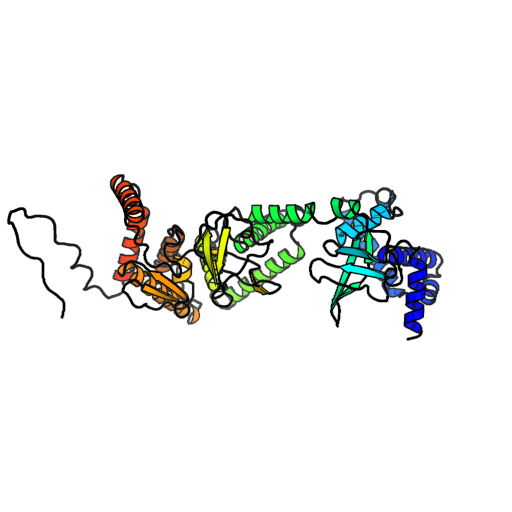 348 ? -33.758 -6.017 23.028 1.00 79.75 348 VAL A C 1
ATOM 2732 O O . VAL A 1 348 ? -34.739 -5.968 23.756 1.00 79.75 348 VAL A O 1
ATOM 2735 N N . MET A 1 349 ? -32.587 -6.497 23.450 1.00 81.69 349 MET A N 1
ATOM 2736 C CA . MET A 1 349 ? -32.367 -7.062 24.785 1.00 81.69 349 MET A CA 1
ATOM 2737 C C . MET A 1 349 ? -31.360 -6.216 25.558 1.00 81.69 349 MET A C 1
ATOM 2739 O O . MET A 1 349 ? -30.482 -5.592 24.957 1.00 81.69 349 MET A O 1
ATOM 2743 N N . ASP A 1 350 ? -31.418 -6.265 26.886 1.00 80.56 350 ASP A N 1
ATOM 2744 C CA . ASP A 1 350 ? -30.394 -5.647 27.723 1.00 80.56 350 ASP A CA 1
ATOM 2745 C C . ASP A 1 350 ? -29.009 -6.223 27.408 1.00 80.56 350 ASP A C 1
ATOM 2747 O O . ASP A 1 350 ? -28.820 -7.434 27.284 1.00 80.56 350 ASP A O 1
ATOM 2751 N N . GLY A 1 351 ? -28.026 -5.335 27.254 1.00 80.38 351 GLY A N 1
ATOM 2752 C CA . GLY A 1 351 ? -26.671 -5.722 26.866 1.00 80.38 351 GLY A CA 1
ATOM 2753 C C . GLY A 1 351 ? -26.462 -5.969 25.366 1.00 80.38 351 GLY A C 1
ATOM 2754 O O . GLY A 1 351 ? -25.343 -6.277 24.956 1.00 80.38 351 GLY A O 1
ATOM 2755 N N . HIS A 1 352 ? -27.498 -5.807 24.538 1.00 88.25 352 HIS A N 1
ATOM 2756 C CA . HIS A 1 352 ? -27.386 -5.839 23.081 1.00 88.25 352 HIS A CA 1
ATOM 2757 C C . HIS A 1 352 ? -27.085 -4.436 22.538 1.00 88.25 352 HIS A C 1
ATOM 2759 O O . HIS A 1 352 ? -27.870 -3.508 22.740 1.00 88.25 352 HIS A O 1
ATOM 2765 N N . LEU A 1 353 ? -25.982 -4.286 21.808 1.00 88.94 353 LEU A N 1
ATOM 2766 C CA . LEU A 1 353 ? -25.620 -3.072 21.079 1.00 88.94 353 LEU A CA 1
ATOM 2767 C C . LEU A 1 353 ? -25.613 -3.326 19.569 1.00 88.94 353 LEU A C 1
ATOM 2769 O O . LEU A 1 353 ? -25.239 -4.407 19.115 1.00 88.94 353 LEU A O 1
ATOM 2773 N N . LYS A 1 354 ? -26.014 -2.317 18.796 1.00 90.00 354 LYS A N 1
ATOM 2774 C CA . LYS A 1 354 ? -26.114 -2.363 17.336 1.00 90.00 354 LYS A CA 1
ATOM 2775 C C . LYS A 1 354 ? -25.435 -1.171 16.686 1.00 90.00 354 LYS A C 1
ATOM 2777 O O . LYS A 1 354 ? -25.535 -0.049 17.185 1.00 90.00 354 LYS A O 1
ATOM 2782 N N . MET A 1 355 ? -24.841 -1.401 15.523 1.00 90.44 355 MET A N 1
ATOM 2783 C CA . MET A 1 355 ? -24.291 -0.367 14.645 1.00 90.44 355 MET A CA 1
ATOM 2784 C C . MET A 1 355 ? -24.635 -0.695 13.181 1.00 90.44 355 MET A C 1
ATOM 2786 O O . MET A 1 355 ? -24.950 -1.843 12.855 1.00 90.44 355 MET A O 1
ATOM 2790 N N . LEU A 1 356 ? -24.637 0.318 12.305 1.00 87.81 356 LEU A N 1
ATOM 2791 C CA . LEU A 1 356 ? -24.979 0.191 10.875 1.00 87.81 356 LEU A CA 1
ATOM 2792 C C . LEU A 1 356 ? -26.334 -0.505 10.641 1.00 87.81 356 LEU A C 1
ATOM 2794 O O . LEU A 1 356 ? -26.434 -1.490 9.913 1.00 87.81 356 LEU A O 1
ATOM 2798 N N . GLY A 1 357 ? -27.382 -0.044 11.330 1.00 80.69 357 GLY A N 1
ATOM 2799 C CA . GLY A 1 357 ? -28.730 -0.610 11.186 1.00 80.69 357 GLY A CA 1
ATOM 2800 C C . GLY A 1 357 ? -28.866 -2.062 11.664 1.00 80.69 357 GLY A C 1
ATOM 2801 O O . GLY A 1 357 ? -29.817 -2.738 11.286 1.00 80.69 357 GLY A O 1
ATOM 2802 N N . GLY A 1 358 ? -27.927 -2.551 12.484 1.00 81.94 358 GLY A N 1
ATOM 2803 C CA . GLY A 1 358 ? -27.905 -3.935 12.966 1.00 81.94 358 GLY A CA 1
ATOM 2804 C C . GLY A 1 358 ? -27.091 -4.889 12.095 1.00 81.94 358 GLY A C 1
ATOM 2805 O O . GLY A 1 358 ? -27.177 -6.095 12.294 1.00 81.94 358 GLY A O 1
ATOM 2806 N N . TYR A 1 359 ? -26.292 -4.383 11.149 1.00 82.31 359 TYR A N 1
ATOM 2807 C CA . TYR A 1 359 ? -25.272 -5.206 10.494 1.00 82.31 359 TYR A CA 1
ATOM 2808 C C . TYR A 1 359 ? -24.183 -5.643 11.484 1.00 82.31 359 TYR A C 1
ATOM 2810 O O . TYR A 1 359 ? -23.721 -6.781 11.445 1.00 82.31 359 TYR A O 1
ATOM 2818 N N . LEU A 1 360 ? -23.797 -4.753 12.400 1.00 87.50 360 LEU A N 1
ATOM 2819 C CA . LEU A 1 360 ? -22.896 -5.081 13.499 1.00 87.50 360 LEU A CA 1
ATOM 2820 C C . LEU A 1 360 ? -23.732 -5.224 14.772 1.00 87.50 360 LEU A C 1
ATOM 2822 O O . LEU A 1 360 ? -24.375 -4.264 15.201 1.00 87.50 360 LEU A O 1
ATOM 2826 N N . GLU A 1 361 ? -23.728 -6.418 15.360 1.00 85.25 361 GLU A N 1
ATOM 2827 C CA . GLU A 1 361 ? -24.443 -6.731 16.599 1.00 85.25 361 GLU A CA 1
ATOM 2828 C C . GLU A 1 361 ? -23.462 -7.256 17.647 1.00 85.25 361 GLU A C 1
ATOM 2830 O O . GLU A 1 361 ? -22.692 -8.186 17.391 1.00 85.25 361 GLU A O 1
ATOM 2835 N N . PHE A 1 362 ? -23.520 -6.668 18.840 1.00 85.25 362 PHE A N 1
ATOM 2836 C CA . PHE A 1 362 ? -22.648 -6.982 19.965 1.00 85.25 362 PHE A CA 1
ATOM 2837 C C . PHE A 1 362 ? -23.499 -7.366 21.177 1.00 85.25 362 PHE A C 1
ATOM 2839 O O . PHE A 1 362 ? -24.428 -6.647 21.542 1.00 85.25 362 PHE A O 1
ATOM 2846 N N . PHE A 1 363 ? -23.183 -8.492 21.818 1.00 83.00 363 PHE A N 1
ATOM 2847 C CA . PHE A 1 363 ? -23.978 -9.053 22.917 1.00 83.00 363 PHE A CA 1
ATOM 2848 C C . PHE A 1 363 ? -23.137 -9.209 24.171 1.00 83.00 363 PHE A C 1
ATOM 2850 O O . PHE A 1 363 ? -22.309 -10.107 24.236 1.00 83.00 363 PHE A O 1
ATOM 2857 N N . MET A 1 364 ? -23.365 -8.393 25.192 1.00 82.75 364 MET A N 1
ATOM 2858 C CA . MET A 1 364 ? -22.547 -8.395 26.406 1.00 82.75 364 MET A CA 1
ATOM 2859 C C . MET A 1 364 ? -23.389 -8.235 27.673 1.00 82.75 364 MET A C 1
ATOM 2861 O O . MET A 1 364 ? -24.611 -8.145 27.617 1.00 82.75 364 MET A O 1
ATOM 2865 N N . LYS A 1 365 ? -22.743 -8.218 28.847 1.00 84.56 365 LYS A N 1
ATOM 2866 C CA . LYS A 1 365 ? -23.446 -7.942 30.110 1.00 84.56 365 LYS A CA 1
ATOM 2867 C C . LYS A 1 365 ? -24.049 -6.525 30.074 1.00 84.56 365 LYS A C 1
ATOM 2869 O O . LYS A 1 365 ? -23.352 -5.611 29.632 1.00 84.56 365 LYS A O 1
ATOM 2874 N N . PRO A 1 366 ? -25.268 -6.302 30.603 1.00 83.50 366 PRO A N 1
ATOM 2875 C CA . PRO A 1 366 ? -25.931 -4.995 30.548 1.00 83.50 366 PRO A CA 1
ATOM 2876 C C . PRO A 1 366 ? -25.092 -3.844 31.114 1.00 83.50 366 PRO A C 1
ATOM 2878 O O . PRO A 1 366 ? -24.998 -2.792 30.490 1.00 83.50 366 PRO A O 1
ATOM 2881 N N . GLY A 1 367 ? -24.415 -4.067 32.247 1.00 84.00 367 GLY A N 1
ATOM 2882 C CA . GLY A 1 367 ? -23.518 -3.070 32.839 1.00 84.00 367 GLY A CA 1
ATOM 2883 C C . GLY A 1 367 ? -22.370 -2.678 31.907 1.00 84.00 367 GLY A C 1
ATOM 2884 O O . GLY A 1 367 ? -22.140 -1.495 31.696 1.00 84.00 367 GLY A O 1
ATOM 2885 N N . LEU A 1 368 ? -21.722 -3.662 31.270 1.00 84.38 368 LEU A N 1
ATOM 2886 C CA . LEU A 1 368 ? -20.633 -3.419 30.319 1.00 84.38 368 LEU A CA 1
ATOM 2887 C C . LEU A 1 368 ? -21.124 -2.660 29.077 1.00 84.38 368 LEU A C 1
ATOM 2889 O O . LEU A 1 368 ? -20.464 -1.729 28.628 1.00 84.38 368 LEU A O 1
ATOM 2893 N N . ALA A 1 369 ? -22.306 -3.006 28.558 1.00 86.50 369 ALA A N 1
ATOM 2894 C CA . ALA A 1 369 ? -22.911 -2.280 27.442 1.00 86.50 369 ALA A CA 1
ATOM 2895 C C . ALA A 1 369 ? -23.201 -0.815 27.802 1.00 86.50 369 ALA A C 1
ATOM 2897 O O . ALA A 1 369 ? -22.957 0.082 26.996 1.00 86.50 369 ALA A O 1
ATOM 2898 N N . GLY A 1 370 ? -23.686 -0.572 29.025 1.00 88.31 370 GLY A N 1
ATOM 2899 C CA . GLY A 1 370 ? -23.861 0.772 29.572 1.00 88.31 370 GLY A CA 1
ATOM 2900 C C . GLY A 1 370 ? -22.545 1.545 29.636 1.00 88.31 370 GLY A C 1
ATOM 2901 O O . GLY A 1 370 ? -22.501 2.692 29.199 1.00 88.31 370 GLY A O 1
ATOM 2902 N N . THR A 1 371 ? -21.466 0.902 30.091 1.00 88.75 371 THR A N 1
ATOM 2903 C CA . THR A 1 371 ? -20.122 1.493 30.122 1.00 88.75 371 THR A CA 1
ATOM 2904 C C . THR A 1 371 ? -19.628 1.881 28.728 1.00 88.75 371 THR A C 1
ATOM 2906 O O . THR A 1 371 ? -19.175 3.006 28.555 1.00 88.75 371 THR A O 1
ATOM 2909 N N . TYR A 1 372 ? -19.765 1.017 27.714 1.00 90.44 372 TYR A N 1
ATOM 2910 C CA . TYR A 1 372 ? -19.380 1.356 26.333 1.00 90.44 372 TYR A CA 1
ATOM 2911 C C . TYR A 1 372 ? -20.147 2.561 25.784 1.00 90.44 372 TYR A C 1
ATOM 2913 O O . TYR A 1 372 ? -19.554 3.433 25.152 1.00 90.44 372 TYR A O 1
ATOM 2921 N N . LEU A 1 373 ? -21.458 2.627 26.035 1.00 92.00 373 LEU A N 1
ATOM 2922 C CA . LEU A 1 373 ? -22.283 3.760 25.611 1.00 92.00 373 LEU A CA 1
ATOM 2923 C C . LEU A 1 373 ? -21.877 5.059 26.318 1.00 92.00 373 LEU A C 1
ATOM 2925 O O . LEU A 1 373 ? -21.816 6.102 25.670 1.00 92.00 373 LEU A O 1
ATOM 2929 N N . ALA A 1 374 ? -21.590 4.996 27.622 1.00 91.06 374 ALA A N 1
ATOM 2930 C CA . ALA A 1 374 ? -21.136 6.148 28.395 1.00 91.06 374 ALA A CA 1
ATOM 2931 C C . ALA A 1 374 ? -19.769 6.647 27.903 1.00 91.06 374 ALA A C 1
ATOM 2933 O O . ALA A 1 374 ? -19.644 7.822 27.574 1.00 91.06 374 ALA A O 1
ATOM 2934 N N . LEU A 1 375 ? -18.793 5.744 27.750 1.00 91.31 375 LEU A N 1
ATOM 2935 C CA . LEU A 1 375 ? -17.456 6.073 27.248 1.00 91.31 375 LEU A CA 1
ATOM 2936 C C . LEU A 1 375 ? -17.500 6.665 25.838 1.00 91.31 375 LEU A C 1
ATOM 2938 O O . LEU A 1 375 ? -16.818 7.650 25.572 1.00 91.31 375 LEU A O 1
ATOM 2942 N N . LYS A 1 376 ? -18.314 6.096 24.937 1.00 92.06 376 LYS A N 1
ATOM 2943 C CA . LYS A 1 376 ? -18.467 6.637 23.582 1.00 92.06 376 LYS A CA 1
ATOM 2944 C C . LYS A 1 376 ? -19.059 8.047 23.613 1.00 92.06 376 LYS A C 1
ATOM 2946 O O . LYS A 1 376 ? -18.531 8.929 22.949 1.00 92.06 376 LYS A O 1
ATOM 2951 N N . ARG A 1 377 ? -20.110 8.272 24.411 1.00 93.00 377 ARG A N 1
ATOM 2952 C CA . ARG A 1 377 ? -20.715 9.602 24.572 1.00 93.00 377 ARG A CA 1
ATOM 2953 C C . ARG A 1 377 ? -19.704 10.616 25.109 1.00 93.00 377 ARG A C 1
ATOM 2955 O O . ARG A 1 377 ? -19.585 11.694 24.544 1.00 93.00 377 ARG A O 1
ATOM 2962 N N . GLU A 1 378 ? -18.975 10.272 26.169 1.00 92.56 378 GLU A N 1
ATOM 2963 C CA . GLU A 1 378 ? -17.970 11.162 26.765 1.00 92.56 378 GLU A CA 1
ATOM 2964 C C . GLU A 1 378 ? -16.823 11.469 25.794 1.00 92.56 378 GLU A C 1
ATOM 2966 O O . GLU A 1 378 ? -16.353 12.604 25.732 1.00 92.56 378 GLU A O 1
ATOM 2971 N N . LEU A 1 379 ? -16.402 10.486 24.990 1.00 91.94 379 LEU A N 1
ATOM 2972 C CA . LEU A 1 379 ? -15.410 10.695 23.937 1.00 91.94 379 LEU A CA 1
ATOM 2973 C C . LEU A 1 379 ? -15.937 11.634 22.844 1.00 91.94 379 LEU A C 1
ATOM 2975 O O . LEU A 1 379 ? -15.231 12.562 22.451 1.00 91.94 379 LEU A O 1
ATOM 2979 N N . ASP A 1 380 ? -17.165 11.415 22.371 1.00 92.06 380 ASP A N 1
ATOM 2980 C CA . ASP A 1 380 ? -17.798 12.261 21.357 1.00 92.06 380 ASP A CA 1
ATOM 2981 C C . ASP A 1 380 ? -17.942 13.707 21.871 1.00 92.06 380 ASP A C 1
ATOM 2983 O O . ASP A 1 380 ? -17.608 14.655 21.157 1.00 92.06 380 ASP A O 1
ATOM 2987 N N . GLU A 1 381 ? -18.353 13.891 23.130 1.00 91.62 381 GLU A N 1
ATOM 2988 C CA . GLU A 1 381 ? -18.419 15.199 23.795 1.00 91.62 381 GLU A CA 1
ATOM 2989 C C . GLU A 1 381 ? -17.038 15.863 23.893 1.00 91.62 381 GLU A C 1
ATOM 2991 O O . GLU A 1 381 ? -16.899 17.038 23.542 1.00 91.62 381 GLU A O 1
ATOM 2996 N N . LEU A 1 382 ? -16.000 15.121 24.296 1.00 90.50 382 LEU A N 1
ATOM 2997 C CA . LEU A 1 382 ? -14.630 15.634 24.371 1.00 90.50 382 LEU A CA 1
ATOM 2998 C C . LEU A 1 382 ? -14.117 16.087 22.995 1.00 90.50 382 LEU A C 1
ATOM 3000 O O . LEU A 1 382 ? -13.530 17.168 22.880 1.00 90.50 382 LEU A O 1
ATOM 3004 N N . ILE A 1 383 ? -14.362 15.295 21.946 1.00 90.06 383 ILE A N 1
ATOM 3005 C CA . ILE A 1 383 ? -13.990 15.640 20.567 1.00 90.06 383 ILE A CA 1
ATOM 3006 C C . ILE A 1 383 ? -14.725 16.911 20.125 1.00 90.06 383 ILE A C 1
ATOM 3008 O O . ILE A 1 383 ? -14.088 17.830 19.609 1.00 90.06 383 ILE A O 1
ATOM 3012 N N . GLN A 1 384 ? -16.036 17.012 20.365 1.00 91.25 384 GLN A N 1
ATOM 3013 C CA . GLN A 1 384 ? -16.814 18.209 20.023 1.00 91.25 384 GLN A CA 1
ATOM 3014 C C . GLN A 1 384 ? -16.314 19.452 20.767 1.00 91.25 384 GLN A C 1
ATOM 3016 O O . GLN A 1 384 ? -16.126 20.503 20.153 1.00 91.25 384 GLN A O 1
ATOM 3021 N N . MET A 1 385 ? -16.022 19.337 22.066 1.00 90.06 385 MET A N 1
ATOM 3022 C CA . MET A 1 385 ? -15.453 20.440 22.844 1.00 90.06 385 MET A CA 1
ATOM 3023 C C . MET A 1 385 ? -14.111 20.909 22.272 1.00 90.06 385 MET A C 1
ATOM 3025 O O . MET A 1 385 ? -13.894 22.115 22.129 1.00 90.06 385 MET A O 1
ATOM 3029 N N . LYS A 1 386 ? -13.231 19.975 21.896 1.00 87.94 386 LYS A N 1
ATOM 3030 C CA . LYS A 1 386 ? -11.930 20.292 21.291 1.00 87.94 386 LYS A CA 1
ATOM 3031 C C . LYS A 1 386 ? -12.063 20.917 19.903 1.00 87.94 386 LYS A C 1
ATOM 3033 O O . LYS A 1 386 ? -11.277 21.793 19.569 1.00 87.94 386 LYS A O 1
ATOM 3038 N N . LEU A 1 387 ? -13.049 20.511 19.105 1.00 88.94 387 LEU A N 1
ATOM 3039 C CA . LEU A 1 387 ? -13.312 21.124 17.799 1.00 88.94 387 LEU A CA 1
ATOM 3040 C C . LEU A 1 387 ? -13.867 22.550 17.931 1.00 88.94 387 LEU A C 1
ATOM 3042 O O . LEU A 1 387 ? -13.477 23.426 17.162 1.00 88.94 387 LEU A O 1
ATOM 3046 N N . LEU A 1 388 ? -14.737 22.798 18.916 1.00 91.00 388 LEU A N 1
ATOM 3047 C CA . LEU A 1 388 ? -15.281 24.133 19.197 1.00 91.00 388 LEU A CA 1
ATOM 3048 C C . LEU A 1 388 ? -14.232 25.083 19.785 1.00 91.00 388 LEU A C 1
ATOM 3050 O O . LEU A 1 388 ? -14.270 26.285 19.524 1.00 91.00 388 LEU A O 1
ATOM 3054 N N . ASN A 1 389 ? -13.289 24.556 20.566 1.00 89.12 389 ASN A N 1
ATOM 3055 C CA . ASN A 1 389 ? -12.170 25.319 21.101 1.00 89.12 389 ASN A CA 1
ATOM 3056 C C . ASN A 1 389 ? -10.853 24.529 20.952 1.00 89.12 389 ASN A C 1
ATOM 3058 O O . ASN A 1 389 ? -10.443 23.815 21.876 1.00 89.12 389 ASN A O 1
ATOM 3062 N N . PRO A 1 390 ? -10.153 24.694 19.809 1.00 87.00 390 PRO A N 1
ATOM 3063 C CA . PRO A 1 390 ? -8.932 23.951 19.485 1.00 87.00 390 PRO A CA 1
ATOM 3064 C C . PRO A 1 390 ? -7.826 24.051 20.535 1.00 87.00 390 PRO A C 1
ATOM 3066 O O . PRO A 1 390 ? -7.046 23.114 20.693 1.00 87.00 390 PRO A O 1
ATOM 3069 N N . LYS A 1 391 ? -7.791 25.146 21.302 1.00 83.00 391 LYS A N 1
ATOM 3070 C CA . LYS A 1 391 ? -6.759 25.430 22.308 1.00 83.00 391 LYS A CA 1
ATOM 3071 C C . LYS A 1 391 ? -7.058 24.860 23.697 1.00 83.00 391 LYS A C 1
ATOM 3073 O O . LYS A 1 391 ? -6.281 25.101 24.614 1.00 83.00 391 LYS A O 1
ATOM 3078 N N . ILE A 1 392 ? -8.163 24.128 23.888 1.00 83.44 392 ILE A N 1
ATOM 3079 C CA . ILE A 1 392 ? -8.408 23.429 25.161 1.00 83.44 392 ILE A CA 1
ATOM 3080 C C . ILE A 1 392 ? -7.257 22.458 25.410 1.00 83.44 392 ILE A C 1
ATOM 3082 O O . ILE A 1 392 ? -7.029 21.557 24.601 1.00 83.44 392 ILE A O 1
ATOM 3086 N N . ASP A 1 393 ? -6.552 22.614 26.525 1.00 76.12 393 ASP A N 1
ATOM 3087 C CA . ASP A 1 393 ? -5.593 21.608 26.958 1.00 76.12 393 ASP A CA 1
ATOM 3088 C C . ASP A 1 393 ? -6.362 20.376 27.444 1.00 76.12 393 ASP A C 1
ATOM 3090 O O . ASP A 1 393 ? -7.137 20.442 28.397 1.00 76.12 393 ASP A O 1
ATOM 3094 N N . ILE A 1 394 ? -6.196 19.263 26.732 1.00 73.94 394 ILE A N 1
ATOM 3095 C CA . ILE A 1 394 ? -6.817 17.984 27.094 1.00 73.94 394 ILE A CA 1
ATOM 3096 C C . ILE A 1 394 ? -5.971 17.272 28.162 1.00 73.94 394 ILE A C 1
ATOM 3098 O O . ILE A 1 394 ? -6.483 16.364 28.813 1.00 73.94 394 ILE A O 1
ATOM 3102 N N . GLY A 1 395 ? -4.732 17.727 28.401 1.00 64.50 395 GLY A N 1
ATOM 3103 C CA . GLY A 1 395 ? -3.772 17.095 29.298 1.00 64.50 395 GLY A CA 1
ATOM 3104 C C . GLY A 1 395 ? -3.289 15.738 28.777 1.00 64.50 395 GLY A C 1
ATOM 3105 O O . GLY A 1 395 ? -3.996 15.031 28.061 1.00 64.50 395 GLY A O 1
ATOM 3106 N N . ASN A 1 396 ? -2.067 15.352 29.152 1.00 60.53 396 ASN A N 1
ATOM 3107 C CA . ASN A 1 396 ? -1.591 13.979 28.940 1.00 60.53 396 ASN A CA 1
ATOM 3108 C C . ASN A 1 396 ? -2.256 12.989 29.915 1.00 60.53 396 ASN A C 1
ATOM 3110 O O . ASN A 1 396 ? -2.392 11.818 29.577 1.00 60.53 396 ASN A O 1
ATOM 3114 N N . ASP A 1 397 ? -2.725 13.485 31.064 1.00 58.53 397 ASP A N 1
ATOM 3115 C CA . ASP A 1 397 ? -3.340 12.713 32.151 1.00 58.53 397 ASP A CA 1
ATOM 3116 C C . ASP A 1 397 ? -4.874 12.795 32.080 1.00 58.53 397 ASP A C 1
ATOM 3118 O O . ASP A 1 397 ? -5.573 13.020 33.071 1.00 58.53 397 ASP A O 1
ATOM 3122 N N . ASN A 1 398 ? -5.422 12.706 30.868 1.00 77.50 398 ASN A N 1
ATOM 3123 C CA . ASN A 1 398 ? -6.864 12.672 30.696 1.00 77.50 398 ASN A CA 1
ATOM 3124 C C . ASN A 1 398 ? -7.382 11.280 31.073 1.00 77.50 398 ASN A C 1
ATOM 3126 O O . ASN A 1 398 ? -7.221 10.327 30.308 1.00 77.50 398 ASN A O 1
ATOM 3130 N N . GLU A 1 399 ? -8.024 11.176 32.235 1.00 84.44 399 GLU A N 1
ATOM 3131 C CA . GLU A 1 399 ? -8.523 9.916 32.806 1.00 84.44 399 GLU A CA 1
ATOM 3132 C C . GLU A 1 399 ? -9.421 9.130 31.826 1.00 84.44 399 GLU A C 1
ATOM 3134 O O . GLU A 1 399 ? -9.377 7.896 31.787 1.00 84.44 399 GLU A O 1
ATOM 3139 N N . LEU A 1 400 ? -10.178 9.826 30.962 1.00 86.94 400 LEU A N 1
ATOM 3140 C CA . LEU A 1 400 ? -10.971 9.200 29.900 1.00 86.94 400 LEU A CA 1
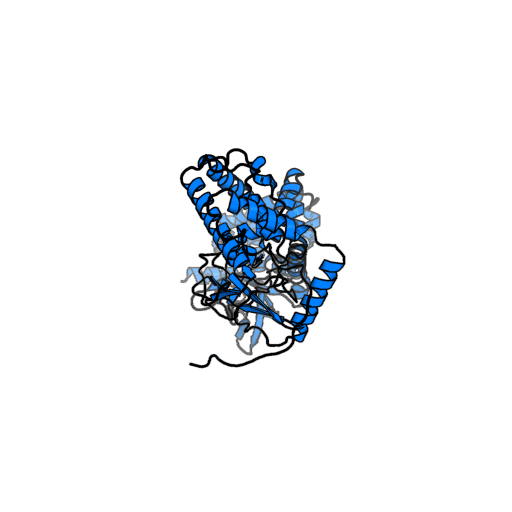ATOM 3141 C C . LEU A 1 400 ? -10.073 8.579 28.820 1.00 86.94 400 LEU A C 1
ATOM 3143 O O . LEU A 1 400 ? -10.277 7.423 28.452 1.00 86.94 400 LEU A O 1
ATOM 3147 N N . LEU A 1 401 ? -9.071 9.307 28.317 1.00 86.31 401 LEU A N 1
ATOM 3148 C CA . LEU A 1 401 ? -8.149 8.782 27.300 1.00 86.31 401 LEU A CA 1
ATOM 3149 C C . LEU A 1 401 ? -7.307 7.617 27.836 1.00 86.31 401 LEU A C 1
ATOM 3151 O O . LEU A 1 401 ? -7.092 6.640 27.116 1.00 86.31 401 LEU A O 1
ATOM 3155 N N . GLU A 1 402 ? -6.878 7.678 29.098 1.00 86.06 402 GLU A N 1
ATOM 3156 C CA . GLU A 1 402 ? -6.189 6.564 29.757 1.00 86.06 402 GLU A CA 1
ATOM 3157 C C . GLU A 1 402 ? -7.099 5.344 29.915 1.00 86.06 402 GLU A C 1
ATOM 3159 O O . GLU A 1 402 ? -6.691 4.222 29.603 1.00 86.06 402 GLU A O 1
ATOM 3164 N N . SER A 1 403 ? -8.355 5.553 30.319 1.00 87.12 403 SER A N 1
ATOM 3165 C CA . SER A 1 403 ? -9.355 4.484 30.416 1.00 87.12 403 SER A CA 1
ATOM 3166 C C . SER A 1 403 ? -9.620 3.829 29.059 1.00 87.12 403 SER A C 1
ATOM 3168 O O . SER A 1 403 ? -9.668 2.601 28.962 1.00 87.12 403 SER A O 1
ATOM 3170 N N . LEU A 1 404 ? -9.732 4.624 27.990 1.00 88.81 404 LEU A N 1
ATOM 3171 C CA . LEU A 1 404 ? -9.899 4.128 26.622 1.00 88.81 404 LEU A CA 1
ATOM 3172 C C . LEU A 1 404 ? -8.678 3.340 26.141 1.00 88.81 404 LEU A C 1
ATOM 3174 O O . LEU A 1 404 ? -8.832 2.285 25.524 1.00 88.81 404 LEU A O 1
ATOM 3178 N N . LYS A 1 405 ? -7.469 3.812 26.457 1.00 87.75 405 LYS A N 1
ATOM 3179 C CA . LYS A 1 405 ? -6.229 3.087 26.171 1.00 87.75 405 LYS A CA 1
ATOM 3180 C C . LYS A 1 405 ? -6.201 1.741 26.892 1.00 87.75 405 LYS A C 1
ATOM 3182 O O . LYS A 1 405 ? -5.954 0.721 26.257 1.00 87.75 405 LYS A O 1
ATOM 3187 N N . LEU A 1 406 ? -6.490 1.717 28.193 1.00 87.81 406 LEU A N 1
ATOM 3188 C CA . LEU A 1 406 ? -6.536 0.479 28.977 1.00 87.81 406 LEU A CA 1
ATOM 3189 C C . LEU A 1 406 ? -7.582 -0.502 28.438 1.00 87.81 406 LEU A C 1
ATOM 3191 O O . LEU A 1 406 ? -7.308 -1.699 28.357 1.00 87.81 406 LEU A O 1
ATOM 3195 N N . LEU A 1 407 ? -8.751 0.000 28.037 1.00 87.81 407 LEU A N 1
ATOM 3196 C CA . LEU A 1 407 ? -9.821 -0.803 27.451 1.00 87.81 407 LEU A CA 1
ATOM 3197 C C . LEU A 1 407 ? -9.374 -1.471 26.146 1.00 87.81 407 LEU A C 1
ATOM 3199 O O . LEU A 1 407 ? -9.519 -2.680 25.986 1.00 87.81 407 LEU A O 1
ATOM 3203 N N . VAL A 1 408 ? -8.813 -0.686 25.226 1.00 87.06 408 VAL A N 1
ATOM 3204 C CA . VAL A 1 408 ? -8.429 -1.161 23.893 1.00 87.06 408 VAL A CA 1
ATOM 3205 C C . VAL A 1 408 ? -7.192 -2.065 23.941 1.00 87.06 408 VAL A C 1
ATOM 3207 O O . VAL A 1 408 ? -7.154 -3.078 23.242 1.00 87.06 408 VAL A O 1
ATOM 3210 N N . SER A 1 409 ? -6.213 -1.764 24.795 1.00 85.31 409 SER A N 1
ATOM 3211 C CA . SER A 1 409 ? -5.023 -2.607 24.975 1.00 85.31 409 SER A CA 1
ATOM 3212 C C . SER A 1 409 ? -5.307 -3.875 25.795 1.00 85.31 409 SER A C 1
ATOM 3214 O O . SER A 1 409 ? -4.569 -4.851 25.691 1.00 85.31 409 SER A O 1
ATOM 3216 N N . GLY A 1 410 ? -6.373 -3.885 26.603 1.00 81.38 410 GLY A N 1
ATOM 3217 C CA . GLY A 1 410 ? -6.818 -5.050 27.375 1.00 81.38 410 GLY A CA 1
ATOM 3218 C C . GLY A 1 410 ? -7.727 -6.021 26.609 1.00 81.38 410 GLY A C 1
ATOM 3219 O O . GLY A 1 410 ? -8.054 -7.091 27.132 1.00 81.38 410 GLY A O 1
ATOM 3220 N N . ASP A 1 411 ? -8.152 -5.670 25.393 1.00 80.75 411 ASP A N 1
ATOM 3221 C CA . ASP A 1 411 ? -9.054 -6.491 24.588 1.00 80.75 411 ASP A CA 1
ATOM 3222 C C . ASP A 1 411 ? -8.333 -7.724 24.022 1.00 80.75 411 ASP A C 1
ATOM 3224 O O . ASP A 1 411 ? -7.425 -7.634 23.194 1.00 80.75 411 ASP A O 1
ATOM 3228 N N . ARG A 1 412 ? -8.788 -8.910 24.439 1.00 71.44 412 ARG A N 1
ATOM 3229 C CA . ARG A 1 412 ? -8.228 -10.200 24.011 1.00 71.44 412 ARG A CA 1
ATOM 3230 C C . ARG A 1 412 ? -8.573 -10.578 22.570 1.00 71.44 412 ARG A C 1
ATOM 3232 O O . ARG A 1 412 ? -8.125 -11.623 22.108 1.00 71.44 412 ARG A O 1
ATOM 3239 N N . CYS A 1 413 ? -9.374 -9.773 21.868 1.00 69.50 413 CYS A N 1
ATOM 3240 C CA . CYS A 1 413 ? -9.723 -9.977 20.460 1.00 69.50 413 CYS A CA 1
ATOM 3241 C C . CYS A 1 413 ? -10.394 -11.337 20.180 1.00 69.50 413 CYS A C 1
ATOM 3243 O O . CYS A 1 413 ? -10.418 -11.809 19.047 1.00 69.50 413 CYS A O 1
ATOM 3245 N N . GLU A 1 414 ? -10.995 -11.961 21.202 1.00 60.97 414 GLU A N 1
ATOM 3246 C CA . GLU A 1 414 ? -11.569 -13.314 21.135 1.00 60.97 414 GLU A CA 1
ATOM 3247 C C . GLU A 1 414 ? -12.827 -13.411 20.250 1.00 60.97 414 GLU A C 1
ATOM 3249 O O . GLU A 1 414 ? -13.426 -14.483 20.144 1.00 60.97 414 GLU A O 1
ATOM 3254 N N . GLY A 1 415 ? -13.259 -12.303 19.634 1.00 53.69 415 GLY A N 1
ATOM 3255 C CA . GLY A 1 415 ? -14.381 -12.270 18.698 1.00 53.69 415 GLY A CA 1
ATOM 3256 C C . GLY A 1 415 ? -15.651 -12.877 19.284 1.00 53.69 415 GLY A C 1
ATOM 3257 O O . GLY A 1 415 ? -16.405 -13.563 18.587 1.00 53.69 415 GLY A O 1
ATOM 3258 N N . ARG A 1 416 ? -15.891 -12.664 20.588 1.00 51.06 416 ARG A N 1
ATOM 3259 C CA . ARG A 1 416 ? -17.092 -13.168 21.275 1.00 51.06 416 ARG A CA 1
ATOM 3260 C C . ARG A 1 416 ? -18.374 -12.529 20.715 1.00 51.06 416 ARG A C 1
ATOM 3262 O O . ARG A 1 416 ? -19.464 -13.011 21.022 1.00 51.06 416 ARG A O 1
ATOM 3269 N N . PHE A 1 417 ? -18.251 -11.505 19.869 1.00 57.09 417 PHE A N 1
ATOM 3270 C CA . PHE A 1 417 ? -19.336 -10.646 19.415 1.00 57.09 417 PHE A CA 1
ATOM 3271 C C . PHE A 1 417 ? -19.337 -10.518 17.879 1.00 57.09 417 PHE A C 1
ATOM 3273 O O . PHE A 1 417 ? -18.862 -9.532 17.335 1.00 57.09 417 PHE A O 1
ATOM 3280 N N . VAL A 1 418 ? -19.852 -11.519 17.148 1.00 45.47 418 VAL A N 1
ATOM 3281 C CA . VAL A 1 418 ? -20.000 -11.413 15.680 1.00 45.47 418 VAL A CA 1
ATOM 3282 C C . VAL A 1 418 ? -21.328 -11.992 15.176 1.00 45.47 418 VAL A C 1
ATOM 3284 O O . VAL A 1 418 ? -21.776 -13.065 15.591 1.00 45.47 418 VAL A O 1
ATOM 3287 N N . TYR A 1 419 ? -21.913 -11.228 14.248 1.00 39.12 419 TYR A N 1
ATOM 3288 C CA . TYR A 1 419 ? -23.044 -11.461 13.345 1.00 39.12 419 TYR A CA 1
ATOM 3289 C C . TYR A 1 419 ? -23.509 -12.921 13.183 1.00 39.12 419 TYR A C 1
ATOM 3291 O O . TYR A 1 419 ? -22.762 -13.801 12.750 1.00 39.12 419 TYR A O 1
ATOM 3299 N N . GLY A 1 420 ? -24.792 -13.171 13.461 1.00 40.56 420 GLY A N 1
ATOM 3300 C CA . GLY A 1 420 ? -25.458 -14.437 13.132 1.00 40.56 420 GLY A CA 1
ATOM 3301 C C . GLY A 1 420 ? -25.198 -15.615 14.082 1.00 40.56 420 GLY A C 1
ATOM 3302 O O . GLY A 1 420 ? -25.752 -16.695 13.857 1.00 40.56 420 GLY A O 1
ATOM 3303 N N . ARG A 1 421 ? -24.433 -15.450 15.173 1.00 36.53 421 ARG A N 1
ATOM 3304 C CA . ARG A 1 421 ? -24.429 -16.432 16.272 1.00 36.53 421 ARG A CA 1
ATOM 3305 C C . ARG A 1 421 ? -25.704 -16.286 17.106 1.00 36.53 421 ARG A C 1
ATOM 3307 O O . ARG A 1 421 ? -25.789 -15.445 17.995 1.00 36.53 421 ARG A O 1
ATOM 3314 N N . LYS A 1 422 ? -26.674 -17.183 16.896 1.00 32.09 422 LYS A N 1
ATOM 3315 C CA . LYS A 1 422 ? -27.563 -17.577 18.003 1.00 32.09 422 LYS A CA 1
ATOM 3316 C C . LYS A 1 422 ? -26.670 -18.144 19.119 1.00 32.09 422 LYS A C 1
ATOM 3318 O O . LYS A 1 422 ? -25.739 -18.883 18.781 1.00 32.09 422 LYS A O 1
ATOM 3323 N N . PRO A 1 423 ? -26.907 -17.833 20.407 1.00 32.88 423 PRO A N 1
ATOM 3324 C CA . PRO A 1 423 ? -26.147 -18.432 21.500 1.00 32.88 423 PRO A CA 1
ATOM 3325 C C . PRO A 1 423 ? -26.202 -19.953 21.338 1.00 32.88 423 PRO A C 1
ATOM 3327 O O . PRO A 1 423 ? -27.276 -20.554 21.367 1.00 32.88 423 PRO A O 1
ATOM 3330 N N . SER A 1 424 ? -25.057 -20.574 21.049 1.00 32.25 424 SER A N 1
ATOM 3331 C CA . SER A 1 424 ? -25.002 -22.010 20.807 1.00 32.25 424 SER A CA 1
ATOM 3332 C C . SER A 1 424 ? -25.413 -22.727 22.087 1.00 32.25 424 SER A C 1
ATOM 3334 O O . SER A 1 424 ? -24.773 -22.547 23.123 1.00 32.25 424 SER A O 1
ATOM 3336 N N . GLY A 1 425 ? -26.426 -23.587 22.007 1.00 40.62 425 GLY A N 1
ATOM 3337 C CA . GLY A 1 425 ? -26.867 -24.476 23.087 1.00 40.62 425 GLY A CA 1
ATOM 3338 C C . GLY A 1 425 ? -25.844 -25.540 23.517 1.00 40.62 425 GLY A C 1
ATOM 3339 O O . GLY A 1 425 ? -26.226 -26.566 24.069 1.00 40.62 425 GLY A O 1
ATOM 3340 N N . SER A 1 426 ? -24.543 -25.342 23.295 1.00 39.22 426 SER A N 1
ATOM 3341 C CA . SER A 1 426 ? -23.486 -26.229 23.780 1.00 39.22 426 SER A CA 1
ATOM 3342 C C . SER A 1 426 ? -23.001 -25.774 25.159 1.00 39.22 426 SER A C 1
ATOM 3344 O O . SER A 1 426 ? -21.887 -25.261 25.298 1.00 39.22 426 SER A O 1
ATOM 3346 N N . LYS A 1 427 ? -23.840 -26.000 26.184 1.00 43.12 427 LYS A N 1
ATOM 3347 C CA . LYS A 1 427 ? -23.517 -25.809 27.615 1.00 43.12 427 LYS A CA 1
ATOM 3348 C C . LYS A 1 427 ? -22.096 -26.275 27.969 1.00 43.12 427 LYS A C 1
ATOM 3350 O O . LYS A 1 427 ? -21.362 -25.545 28.613 1.00 43.12 427 LYS A O 1
ATOM 3355 N N . LYS A 1 428 ? -21.655 -27.414 27.423 1.00 38.44 428 LYS A N 1
ATOM 3356 C CA . LYS A 1 428 ? -20.354 -28.037 27.724 1.00 38.44 428 LYS A CA 1
ATOM 3357 C C . LYS A 1 428 ? -19.110 -27.197 27.408 1.00 38.44 428 LYS A C 1
ATOM 3359 O O . LYS A 1 428 ? -18.137 -27.286 28.148 1.00 38.44 428 LYS A O 1
ATOM 3364 N N . LEU A 1 429 ? -19.089 -26.426 26.315 1.00 41.53 429 LEU A N 1
ATOM 3365 C CA . LEU A 1 429 ? -17.891 -25.649 25.945 1.00 41.53 429 LEU A CA 1
ATOM 3366 C C . LEU A 1 429 ? -17.813 -24.340 26.744 1.00 41.53 429 LEU A C 1
ATOM 3368 O O . LEU A 1 429 ? -16.735 -23.941 27.178 1.00 41.53 429 LEU A O 1
ATOM 3372 N N . ALA A 1 430 ? -18.975 -23.730 26.998 1.00 44.34 430 ALA A N 1
ATOM 3373 C CA . ALA A 1 430 ? -19.115 -22.566 27.864 1.00 44.34 430 ALA A CA 1
ATOM 3374 C C . ALA A 1 430 ? -18.818 -22.914 29.332 1.00 44.34 430 ALA A C 1
ATOM 3376 O O . ALA A 1 430 ? -18.109 -22.169 29.993 1.00 44.34 430 ALA A O 1
ATOM 3377 N N . GLU A 1 431 ? -19.268 -24.076 29.816 1.00 43.62 431 GLU A N 1
ATOM 3378 C CA . GLU A 1 431 ? -18.950 -24.599 31.152 1.00 43.62 431 GLU A CA 1
ATOM 3379 C C . GLU A 1 431 ? -17.457 -24.893 31.301 1.00 43.62 431 GLU A C 1
ATOM 3381 O O . GLU A 1 431 ? -16.879 -24.577 32.333 1.00 43.62 431 GLU A O 1
ATOM 3386 N N . LYS A 1 432 ? -16.801 -25.437 30.268 1.00 45.44 432 LYS A N 1
ATOM 3387 C CA . LYS A 1 432 ? -15.355 -25.698 30.298 1.00 45.44 432 LYS A CA 1
ATOM 3388 C C . LYS A 1 432 ? -14.534 -24.403 30.284 1.00 45.44 432 LYS A C 1
ATOM 3390 O O . LYS A 1 432 ? -13.541 -24.311 30.999 1.00 45.44 432 LYS A O 1
ATOM 3395 N N . SER A 1 433 ? -14.970 -23.401 29.519 1.00 44.09 433 SER A N 1
ATOM 3396 C CA . SER A 1 433 ? -14.351 -22.069 29.506 1.00 44.09 433 SER A CA 1
ATOM 3397 C C . SER A 1 433 ? -14.569 -21.337 30.833 1.00 44.09 433 SER A C 1
ATOM 3399 O O . SER A 1 433 ? -13.614 -20.804 31.384 1.00 44.09 433 SER A O 1
ATOM 3401 N N . ALA A 1 434 ? -15.784 -21.382 31.387 1.00 44.75 434 ALA A N 1
ATOM 3402 C CA . ALA A 1 434 ? -16.115 -20.794 32.684 1.00 44.75 434 ALA A CA 1
ATOM 3403 C C . ALA A 1 434 ? -15.404 -21.509 33.844 1.00 44.75 434 ALA A C 1
ATOM 3405 O O . ALA A 1 434 ? -14.964 -20.858 34.784 1.00 44.75 434 ALA A O 1
ATOM 3406 N N . ALA A 1 435 ? -15.234 -22.833 33.767 1.00 44.88 435 ALA A N 1
ATOM 3407 C CA . ALA A 1 435 ? -14.456 -23.601 34.737 1.00 44.88 435 ALA A CA 1
ATOM 3408 C C . ALA A 1 435 ? -12.960 -23.267 34.663 1.00 44.88 435 ALA A C 1
ATOM 3410 O O . ALA A 1 435 ? -12.309 -23.192 35.700 1.00 44.88 435 ALA A O 1
ATOM 3411 N N . SER A 1 436 ? -12.421 -23.022 33.463 1.00 46.47 436 SER A N 1
ATOM 3412 C CA . SER A 1 436 ? -11.037 -22.565 33.282 1.00 46.47 436 SER A CA 1
ATOM 3413 C C . SER A 1 436 ? -10.824 -21.145 33.817 1.00 46.47 436 SER A C 1
ATOM 3415 O O . SER A 1 436 ? -9.807 -20.882 34.454 1.00 46.47 436 SER A O 1
ATOM 3417 N N . GLU A 1 437 ? -11.787 -20.245 33.596 1.00 48.16 437 GLU A N 1
ATOM 3418 C CA . GLU A 1 437 ? -11.788 -18.875 34.136 1.00 48.16 437 GLU A CA 1
ATOM 3419 C C . GLU A 1 437 ? -11.907 -18.883 35.669 1.00 48.16 437 GLU A C 1
ATOM 3421 O O . GLU A 1 437 ? -11.182 -18.168 36.355 1.00 48.16 437 GLU A O 1
ATOM 3426 N N . ALA A 1 438 ? -12.762 -19.750 36.222 1.00 42.88 438 ALA A N 1
ATOM 3427 C CA . ALA A 1 438 ? -12.899 -19.941 37.664 1.00 42.88 438 ALA A CA 1
ATOM 3428 C C . ALA A 1 438 ? -11.633 -20.546 38.294 1.00 42.88 438 ALA A C 1
ATOM 3430 O O . ALA A 1 438 ? -11.262 -20.155 39.399 1.00 42.88 438 ALA A O 1
ATOM 3431 N N . LEU A 1 439 ? -10.938 -21.453 37.595 1.00 41.06 439 LEU A N 1
ATOM 3432 C CA . LEU A 1 439 ? -9.649 -21.986 38.048 1.00 41.06 439 LEU A CA 1
ATOM 3433 C C . LEU A 1 439 ? -8.572 -20.895 38.086 1.00 41.06 439 LEU A C 1
ATOM 3435 O O . LEU A 1 439 ? -7.857 -20.805 39.076 1.00 41.06 439 LEU A O 1
ATOM 3439 N N . GLN A 1 440 ? -8.500 -20.040 37.061 1.00 44.81 440 GLN A N 1
ATOM 3440 C CA . GLN A 1 440 ? -7.579 -18.894 37.033 1.00 44.81 440 GLN A CA 1
ATOM 3441 C C . GLN A 1 440 ? -7.872 -17.872 38.137 1.00 44.81 440 GLN A C 1
ATOM 3443 O O . GLN A 1 440 ? -6.949 -17.303 38.721 1.00 44.81 440 GLN A O 1
ATOM 3448 N N . TRP A 1 441 ? -9.151 -17.667 38.456 1.00 42.97 441 TRP A N 1
ATOM 3449 C CA . TRP A 1 441 ? -9.571 -16.798 39.554 1.00 42.97 441 TRP A CA 1
ATOM 3450 C C . TRP A 1 441 ? -9.166 -17.366 40.924 1.00 42.97 441 TRP A C 1
ATOM 3452 O O . TRP A 1 441 ? -8.715 -16.623 41.794 1.00 42.97 441 TRP A O 1
ATOM 3462 N N . LEU A 1 442 ? -9.252 -18.690 41.099 1.00 36.31 442 LEU A N 1
ATOM 3463 C CA . LEU A 1 442 ? -8.819 -19.387 42.316 1.00 36.31 442 LEU A CA 1
ATOM 3464 C C . LEU A 1 442 ? -7.291 -19.438 42.476 1.00 36.31 442 LEU A C 1
ATOM 3466 O O . LEU A 1 442 ? -6.811 -19.495 43.606 1.00 36.31 442 LEU A O 1
ATOM 3470 N N . THR A 1 443 ? -6.525 -19.396 41.382 1.00 46.00 443 THR A N 1
ATOM 3471 C CA . THR A 1 443 ? -5.050 -19.391 41.417 1.00 46.00 443 THR A CA 1
ATOM 3472 C C . THR A 1 443 ? -4.434 -17.990 41.516 1.00 46.00 443 THR A C 1
ATOM 3474 O O . THR A 1 443 ? -3.214 -17.871 41.544 1.00 46.00 443 THR A O 1
ATOM 3477 N N . GLY A 1 444 ? -5.245 -16.930 41.627 1.00 37.53 444 GLY A N 1
ATOM 3478 C CA . GLY A 1 444 ? -4.785 -15.598 42.043 1.00 37.53 444 GLY A CA 1
ATOM 3479 C C . GLY A 1 444 ? -4.046 -14.760 40.992 1.00 37.53 444 GLY A C 1
ATOM 3480 O O . GLY A 1 444 ? -3.482 -13.723 41.340 1.00 37.53 444 GLY A O 1
ATOM 3481 N N . GLU A 1 445 ? -4.074 -15.131 39.711 1.00 41.78 445 GLU A N 1
ATOM 3482 C CA . GLU A 1 445 ? -3.317 -14.440 38.656 1.00 41.78 445 GLU A CA 1
ATOM 3483 C C . GLU A 1 445 ? -4.210 -13.678 37.659 1.00 41.78 445 GLU A C 1
ATOM 3485 O O . GLU A 1 445 ? -4.183 -13.951 36.469 1.00 41.78 445 GLU A O 1
ATOM 3490 N N . THR A 1 446 ? -4.975 -12.670 38.097 1.00 40.66 446 THR A N 1
ATOM 3491 C CA . THR A 1 446 ? -5.436 -11.585 37.195 1.00 40.66 446 THR A CA 1
ATOM 3492 C C . THR A 1 446 ? -5.742 -10.297 37.971 1.00 40.66 446 THR A C 1
ATOM 3494 O O . THR A 1 446 ? -6.893 -10.007 38.285 1.00 40.66 446 THR A O 1
ATOM 3497 N N . GLN A 1 447 ? -4.723 -9.479 38.261 1.00 38.25 447 GLN A N 1
ATOM 3498 C CA . GLN A 1 447 ? -4.901 -8.136 38.856 1.00 38.25 447 GLN A CA 1
ATOM 3499 C C . GLN A 1 447 ? -5.231 -7.026 37.831 1.00 38.25 447 GLN A C 1
ATOM 3501 O O . GLN A 1 447 ? -5.538 -5.902 38.223 1.00 38.25 447 GLN A O 1
ATOM 3506 N N . SER A 1 448 ? -5.170 -7.305 36.523 1.00 39.97 448 SER A N 1
ATOM 3507 C CA . SER A 1 448 ? -5.246 -6.274 35.472 1.00 39.97 448 SER A CA 1
ATOM 3508 C C . SER A 1 448 ? -6.680 -5.837 35.123 1.00 39.97 448 SER A C 1
ATOM 3510 O O . SER A 1 448 ? -6.944 -4.641 35.029 1.00 39.97 448 SER A O 1
ATOM 3512 N N . SER A 1 449 ? -7.633 -6.770 35.006 1.00 36.53 449 SER A N 1
ATOM 3513 C CA . SER A 1 449 ? -9.004 -6.452 34.563 1.00 36.53 449 SER A CA 1
ATOM 3514 C C . SER A 1 449 ? -9.885 -5.828 35.652 1.00 36.53 449 SER A C 1
ATOM 3516 O O . SER A 1 449 ? -10.780 -5.048 35.338 1.00 36.53 449 SER A O 1
ATOM 3518 N N . GLN A 1 450 ? -9.619 -6.124 36.929 1.00 36.50 450 GLN A N 1
ATOM 3519 C CA . GLN A 1 450 ? -10.395 -5.575 38.047 1.00 36.50 450 GLN A CA 1
ATOM 3520 C C . GLN A 1 450 ? -10.040 -4.103 38.311 1.00 36.50 450 GLN A C 1
ATOM 3522 O O . GLN A 1 450 ? -10.931 -3.275 38.455 1.00 36.50 450 GLN A O 1
ATOM 3527 N N . LYS A 1 451 ? -8.745 -3.750 38.248 1.00 35.84 451 LYS A N 1
ATOM 3528 C CA . LYS A 1 451 ? -8.279 -2.360 38.390 1.00 35.84 451 LYS A CA 1
ATOM 3529 C C . LYS A 1 451 ? -8.833 -1.438 37.304 1.00 35.84 451 LYS A C 1
ATOM 3531 O O . LYS A 1 451 ? -9.218 -0.322 37.623 1.00 35.84 451 LYS A O 1
ATOM 3536 N N . ALA A 1 452 ? -8.915 -1.898 36.052 1.00 39.09 452 ALA A N 1
ATOM 3537 C CA . ALA A 1 452 ? -9.484 -1.107 34.959 1.00 39.09 452 ALA A CA 1
ATOM 3538 C C . ALA A 1 452 ? -10.986 -0.830 35.167 1.00 39.09 452 ALA A C 1
ATOM 3540 O O . ALA A 1 452 ? -11.434 0.299 34.995 1.00 39.09 452 ALA A O 1
ATOM 3541 N N . MET A 1 453 ? -11.755 -1.833 35.607 1.00 40.50 453 MET A N 1
ATOM 3542 C CA . MET A 1 453 ? -13.190 -1.683 35.891 1.00 40.50 453 MET A CA 1
ATOM 3543 C C . MET A 1 453 ? -13.461 -0.801 37.119 1.00 40.50 453 MET A C 1
ATOM 3545 O O . MET A 1 453 ? -14.393 0.004 37.095 1.00 40.50 453 MET A O 1
ATOM 3549 N N . ASP A 1 454 ? -12.637 -0.906 38.165 1.00 41.12 454 ASP A N 1
ATOM 3550 C CA . ASP A 1 454 ? -12.758 -0.079 39.371 1.00 41.12 454 ASP A CA 1
ATOM 3551 C C . ASP A 1 454 ? -12.381 1.390 39.092 1.00 41.12 454 ASP A C 1
ATOM 3553 O O . ASP A 1 454 ? -13.039 2.303 39.598 1.00 41.12 454 ASP A O 1
ATOM 3557 N N . HIS A 1 455 ? -11.386 1.639 38.230 1.00 41.22 455 HIS A N 1
ATOM 3558 C CA . HIS A 1 455 ? -11.017 2.994 37.800 1.00 41.22 455 HIS A CA 1
ATOM 3559 C C . HIS A 1 455 ? -12.123 3.629 36.942 1.00 41.22 455 HIS A C 1
ATOM 3561 O O . HIS A 1 455 ? -12.594 4.719 37.255 1.00 41.22 455 HIS A O 1
ATOM 3567 N N . ILE A 1 456 ? -12.662 2.893 35.963 1.00 45.97 456 ILE A N 1
ATOM 3568 C CA . ILE A 1 456 ? -13.787 3.351 35.125 1.00 45.97 456 ILE A CA 1
ATOM 3569 C C . ILE A 1 456 ? -15.052 3.601 35.966 1.00 45.97 456 ILE A C 1
ATOM 3571 O O . ILE A 1 456 ? -15.767 4.580 35.748 1.00 45.97 456 ILE A O 1
ATOM 3575 N N . SER A 1 457 ? -15.326 2.770 36.979 1.00 43.56 457 SER A N 1
ATOM 3576 C CA . SER A 1 457 ? -16.428 3.020 37.919 1.00 43.56 457 SER A CA 1
ATOM 3577 C C . SER A 1 457 ? -16.215 4.281 38.762 1.00 43.56 457 SER A C 1
ATOM 3579 O O . SER A 1 457 ? -17.198 4.837 39.256 1.00 43.56 457 SER A O 1
ATOM 3581 N N . THR A 1 458 ? -14.969 4.707 38.968 1.00 43.97 458 THR A N 1
ATOM 3582 C CA . THR A 1 458 ? -14.628 5.916 39.724 1.00 43.97 458 THR A CA 1
ATOM 3583 C C . THR A 1 458 ? -14.825 7.163 38.856 1.00 43.97 458 THR A C 1
ATOM 3585 O O . THR A 1 458 ? -15.455 8.111 39.321 1.00 43.97 458 THR A O 1
ATOM 3588 N N . VAL A 1 459 ? -14.451 7.104 37.572 1.00 45.31 459 VAL A N 1
ATOM 3589 C CA . VAL A 1 459 ? -14.722 8.148 36.559 1.00 45.31 459 VAL A CA 1
ATOM 3590 C C . VAL A 1 459 ? -16.222 8.433 36.440 1.00 45.31 459 VAL A C 1
ATOM 3592 O O . VAL A 1 459 ? -16.659 9.574 36.594 1.00 45.31 459 VAL A O 1
ATOM 3595 N N . VAL A 1 460 ? -17.039 7.382 36.285 1.00 41.78 460 VAL A N 1
ATOM 3596 C CA . VAL A 1 460 ? -18.509 7.501 36.195 1.00 41.78 460 VAL A CA 1
ATOM 3597 C C . VAL A 1 460 ? -19.122 8.013 37.512 1.00 41.78 460 VAL A C 1
ATOM 3599 O O . VAL A 1 460 ? -20.161 8.670 37.506 1.00 41.78 460 VAL A O 1
ATOM 3602 N N . LYS A 1 461 ? -18.467 7.775 38.660 1.00 41.78 461 LYS A N 1
ATOM 3603 C CA . LYS A 1 461 ? -18.896 8.294 39.973 1.00 41.78 461 LYS A CA 1
ATOM 3604 C C . LYS A 1 461 ? -18.598 9.785 40.171 1.00 41.78 461 LYS A C 1
ATOM 3606 O O . LYS A 1 461 ? -19.322 10.420 40.937 1.00 41.78 461 LYS A O 1
ATOM 3611 N N . MET A 1 462 ? -17.579 10.357 39.520 1.00 38.44 462 MET A N 1
ATOM 3612 C CA . MET A 1 462 ? -17.168 11.756 39.745 1.00 38.44 462 MET A CA 1
ATOM 3613 C C . MET A 1 462 ? -18.027 12.800 39.013 1.00 38.44 462 MET A C 1
ATOM 3615 O O . MET A 1 462 ? -17.924 13.989 39.317 1.00 38.44 462 MET A O 1
ATOM 3619 N N . ARG A 1 463 ? -18.926 12.392 38.108 1.00 39.28 463 ARG A N 1
ATOM 3620 C CA . ARG A 1 463 ? -19.894 13.289 37.452 1.00 39.28 463 ARG A CA 1
ATOM 3621 C C . ARG A 1 463 ? -21.322 12.748 37.535 1.00 39.28 463 ARG A C 1
ATOM 3623 O O . ARG A 1 463 ? -21.921 12.360 36.545 1.00 39.28 463 ARG A O 1
ATOM 3630 N N . GLY A 1 464 ? -21.843 12.770 38.763 1.00 35.12 464 GLY A N 1
ATOM 3631 C CA . GLY A 1 464 ? -23.256 12.984 39.076 1.00 35.12 464 GLY A CA 1
ATOM 3632 C C . GLY A 1 464 ? -24.279 12.067 38.410 1.00 35.12 464 GLY A C 1
ATOM 3633 O O . GLY A 1 464 ? -25.062 12.551 37.611 1.00 35.12 464 GLY A O 1
ATOM 3634 N N . GLU A 1 465 ? -24.344 10.802 38.830 1.00 38.53 465 GLU A N 1
ATOM 3635 C CA . GLU A 1 465 ? -25.602 10.051 38.992 1.00 38.53 465 GLU A CA 1
ATOM 3636 C C . GLU A 1 465 ? -25.324 8.764 39.793 1.00 38.53 465 GLU A C 1
ATOM 3638 O O . GLU A 1 465 ? -25.065 7.686 39.261 1.00 38.53 465 GLU A O 1
ATOM 3643 N N . VAL A 1 466 ? -25.334 8.878 41.126 1.00 33.59 466 VAL A N 1
ATOM 3644 C CA . VAL A 1 466 ? -25.142 7.742 42.040 1.00 33.59 466 VAL A CA 1
ATOM 3645 C C . VAL A 1 466 ? -26.291 7.708 43.032 1.00 33.59 466 VAL A C 1
ATOM 3647 O O . VAL A 1 466 ? -26.228 8.349 44.076 1.00 33.59 466 VAL A O 1
ATOM 3650 N N . HIS A 1 467 ? -27.325 6.924 42.727 1.00 32.94 467 HIS A N 1
ATOM 3651 C CA . HIS A 1 467 ? -28.209 6.371 43.763 1.00 32.94 467 HIS A CA 1
ATOM 3652 C C . HIS A 1 467 ? -28.674 4.923 43.520 1.00 32.94 467 HIS A C 1
ATOM 3654 O O . HIS A 1 467 ? -29.458 4.410 44.308 1.00 32.94 467 HIS A O 1
ATOM 3660 N N . ALA A 1 468 ? -28.154 4.208 42.511 1.00 36.41 468 ALA A N 1
ATOM 3661 C CA . ALA A 1 468 ? -28.589 2.827 42.233 1.00 36.41 468 ALA A CA 1
ATOM 3662 C C . ALA A 1 468 ? -27.506 1.734 42.355 1.00 36.41 468 ALA A C 1
ATOM 3664 O O . ALA A 1 468 ? -27.843 0.555 42.373 1.00 36.41 468 ALA A O 1
ATOM 3665 N N . LEU A 1 469 ? -26.216 2.069 42.489 1.00 32.09 469 LEU A N 1
ATOM 3666 C CA . LEU A 1 469 ? -25.134 1.062 42.490 1.00 32.09 469 LEU A CA 1
ATOM 3667 C C . LEU A 1 469 ? -24.634 0.634 43.880 1.00 32.09 469 LEU A C 1
ATOM 3669 O O . LEU A 1 469 ? -23.880 -0.330 43.977 1.00 32.09 469 LEU A O 1
ATOM 3673 N N . GLN A 1 470 ? -25.081 1.281 44.961 1.00 30.98 470 GLN A N 1
ATOM 3674 C CA . GLN A 1 470 ? -24.663 0.925 46.325 1.00 30.98 470 GLN A CA 1
ATOM 3675 C C . GLN A 1 470 ? -25.595 -0.102 47.009 1.00 30.98 470 GLN A C 1
ATOM 3677 O O . GLN A 1 470 ? -25.220 -0.674 48.027 1.00 30.98 470 GLN A O 1
ATOM 3682 N N . LEU A 1 471 ? -26.789 -0.372 46.461 1.00 33.91 471 LEU A N 1
ATOM 3683 C CA . LEU A 1 471 ? -27.803 -1.228 47.104 1.00 33.91 471 LEU A CA 1
ATOM 3684 C C . LEU A 1 471 ? -27.808 -2.701 46.649 1.00 33.91 471 LEU A C 1
ATOM 3686 O O . LEU A 1 471 ? -28.464 -3.515 47.288 1.00 33.91 471 LEU A O 1
ATOM 3690 N N . CYS A 1 472 ? -27.048 -3.084 45.615 1.00 32.59 472 CYS A N 1
ATOM 3691 C CA . CYS A 1 472 ? -27.079 -4.458 45.078 1.00 32.59 472 CYS A CA 1
ATOM 3692 C C . CYS A 1 472 ? -25.850 -5.331 45.396 1.00 32.59 472 CYS A C 1
ATOM 3694 O O . CYS A 1 472 ? -25.804 -6.474 44.950 1.00 32.59 472 CYS A O 1
ATOM 3696 N N . LEU A 1 473 ? -24.857 -4.851 46.157 1.00 32.50 473 LEU A N 1
ATOM 3697 C CA . LEU A 1 473 ? -23.621 -5.617 46.430 1.00 32.50 473 LEU A CA 1
ATOM 3698 C C . LEU A 1 473 ? -23.270 -5.785 47.916 1.00 32.50 473 LEU A C 1
ATOM 3700 O O . LEU A 1 473 ? -22.143 -6.129 48.252 1.00 32.50 473 LEU A O 1
ATOM 3704 N N . GLY A 1 474 ? -24.236 -5.615 48.817 1.00 30.50 474 GLY A N 1
ATOM 3705 C CA . GLY A 1 474 ? -23.978 -5.715 50.252 1.00 30.50 474 GLY A CA 1
ATOM 3706 C C . GLY A 1 474 ? -25.137 -6.290 51.043 1.00 30.50 474 GLY A C 1
ATOM 3707 O O . GLY A 1 474 ? -25.602 -5.620 51.951 1.00 30.50 474 GLY A O 1
ATOM 3708 N N . ASN A 1 475 ? -25.634 -7.480 50.688 1.00 31.25 475 ASN A N 1
ATOM 3709 C CA . ASN A 1 475 ? -26.272 -8.395 51.645 1.00 31.25 475 ASN A CA 1
ATOM 3710 C C . ASN A 1 475 ? -26.645 -9.727 50.986 1.00 31.25 475 ASN A C 1
ATOM 3712 O O . ASN A 1 475 ? -27.716 -9.858 50.406 1.00 31.25 475 ASN A O 1
ATOM 3716 N N . CYS A 1 476 ? -25.778 -10.732 51.120 1.00 26.05 476 CYS A N 1
ATOM 3717 C CA . CYS A 1 476 ? -26.204 -12.112 51.369 1.00 26.05 476 CYS A CA 1
ATOM 3718 C C . CYS A 1 476 ? -24.979 -12.960 51.720 1.00 26.05 476 CYS A C 1
ATOM 3720 O O . CYS A 1 476 ? -24.244 -13.400 50.840 1.00 26.05 476 CYS A O 1
ATOM 3722 N N . GLY A 1 477 ? -24.745 -13.180 53.016 1.00 25.39 477 GLY A N 1
ATOM 3723 C CA . GLY A 1 477 ? -23.620 -14.008 53.435 1.00 25.39 477 GLY A CA 1
ATOM 3724 C C . GLY A 1 477 ? -23.412 -14.223 54.929 1.00 25.39 477 GLY A C 1
ATOM 3725 O O . GLY A 1 477 ? -22.262 -14.343 55.312 1.00 25.39 477 GLY A O 1
ATOM 3726 N N . ALA A 1 478 ? -24.458 -14.281 55.766 1.00 28.27 478 ALA A N 1
ATOM 3727 C CA . ALA A 1 478 ? -24.429 -15.042 57.027 1.00 28.27 478 ALA A CA 1
ATOM 3728 C C . ALA A 1 478 ? -25.797 -15.028 57.727 1.00 28.27 478 ALA A C 1
ATOM 3730 O O . ALA A 1 478 ? -26.128 -14.068 58.405 1.00 28.27 478 ALA A O 1
ATOM 3731 N N . HIS A 1 479 ? -26.568 -16.110 57.604 1.00 27.66 479 HIS A N 1
ATOM 3732 C CA . HIS A 1 479 ? -27.217 -16.761 58.748 1.00 27.66 479 HIS A CA 1
ATOM 3733 C C . HIS A 1 479 ? -27.721 -18.150 58.324 1.00 27.66 479 HIS A C 1
ATOM 3735 O O . HIS A 1 479 ? -28.558 -18.297 57.439 1.00 27.66 479 HIS A O 1
ATOM 3741 N N . LYS A 1 480 ? -27.160 -19.188 58.954 1.00 30.56 480 LYS A N 1
ATOM 3742 C CA . LYS A 1 480 ? -27.661 -20.568 58.920 1.00 30.56 480 LYS A CA 1
ATOM 3743 C C . LYS A 1 480 ? -29.031 -20.637 59.603 1.00 30.56 480 LYS A C 1
ATOM 3745 O O . LYS A 1 480 ? -29.126 -20.183 60.742 1.00 30.56 480 LYS A O 1
ATOM 3750 N N . LYS A 1 481 ? -30.000 -21.325 58.989 1.00 27.88 481 LYS A N 1
ATOM 3751 C CA . LYS A 1 481 ? -30.667 -22.541 59.514 1.00 27.88 481 LYS A CA 1
ATOM 3752 C C . LYS A 1 481 ? -31.895 -22.910 58.672 1.00 27.88 481 LYS A C 1
ATOM 3754 O O . LYS A 1 481 ? -32.707 -22.055 58.354 1.00 27.88 481 LYS A O 1
ATOM 3759 N N . ASP A 1 482 ? -31.970 -24.199 58.348 1.00 29.64 482 ASP A N 1
ATOM 3760 C CA . ASP A 1 482 ? -33.162 -25.051 58.284 1.00 29.64 482 ASP A CA 1
ATOM 3761 C C . ASP A 1 482 ? -34.510 -24.411 57.905 1.00 29.64 482 ASP A C 1
ATOM 3763 O O . ASP A 1 482 ? -35.150 -23.773 58.731 1.00 29.64 482 ASP A O 1
ATOM 3767 N N . HIS A 1 483 ? -35.026 -24.730 56.712 1.00 28.27 483 HIS A N 1
ATOM 3768 C CA . HIS A 1 483 ? -36.280 -25.484 56.584 1.00 28.27 483 HIS A CA 1
ATOM 3769 C C . HIS A 1 483 ? -36.576 -25.904 55.133 1.00 28.27 483 HIS A C 1
ATOM 3771 O O . HIS A 1 483 ? -36.226 -25.250 54.158 1.00 28.27 483 HIS A O 1
ATOM 3777 N N . LYS A 1 484 ? -37.209 -27.075 55.049 1.00 27.22 484 LYS A N 1
ATOM 3778 C CA . LYS A 1 484 ? -37.638 -27.848 53.880 1.00 27.22 484 LYS A CA 1
ATOM 3779 C C . LYS A 1 484 ? -38.732 -27.155 53.045 1.00 27.22 484 LYS A C 1
ATOM 3781 O O . LYS A 1 484 ? -39.572 -26.471 53.608 1.00 27.22 484 LYS A O 1
ATOM 3786 N N . ASN A 1 485 ? -38.803 -27.556 51.768 1.00 26.98 485 ASN A N 1
ATOM 3787 C CA . ASN A 1 485 ? -40.000 -27.709 50.914 1.00 26.98 485 ASN A CA 1
ATOM 3788 C C . ASN A 1 485 ? -40.962 -26.516 50.718 1.00 26.98 485 ASN A C 1
ATOM 3790 O O . ASN A 1 485 ? -41.746 -26.238 51.617 1.00 26.98 485 ASN A O 1
ATOM 3794 N N . LYS A 1 486 ? -41.095 -26.013 49.472 1.00 28.00 486 LYS A N 1
ATOM 3795 C CA . LYS A 1 486 ? -42.320 -26.118 48.623 1.00 28.00 486 LYS A CA 1
ATOM 3796 C C . LYS A 1 486 ? -42.258 -25.255 47.342 1.00 28.00 486 LYS A C 1
ATOM 3798 O O . LYS A 1 486 ? -41.945 -24.081 47.445 1.00 28.00 486 LYS A O 1
ATOM 3803 N N . MET A 1 487 ? -42.701 -25.867 46.224 1.00 26.17 487 MET A N 1
ATOM 3804 C CA . MET A 1 487 ? -43.441 -25.313 45.052 1.00 26.17 487 MET A CA 1
ATOM 3805 C C . MET A 1 487 ? -42.712 -24.261 44.187 1.00 26.17 487 MET A C 1
ATOM 3807 O O . MET A 1 487 ? -42.335 -23.220 44.696 1.00 26.17 487 MET A O 1
ATOM 3811 N N . ILE A 1 488 ? -42.387 -24.421 42.891 1.00 24.55 488 ILE A N 1
ATOM 3812 C CA . ILE A 1 488 ? -43.016 -25.034 41.688 1.00 24.55 488 ILE A CA 1
ATOM 3813 C C . ILE A 1 488 ? -44.464 -24.577 41.430 1.00 24.55 488 ILE A C 1
ATOM 3815 O O . ILE A 1 488 ? -45.328 -24.876 42.249 1.00 24.55 488 ILE A O 1
ATOM 3819 N N . MET A 1 489 ? -44.672 -24.003 40.228 1.00 25.72 489 MET A N 1
ATOM 3820 C CA . MET A 1 489 ? -45.912 -23.494 39.599 1.00 25.72 489 MET A CA 1
ATOM 3821 C C . MET A 1 489 ? -46.350 -22.124 40.154 1.00 25.72 489 MET A C 1
ATOM 3823 O O . MET A 1 489 ? -46.338 -21.936 41.359 1.00 25.72 489 MET A O 1
ATOM 3827 N N . ASP A 1 490 ? -46.649 -21.066 39.398 1.00 24.53 490 ASP A N 1
ATOM 3828 C CA . ASP A 1 490 ? -47.243 -20.902 38.067 1.00 24.53 490 ASP A CA 1
ATOM 3829 C C . ASP A 1 490 ? -46.827 -19.536 37.495 1.00 24.53 490 ASP A C 1
ATOM 3831 O O . ASP A 1 490 ? -46.758 -18.581 38.257 1.00 24.53 490 ASP A O 1
ATOM 3835 N N . PHE A 1 491 ? -46.616 -19.409 36.180 1.00 24.56 491 PHE A N 1
ATOM 3836 C CA . PHE A 1 491 ? -46.983 -18.193 35.428 1.00 24.56 491 PHE A CA 1
ATOM 3837 C C . PHE A 1 491 ? -47.018 -18.514 33.923 1.00 24.56 491 PHE A C 1
ATOM 3839 O O . PHE A 1 491 ? -46.081 -18.258 33.170 1.00 24.56 491 PHE A O 1
ATOM 3846 N N . TYR A 1 492 ? -48.128 -19.128 33.507 1.00 25.52 492 TYR A N 1
ATOM 3847 C CA . TYR A 1 492 ? -48.696 -18.986 32.167 1.00 25.52 492 TYR A CA 1
ATOM 3848 C C . TYR A 1 492 ? -50.083 -18.364 32.340 1.00 25.52 492 TYR A C 1
ATOM 3850 O O . TYR A 1 492 ? -51.027 -19.063 32.708 1.00 25.52 492 TYR A O 1
ATOM 3858 N N . SER A 1 493 ? -50.181 -17.054 32.115 1.00 33.62 493 SER A N 1
ATOM 3859 C CA . SER A 1 493 ? -51.337 -16.316 31.576 1.00 33.62 493 SER A CA 1
ATOM 3860 C C . SER A 1 493 ? -50.908 -14.881 31.318 1.00 33.62 493 SER A C 1
ATOM 3862 O O . SER A 1 493 ? -50.380 -14.264 32.270 1.00 33.62 493 SER A O 1
#

Sequence (493 aa):
MKGLKLAEAAKAQFSGRDNSDHLALLRAFDGWKAAERQQSGHEYCWRNFLSSQTLRAIDSLKKQFSYLLRDSGLVENMEKCNTWSHDQHLIRAIICSGLFPGICSVVNKEKSVSLKTMEDGPVLLYSNSVNSQDPTIPYPWLVFNEKVKVNSVFLRDSTAVSDSVVLIFGGSVSRGLAEAAKAQFSGRDNSDHLALLRAFDGWKAAERQQSGHEYCWRNFLSSQTLRAIDSLKKQFSYLLRDSGLVENMEKCNTWSHDQHLIRTIICSGLFPGICSVVNKEKSVSLKTMEDGPVLLYSNSVNSQEPTIPYPWLVFNEKVKVNSVFLRDSTAVSDSVVLIFGGSVSRGVMDGHLKMLGGYLEFFMKPGLAGTYLALKRELDELIQMKLLNPKIDIGNDNELLESLKLLVSGDRCEGRFVYGRKPSGSKKLAEKSAASEALQWLTGETQSSQKAMDHISTVVKMRGEVHALQLCLGNCGAHKKDHKNKMIMDFYS